Protein 9MOJ (pdb70)

Sequence (646 aa):
MLDELVKKELSEEEITEIKLEEIIKYITLIKKSKTFVSSEIRKEELKFLSELAESLFELRLSKVLEGKVGKGFDEFIFDIFKILKQFYVDLLTGRYIIYNDKIYCIVQKPLIYNDHRVNEGDVLVLPMREALPLIIASYLTPYKIDIEMLDELVKKELSEEEITEIKLEEIIKYITLIKKSKTFVSSEIRKEELKFLSELAESLFELRLSKVLEGKVGKGFDEFIFDIFKILKQFYVDLLTGRYIIYNDKIYCIVQKPLIYNDHRVNEGDVLVLPMREALPLIIASYLTPYKIDIEMIEVKLRAIKRLSNVYTRRVMIIEDWNGSSITTGNIELVKGSENQLPQWLAIILEGKKVAKIEDKISIEDLGRILFQERQNMNTPASLVPLGKDFTSRVQLYLETLRKDNNVESLEKLRKSIGILNEIIKIRLRKLIQLAFLNIDDQNLINGMTEEELLIYKTIKQLIKELYGDIIMIEVKLRAIKRLSNVYTRRVMIIEDWNGSSITTGNIELVKGSENQLPQWLAIILEGKKVAKIEDKISIEDLGRILFQERQNMNTPASLVPLGKDFTSRVQLYLETLRKDNNVESLEKLRKSIGILNEIIKIRLRKLIQLAFLNIDDQNLINGMTEEELLIYKTIKQLIKELYGD

Secondary structure (DSSP, 8-state):
-HHHHHHHHHH-SSPP-B-HHHHHHHHHHHHHHTTTS-HHHHHHHHHHHHHHHHHHHHHHHHHHHHTPPP-BTTHHHHHHHHHHHHHHHHHHTT-S-EETTEEEEEE-S-EEETTEEE-TT-EEEEEHHHHHHHHHTTSEEE------/-HHHHHHHHHH-SSPP-B-HHHHHHHHHHHHHGGGTS-HHHHHHHHHHHHHHHHHHHHHHHHHHHHTPPP-BTTHHHHHHHHHHHHHHHHHHTT-B-EETTEEEEEE-S-EEETTEEE-TT-EEEEEHHHHHHHHHTTSEEEPBPPP-/-HHHHHHHHHHHGGG-EEEEEE-S-EEEEETTTEEEEE-TT-EEEEEHHHHHHHHHTTSEEE-----HHHHHHHHHHHHHTTT-TT-PPP--TTHHHHHHHHHHHHHHH--HHHHHHHHHHHHHHHHHHHHHHHHHHHHHHH----SHHHHTS-HHHHHHHHHHHHHHHHHHHHH-/--HHHHHHHHHHHTTSEEEEEE-S-EEEEETTTEEEEE-TT-EEEEEHHHHHHHHHTTSEEE-----HHHHHHHHHHHHHTTT-TT------SSHHHHHHHHHHHHHHH--HHHHHHHHHHHHHHHHHHHHHHHHHHHHHHHT---HHHHHHS-HHHHHHHHHHHHHHHHHTT-

Organism: Saccharolobus solfataricus (strain ATCC 35092 / DSM 1617 / JCM 11322 / P2) (NCBI:txid273057)

Foldseek 3Di:
DLVVLLVVLVVDLARDAAAVVNVVVVVVVLVVCVVPDDPVVNVVVVVVSVVSVVSSVVSNVVSVVVPHDDHYPCNLVVVLVVLVVVVVVQVVVVFWDDDPQWTKKAFCAWDADPNDTDHGGDIDIGGPVVVSVCVSVVGIDGRTDDPD/DLVVLLVVLVPDLAADAAAVVNVVVVVVVLVVCVVPPDPVVNVVVVVVVVVSVVSSVVSNVVSVVVPHDDHYPCNLVSVLVVLVVVVVVQVVVVFWDADPQWTKKFFCAWDQDPNDTDGGGDIDTGGPVVVSVCVSVVRIGTRTHDDD/DVVVVVVVLVVVLQFDKFKWAFQAWDWDADPVRGTDTDDHRDIDIGGNNVRVVCVVVVGIGTDPADALVNLVVLLVQLVVCLPALQSHAQQAQNNVVSVVVLLVVLVVVVDPVSVVRNVSSVVSVVSSCVSNVVSLLVVLVVPDDCDVVLRSDYPVSNSVNVVNNVVVVVVVVVVD/DCVVVVVVLLVVQQFDKFKKAFAAWDWDADPVRGTDTDDHRDIDIGGNNVRVVCVVVVRIDTDPADDLVNLVVLLVQLVVPLVALQSHAQQAANNVVRVVVVLVVLVVVVDPVSVVSNVVSVVSVVSNVVSNLVSLCVCLVVVDDDPVSLNSDYPVSNVVSVVSNVVCCVVVVD

InterPro domains:
  IPR059061 Gins15, N-terminal domain [PF25864] (1-74)
  IPR059062 Gins15, C-terminal domain [PF25865] (94-143)
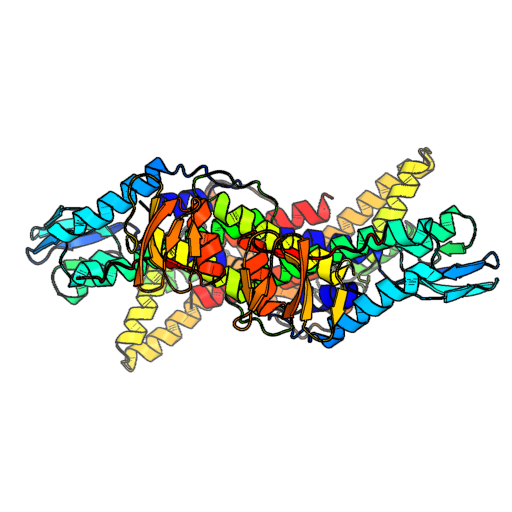
Nearest PDB structures (foldseek):
  3anw-assembly1_B  TM=5.992E-01  e=3.507E-06  Thermococcus kodakarensis
  2e9x-assembly1_B  TM=6.085E-01  e=2.272E-05  Homo sapiens
  8q6o-assembly1_H  TM=5.706E-01  e=1.127E-05  Xenopus laevis
  2eho-assembly1_C  TM=5.833E-01  e=3.042E-05  Homo sapiens
  8ouw-assembly1_B  TM=5.002E-01  e=1.696E-05  Caenorhabditis elegans

B-factor: mean 79.57, std 26.13, range [31.81, 182.87]

GO terms:
  GO:0005515 protein binding (F, IPI)

Radius of gyration: 29.27 Å; Cα contacts (8 Å, |Δi|>4): 907; chains: 4; bounding box: 78×77×73 Å

Solvent-accessible surface area: 31183 Å² total; per-residue (Å²): 73,1,38,100,18,0,130,108,1,38,92,78,122,98,18,10,129,3,124,49,120,73,1,46,151,12,14,51,65,7,138,117,11,89,110,129,9,59,65,90,7,39,163,79,1,55,118,36,14,18,38,2,0,44,0,0,1,2,3,0,1,27,12,22,10,43,55,46,111,7,111,25,17,0,59,27,0,2,58,8,6,113,66,1,52,97,5,1,8,6,2,1,0,8,65,10,56,35,142,98,64,71,0,75,0,53,1,62,94,56,2,85,52,109,135,116,148,20,68,127,50,62,78,24,51,0,13,6,153,60,0,0,19,17,22,8,12,57,21,3,40,9,91,119,63,111,17,141,23,2,23,90,12,0,73,101,1,14,64,74,68,102,18,7,114,3,115,38,117,49,0,56,106,7,19,48,71,2,122,116,1,97,121,100,12,50,95,116,10,11,134,62,2,15,129,33,6,18,42,1,0,44,0,0,0,3,0,0,1,6,6,11,6,15,55,46,118,12,111,24,18,0,55,23,1,3,63,7,4,105,61,0,48,98,4,1,13,5,1,0,11,15,58,7,56,33,138,105,59,78,0,69,0,58,1,51,100,54,2,83,58,109,136,114,149,30,69,126,51,60,86,21,48,0,22,9,169,77,0,0,20,16,25,8,14,56,21,1,50,6,95,108,72,120,92,150,39,25,60,1,22,22,58,0,7,145,41,1,21,40,24,17,85,3,89,0,68,3,79,83,81,48,113,14,10,0,8,50,43,22,95,30,142,11,89,112,62,49,79,55,98,2,13,8,11,1,0,75,38,0,38,67,106,140,7,2,103,7,79,48,79,14,33,28,110,31,0,28,130,17,13,124,70,0,123,97,72,69,144,59,31,56,26,19,17,106,21,20,56,31,12,35,10,34,10,85,48,32,16,100,68,13,104,170,77,114,81,135,106,9,88,81,65,22,149,105,0,70,35,21,22,72,63,4,41,104,4,3,6,81,2,2,2,55,0,4,19,95,125,98,133,30,132,121,38,46,97,7,0,4,20,23,13,19,7,1,1,55,0,1,65,34,0,23,144,24,2,46,58,27,15,51,15,13,55,11,73,6,56,0,15,93,36,7,8,27,25,56,92,12,91,1,67,4,74,83,82,51,114,25,6,2,13,49,42,28,102,27,150,14,84,109,65,45,88,53,98,4,10,1,6,0,2,67,26,1,39,67,96,139,7,4,106,9,76,49,106,20,38,24,112,32,0,27,124,20,13,120,82,0,116,104,72,98,139,63,36,56,28,19,21,107,29,23,82,55,14,6,3,52,0,25,47,20,4,108,56,20,116,162,81,131,83,131,117,10,110,91,63,22,150,109,0,33,38,20,2,55,78,3,8,85,11,3,1,83,3,1,0,45,3,3,46,90,105,82,124,50,139,119,28,29,86,8,0,4,50,5,12,22,26,1,5,114,17,0,53,89,1,27,147,71,25,70,66,127

Structure (mmCIF, N/CA/C/O backbone):
data_9MOJ
#
_entry.id   9MOJ
#
_cell.length_a   180.236
_cell.length_b   180.236
_cell.length_c   51.203
_cell.angle_alpha   90.000
_cell.angle_beta   90.000
_cell.angle_gamma   120.000
#
_symmetry.space_group_name_H-M   'P 63'
#
loop_
_entity.id
_entity.type
_entity.pdbx_description
1 polymer SsoGINS51
2 polymer 'GINS subunit domain-containing protein'
3 water water
#
loop_
_atom_site.group_PDB
_atom_site.id
_atom_site.type_symbol
_atom_site.label_atom_id
_atom_site.label_alt_id
_atom_site.label_comp_id
_atom_site.label_asym_id
_atom_site.label_entity_id
_atom_site.label_seq_id
_atom_site.pdbx_PDB_ins_code
_atom_site.Cartn_x
_atom_site.Cartn_y
_atom_site.Cartn_z
_atom_site.occupancy
_atom_site.B_iso_or_equiv
_atom_site.auth_seq_id
_atom_site.auth_comp_id
_atom_site.auth_asym_id
_atom_site.auth_atom_id
_atom_site.pdbx_PDB_model_num
ATOM 1 N N . MET A 1 1 ? -11.80176 -48.13777 0.42972 1.000 72.21481 1 MET A N 1
ATOM 2 C CA . MET A 1 1 ? -11.17601 -48.54326 -0.82333 1.000 68.27567 1 MET A CA 1
ATOM 3 C C . MET A 1 1 ? -10.12348 -49.61231 -0.56975 1.000 63.02330 1 MET A C 1
ATOM 4 O O . MET A 1 1 ? -9.67462 -49.79289 0.56158 1.000 64.96071 1 MET A O 1
ATOM 9 N N . LEU A 1 2 ? -9.72605 -50.31488 -1.63323 1.000 64.73337 2 LEU A N 1
ATOM 10 C CA . LEU A 1 2 ? -8.78225 -51.41732 -1.47781 1.000 64.37980 2 LEU A CA 1
ATOM 11 C C . LEU A 1 2 ? -7.38275 -50.91578 -1.14411 1.000 61.39654 2 LEU A C 1
ATOM 12 O O . LEU A 1 2 ? -6.66208 -51.55385 -0.36838 1.000 59.79592 2 LEU A O 1
ATOM 17 N N . ASP A 1 3 ? -6.97628 -49.78003 -1.71891 1.000 60.44064 3 ASP A N 1
ATOM 18 C CA . ASP A 1 3 ? -5.63884 -49.26121 -1.44428 1.000 59.68782 3 ASP A CA 1
ATOM 19 C C . ASP A 1 3 ? -5.47809 -48.90243 0.02810 1.000 60.15318 3 ASP A C 1
ATOM 20 O O . ASP A 1 3 ? -4.40386 -49.09884 0.60740 1.000 62.73502 3 ASP A O 1
ATOM 25 N N . GLU A 1 4 ? -6.53896 -48.38649 0.65418 1.000 62.99651 4 GLU A N 1
ATOM 26 C CA . GLU A 1 4 ? -6.48611 -48.10338 2.08522 1.000 58.77138 4 GLU A CA 1
ATOM 27 C C . GLU A 1 4 ? -6.32366 -49.38435 2.89459 1.000 59.27320 4 GLU A C 1
ATOM 28 O O . GLU A 1 4 ? -5.54273 -49.42750 3.85220 1.000 61.02118 4 GLU A O 1
ATOM 34 N N . LEU A 1 5 ? -7.05161 -50.44128 2.52385 1.000 57.89833 5 LEU A N 1
ATOM 35 C CA . LEU A 1 5 ? -6.96106 -51.69411 3.26745 1.000 61.79491 5 LEU A CA 1
ATOM 36 C C . LEU A 1 5 ? -5.58458 -52.32930 3.11606 1.000 56.41764 5 LEU A C 1
ATOM 37 O O . LEU A 1 5 ? -5.04016 -52.87850 4.08026 1.000 57.45070 5 LEU A O 1
ATOM 42 N N . VAL A 1 6 ? -5.00385 -52.25788 1.91681 1.000 55.79423 6 VAL A N 1
ATOM 43 C CA . VAL A 1 6 ? -3.66771 -52.80513 1.70266 1.000 57.46626 6 VAL A CA 1
ATOM 44 C C . VAL A 1 6 ? -2.62240 -51.97313 2.43655 1.000 62.20971 6 VAL A C 1
ATOM 45 O O . VAL A 1 6 ? -1.68981 -52.51648 3.04105 1.000 57.81154 6 VAL A O 1
ATOM 49 N N . LYS A 1 7 ? -2.76068 -50.64479 2.40024 1.000 59.72710 7 LYS A N 1
ATOM 50 C CA . LYS A 1 7 ? -1.79118 -49.78086 3.06649 1.000 61.14288 7 LYS A CA 1
ATOM 51 C C . LYS A 1 7 ? -1.79588 -50.00606 4.57395 1.000 63.50928 7 LYS A C 1
ATOM 52 O O . LYS A 1 7 ? -0.73335 -50.07227 5.20369 1.000 64.41255 7 LYS A O 1
ATOM 58 N N . LYS A 1 8 ? -2.98362 -50.13649 5.17000 1.000 63.90476 8 LYS A N 1
ATOM 59 C CA . LYS A 1 8 ? -3.06430 -50.39739 6.60327 1.000 63.80474 8 LYS A CA 1
ATOM 60 C C . LYS A 1 8 ? -2.57210 -51.79853 6.94835 1.000 64.14676 8 LYS A C 1
ATOM 61 O O . LYS A 1 8 ? -2.03458 -52.01412 8.04109 1.000 61.52815 8 LYS A O 1
ATOM 67 N N . GLU A 1 9 ? -2.74044 -52.75974 6.03667 1.000 63.23324 9 GLU A N 1
ATOM 68 C CA . GLU A 1 9 ? -2.25688 -54.11086 6.30188 1.000 65.96215 9 GLU A CA 1
ATOM 69 C C . GLU A 1 9 ? -0.73408 -54.17765 6.27117 1.000 63.07367 9 GLU A C 1
ATOM 70 O O . GLU A 1 9 ? -0.13661 -54.99254 6.98189 1.000 66.73846 9 GLU A O 1
ATOM 76 N N . LEU A 1 10 ? -0.09220 -53.33226 5.46170 1.000 65.84073 10 LEU A N 1
ATOM 77 C CA . LEU A 1 10 ? 1.36681 -53.29519 5.42937 1.000 67.39356 10 LEU A CA 1
ATOM 78 C C . LEU A 1 10 ? 1.93768 -52.63830 6.68037 1.000 68.76284 10 LEU A C 1
ATOM 79 O O . LEU A 1 10 ? 2.97941 -53.06569 7.19124 1.000 74.06300 10 LEU A O 1
ATOM 84 N N . SER A 1 11 ? 1.27604 -51.59472 7.18506 1.000 66.29432 11 SER A N 1
ATOM 85 C CA . SER A 1 11 ? 1.82220 -50.84177 8.30909 1.000 70.91138 11 SER A CA 1
ATOM 86 C C . SER A 1 11 ? 1.55717 -51.51915 9.64746 1.000 73.13931 11 SER A C 1
ATOM 87 O O . SER A 1 11 ? 2.32164 -51.31914 10.59783 1.000 81.32123 11 SER A O 1
ATOM 90 N N . GLU A 1 12 ? 0.49802 -52.31649 9.74464 1.000 72.86117 12 GLU A N 1
ATOM 91 C CA . GLU A 1 12 ? 0.12887 -52.95891 10.99744 1.000 73.21740 12 GLU A CA 1
ATOM 92 C C . GLU A 1 12 ? 0.81132 -54.31599 11.12517 1.000 71.74923 12 GLU A C 1
ATOM 93 O O . GLU A 1 12 ? 0.99938 -55.02862 10.13486 1.000 70.19802 12 GLU A O 1
ATOM 99 N N . GLU A 1 13 ? 1.18613 -54.66735 12.35702 1.000 74.07632 13 GLU A N 1
ATOM 100 C CA . GLU A 1 13 ? 1.76792 -55.98216 12.60741 1.000 73.39869 13 GLU A CA 1
ATOM 101 C C . GLU A 1 13 ? 0.69025 -57.04863 12.75713 1.000 71.54475 13 GLU A C 1
ATOM 102 O O . GLU A 1 13 ? 0.85019 -58.17157 12.26505 1.000 66.82358 13 GLU A O 1
ATOM 108 N N . GLU A 1 14 ? -0.40517 -56.71793 13.43110 1.000 71.27460 14 GLU A N 1
ATOM 109 C CA . GLU A 1 14 ? -1.51901 -57.63478 13.59974 1.000 69.05316 14 GLU A CA 1
ATOM 110 C C . GLU A 1 14 ? -2.46047 -57.55234 12.40067 1.000 65.10328 14 GLU A C 1
ATOM 111 O O . GLU A 1 14 ? -2.36114 -56.66166 11.55482 1.000 63.93274 14 GLU A O 1
ATOM 117 N N . ILE A 1 15 ? -3.38795 -58.50085 12.33545 1.000 65.67982 15 ILE A N 1
ATOM 118 C CA . ILE A 1 15 ? -4.37192 -58.53344 11.25912 1.000 64.76403 15 ILE A CA 1
ATOM 119 C C . ILE A 1 15 ? -5.43723 -57.48260 11.54489 1.000 64.74270 15 ILE A C 1
ATOM 120 O O . ILE A 1 15 ? -6.06442 -57.49291 12.60932 1.000 67.41119 15 ILE A O 1
ATOM 125 N N . THR A 1 16 ? -5.63816 -56.57010 10.59822 1.000 65.74207 16 THR A N 1
ATOM 126 C CA . THR A 1 16 ? -6.60565 -55.50008 10.78780 1.000 71.68832 16 THR A CA 1
ATOM 127 C C . THR A 1 16 ? -8.02575 -56.05451 10.79196 1.000 73.70880 16 THR A C 1
ATOM 128 O O . THR A 1 16 ? -8.33984 -57.03375 10.10953 1.000 70.69797 16 THR A O 1
ATOM 132 N N . GLU A 1 17 ? -8.88944 -55.41458 11.57758 1.000 77.32382 17 GLU A N 1
ATOM 133 C CA . GLU A 1 17 ? -10.27840 -55.84799 11.71594 1.000 85.27661 17 GLU A CA 1
ATOM 134 C C . GLU A 1 17 ? -11.08389 -55.22402 10.58453 1.000 82.28322 17 GLU A C 1
ATOM 135 O O . GLU A 1 17 ? -11.59738 -54.11012 10.69498 1.000 90.92299 17 GLU A O 1
ATOM 141 N N . ILE A 1 18 ? -11.18927 -55.95347 9.47662 1.000 77.01999 18 ILE A N 1
ATOM 142 C CA . ILE A 1 18 ? -11.97985 -55.52635 8.32786 1.000 70.42477 18 ILE A CA 1
ATOM 143 C C . ILE A 1 18 ? -13.36960 -56.13134 8.49825 1.000 69.73503 18 ILE A C 1
ATOM 144 O O . ILE A 1 18 ? -13.58362 -57.31417 8.23091 1.000 68.38011 18 ILE A O 1
ATOM 149 N N . LYS A 1 19 ? -14.31771 -55.31707 8.95116 1.000 70.40978 19 LYS A N 1
ATOM 150 C CA . LYS A 1 19 ? -15.66317 -55.80657 9.19877 1.000 70.03975 19 LYS A CA 1
ATOM 151 C C . LYS A 1 19 ? -16.41859 -55.98984 7.88485 1.000 65.14328 19 LYS A C 1
ATOM 152 O O . LYS A 1 19 ? -16.10240 -55.37683 6.86147 1.000 64.51326 19 LYS A O 1
ATOM 158 N N . LEU A 1 20 ? -17.43063 -56.86053 7.92721 1.000 66.18933 20 LEU A N 1
ATOM 159 C CA . LEU A 1 20 ? -18.18756 -57.18298 6.72174 1.000 65.89197 20 LEU A CA 1
ATOM 160 C C . LEU A 1 20 ? -18.92410 -55.96811 6.17190 1.000 69.38289 20 LEU A C 1
ATOM 161 O O . LEU A 1 20 ? -19.09729 -55.84959 4.95334 1.000 66.30974 20 LEU A O 1
ATOM 166 N N . GLU A 1 21 ? -19.35965 -55.05752 7.04743 1.000 66.31300 21 GLU A N 1
ATOM 167 C CA . GLU A 1 21 ? -20.07848 -53.87154 6.58954 1.000 70.30155 21 GLU A CA 1
ATOM 168 C C . GLU A 1 21 ? -19.23344 -53.04685 5.62618 1.000 71.04113 21 GLU A C 1
ATOM 169 O O . GLU A 1 21 ? -19.75332 -52.49493 4.64914 1.000 71.44557 21 GLU A O 1
ATOM 175 N N . GLU A 1 22 ? -17.92587 -52.95414 5.88132 1.000 67.17795 22 GLU A N 1
ATOM 176 C CA . GLU A 1 22 ? -17.06146 -52.18396 4.99483 1.000 65.86815 22 GLU A CA 1
ATOM 177 C C . GLU A 1 22 ? -16.88917 -52.86858 3.64546 1.000 67.58984 22 GLU A C 1
ATOM 178 O O . GLU A 1 22 ? -16.78576 -52.18992 2.61706 1.000 68.69294 22 GLU A O 1
ATOM 184 N N . ILE A 1 23 ? -16.86426 -54.20284 3.62644 1.000 68.43871 23 ILE A N 1
ATOM 185 C CA . ILE A 1 23 ? -16.72443 -54.92480 2.36582 1.000 68.09461 23 ILE A CA 1
ATOM 186 C C . ILE A 1 23 ? -17.98912 -54.78888 1.52832 1.000 65.79471 23 ILE A C 1
ATOM 187 O O . ILE A 1 23 ? -17.92363 -54.57198 0.31247 1.000 64.01651 23 ILE A O 1
ATOM 192 N N . ILE A 1 24 ? -19.15819 -54.91714 2.16030 1.000 65.79050 24 ILE A N 1
ATOM 193 C CA . ILE A 1 24 ? -20.41649 -54.76591 1.43440 1.000 68.87432 24 ILE A CA 1
ATOM 194 C C . ILE A 1 24 ? -20.54216 -53.35288 0.88092 1.000 70.47158 24 ILE A C 1
ATOM 195 O O . ILE A 1 24 ? -21.05197 -53.14576 -0.22727 1.000 68.25682 24 ILE A O 1
ATOM 200 N N . LYS A 1 25 ? -20.06801 -52.36024 1.63788 1.000 73.56820 25 LYS A N 1
ATOM 201 C CA . LYS A 1 25 ? -20.13727 -50.97775 1.17665 1.000 77.57287 25 LYS A CA 1
ATOM 202 C C . LYS A 1 25 ? -19.27825 -50.76569 -0.06332 1.000 76.77642 25 LYS A C 1
ATOM 203 O O . LYS A 1 25 ? -19.68796 -50.07025 -1.00060 1.000 81.33938 25 LYS A O 1
ATOM 209 N N . TYR A 1 26 ? -18.08494 -51.36425 -0.09169 1.000 70.45647 26 TYR A N 1
ATOM 210 C CA . TYR A 1 26 ? -17.20330 -51.18442 -1.23966 1.000 70.11516 26 TYR A CA 1
ATOM 211 C C . TYR A 1 26 ? -17.69301 -51.96095 -2.45559 1.000 66.85722 26 TYR A C 1
ATOM 212 O O . TYR A 1 26 ? -17.51178 -51.50710 -3.59116 1.000 67.72184 26 TYR A O 1
ATOM 221 N N . ILE A 1 27 ? -18.30765 -53.12624 -2.24347 1.000 67.41767 27 ILE A N 1
ATOM 222 C CA . ILE A 1 27 ? -18.87822 -53.87548 -3.35848 1.000 68.86317 27 ILE A CA 1
ATOM 223 C C . ILE A 1 27 ? -20.05310 -53.11516 -3.96259 1.000 70.74466 27 ILE A C 1
ATOM 224 O O . ILE A 1 27 ? -20.22681 -53.08343 -5.18754 1.000 66.58386 27 ILE A O 1
ATOM 229 N N . THR A 1 28 ? -20.87158 -52.48280 -3.11642 1.000 70.29401 28 THR A N 1
ATOM 230 C CA . THR A 1 28 ? -21.95754 -51.64786 -3.62093 1.000 71.34336 28 THR A CA 1
ATOM 231 C C . THR A 1 28 ? -21.41598 -50.49049 -4.45134 1.000 69.85601 28 THR A C 1
ATOM 232 O O . THR A 1 28 ? -22.00244 -50.12223 -5.47580 1.000 69.15818 28 THR A O 1
ATOM 236 N N . LEU A 1 29 ? -20.28770 -49.91317 -4.03114 1.000 71.28181 29 LEU A N 1
ATOM 237 C CA . LEU A 1 29 ? -19.67090 -48.84271 -4.80754 1.000 68.75438 29 LEU A CA 1
ATOM 238 C C . LEU A 1 29 ? -19.25057 -49.33239 -6.18848 1.000 69.42757 29 LEU A C 1
ATOM 239 O O . LEU A 1 29 ? -19.43719 -48.62770 -7.18764 1.000 68.32183 29 LEU A O 1
ATOM 244 N N . ILE A 1 30 ? -18.68521 -50.54058 -6.26515 1.000 68.87897 30 ILE A N 1
ATOM 245 C CA . ILE A 1 30 ? -18.26062 -51.08384 -7.55335 1.000 67.84641 30 ILE A CA 1
ATOM 246 C C . ILE A 1 30 ? -19.45426 -51.25610 -8.48169 1.000 65.27763 30 ILE A C 1
ATOM 247 O O . ILE A 1 30 ? -19.38965 -50.91530 -9.66919 1.000 63.15259 30 ILE A O 1
ATOM 252 N N . LYS A 1 31 ? -20.55932 -51.79529 -7.96038 1.000 65.92858 31 LYS A N 1
ATOM 253 C CA . LYS A 1 31 ? -21.74692 -51.98115 -8.78760 1.000 68.52702 31 LYS A CA 1
ATOM 254 C C . LYS A 1 31 ? -22.30566 -50.64308 -9.25517 1.000 66.44669 31 LYS A C 1
ATOM 255 O O . LYS A 1 31 ? -22.68142 -50.49417 -10.42366 1.000 66.80755 31 LYS A O 1
ATOM 261 N N . LYS A 1 32 ? -22.35678 -49.65364 -8.35788 1.000 66.61573 32 LYS A N 1
ATOM 262 C CA . LYS A 1 32 ? -22.87709 -48.33988 -8.72527 1.000 68.75523 32 LYS A CA 1
ATOM 263 C C . LYS A 1 32 ? -22.00356 -47.65522 -9.76759 1.000 71.19284 32 LYS A C 1
ATOM 264 O O . LYS A 1 32 ? -22.51168 -46.88078 -10.58710 1.000 73.28262 32 LYS A O 1
ATOM 270 N N . SER A 1 33 ? -20.69376 -47.92166 -9.75383 1.000 67.62474 33 SER A N 1
ATOM 271 C CA . SER A 1 33 ? -19.79534 -47.27863 -10.70586 1.000 71.75508 33 SER A CA 1
ATOM 272 C C . SER A 1 33 ? -20.10526 -47.66889 -12.14231 1.000 71.64753 33 SER A C 1
ATOM 273 O O . SER A 1 33 ? -19.74838 -46.92763 -13.06270 1.000 68.25417 33 SER A O 1
ATOM 276 N N . LYS A 1 34 ? -20.75864 -48.81387 -12.35450 1.000 70.23538 34 LYS A N 1
ATOM 277 C CA . LYS A 1 34 ? -21.07280 -49.25148 -13.71096 1.000 75.79437 34 LYS A CA 1
ATOM 278 C C . LYS A 1 34 ? -21.94624 -48.23691 -14.44266 1.000 73.28270 34 LYS A C 1
ATOM 279 O O . LYS A 1 34 ? -21.92451 -48.17068 -15.67765 1.000 72.85008 34 LYS A O 1
ATOM 285 N N . THR A 1 35 ? -22.70462 -47.42885 -13.70009 1.000 73.86701 35 THR A N 1
ATOM 286 C CA . THR A 1 35 ? -23.56952 -46.43327 -14.32386 1.000 74.97874 35 THR A CA 1
ATOM 287 C C . THR A 1 35 ? -22.76130 -45.32185 -14.98600 1.000 75.03827 35 THR A C 1
ATOM 288 O O . THR A 1 35 ? -23.10954 -44.86452 -16.08027 1.000 72.31704 35 THR A O 1
ATOM 292 N N . PHE A 1 36 ? -21.67492 -44.87965 -14.34596 1.000 75.47175 36 PHE A N 1
ATOM 293 C CA . PHE A 1 36 ? -20.94245 -43.70078 -14.79087 1.000 77.50331 36 PHE A CA 1
ATOM 294 C C . PHE A 1 36 ? -19.58135 -43.99799 -15.40465 1.000 79.33327 36 PHE A C 1
ATOM 295 O O . PHE A 1 36 ? -19.09946 -43.19150 -16.20612 1.000 79.52332 36 PHE A O 1
ATOM 303 N N . VAL A 1 37 ? -18.95276 -45.11450 -15.05095 1.000 80.52116 37 VAL A N 1
ATOM 304 C CA . VAL A 1 37 ? -17.59639 -45.41099 -15.50059 1.000 84.50703 37 VAL A CA 1
ATOM 305 C C . VAL A 1 37 ? -17.64945 -46.04956 -16.88110 1.000 81.68794 37 VAL A C 1
ATOM 306 O O . VAL A 1 37 ? -18.41808 -46.98914 -17.11638 1.000 80.82729 37 VAL A O 1
ATOM 310 N N . SER A 1 38 ? -16.82813 -45.54098 -17.79605 1.000 88.22703 38 SER A N 1
ATOM 311 C CA . SER A 1 38 ? -16.74897 -46.09668 -19.13674 1.000 89.73428 38 SER A CA 1
ATOM 312 C C . SER A 1 38 ? -16.13578 -47.49409 -19.10320 1.000 91.39171 38 SER A C 1
ATOM 313 O O . SER A 1 38 ? -15.44517 -47.87830 -18.15580 1.000 89.46145 38 SER A O 1
ATOM 316 N N . SER A 1 39 ? -16.39484 -48.25884 -20.16694 1.000 89.09980 39 SER A N 1
ATOM 317 C CA . SER A 1 39 ? -15.88173 -49.62327 -20.23715 1.000 88.49908 39 SER A CA 1
ATOM 318 C C . SER A 1 39 ? -14.36423 -49.65394 -20.37673 1.000 88.11221 39 SER A C 1
ATOM 319 O O . SER A 1 39 ? -13.72404 -50.61434 -19.93408 1.000 84.60602 39 SER A O 1
ATOM 322 N N . GLU A 1 40 ? -13.77277 -48.62301 -20.98455 1.000 86.67607 40 GLU A N 1
ATOM 323 C CA . GLU A 1 40 ? -12.32146 -48.58691 -21.13789 1.000 85.86108 40 GLU A CA 1
ATOM 324 C C . GLU A 1 40 ? -11.63269 -48.36688 -19.79653 1.000 84.62051 40 GLU A C 1
ATOM 325 O O . GLU A 1 40 ? -10.68164 -49.07803 -19.45082 1.000 84.69431 40 GLU A O 1
ATOM 331 N N . ILE A 1 41 ? -12.09716 -47.37898 -19.02863 1.000 86.96165 41 ILE A N 1
ATOM 332 C CA . ILE A 1 41 ? -11.51118 -47.11767 -17.71783 1.000 85.99385 41 ILE A CA 1
ATOM 333 C C . ILE A 1 41 ? -11.80300 -48.26702 -16.76166 1.000 86.09007 41 ILE A C 1
ATOM 334 O O . ILE A 1 41 ? -10.94021 -48.67050 -15.97252 1.000 83.41200 41 ILE A O 1
ATOM 339 N N . ARG A 1 42 ? -13.01550 -48.82086 -16.82550 1.000 80.20916 42 ARG A N 1
ATOM 340 C CA . ARG A 1 42 ? -13.39021 -49.89872 -15.91616 1.000 81.14518 42 ARG A CA 1
ATOM 341 C C . ARG A 1 42 ? -12.53415 -51.13966 -16.14236 1.000 78.95231 42 ARG A C 1
ATOM 342 O O . ARG A 1 42 ? -12.18349 -51.84222 -15.18698 1.000 77.28796 42 ARG A O 1
ATOM 350 N N . LYS A 1 43 ? -12.17940 -51.42170 -17.39924 1.000 80.49388 43 LYS A N 1
ATOM 351 C CA . LYS A 1 43 ? -11.36837 -52.60094 -17.68875 1.000 80.23810 43 LYS A CA 1
ATOM 352 C C . LYS A 1 43 ? -9.94180 -52.43229 -17.18055 1.000 82.43639 43 LYS A C 1
ATOM 353 O O . LYS A 1 43 ? -9.37885 -53.35400 -16.57797 1.000 79.92809 43 LYS A O 1
ATOM 359 N N . GLU A 1 44 ? -9.33893 -51.26516 -17.41774 1.000 82.58887 44 GLU A N 1
ATOM 360 C CA . GLU A 1 44 ? -7.98489 -51.02319 -16.93071 1.000 84.15716 44 GLU A CA 1
ATOM 361 C C . GLU A 1 44 ? -7.94850 -50.95170 -15.40932 1.000 78.29136 44 GLU A C 1
ATOM 362 O O . GLU A 1 44 ? -6.97759 -51.39430 -14.78509 1.000 77.87739 44 GLU A O 1
ATOM 368 N N . GLU A 1 45 ? -8.99865 -50.40392 -14.79402 1.000 75.05802 45 GLU A N 1
ATOM 369 C CA . GLU A 1 45 ? -9.02613 -50.29851 -13.33962 1.000 75.53812 45 GLU A CA 1
ATOM 370 C C . GLU A 1 45 ? -9.24173 -51.65519 -12.68106 1.000 74.27694 45 GLU A C 1
ATOM 371 O O . GLU A 1 45 ? -8.83218 -51.85555 -11.53193 1.000 72.39144 45 GLU A O 1
ATOM 377 N N . LEU A 1 46 ? -9.87714 -52.59527 -13.38636 1.000 75.49142 46 LEU A N 1
ATOM 378 C CA . LEU A 1 46 ? -10.08714 -53.92397 -12.82087 1.000 73.09203 46 LEU A CA 1
ATOM 379 C C . LEU A 1 46 ? -8.76719 -54.64066 -12.57501 1.000 68.81255 46 LEU A C 1
ATOM 380 O O . LEU A 1 46 ? -8.64365 -55.39460 -11.60326 1.000 65.89054 46 LEU A O 1
ATOM 385 N N . LYS A 1 47 ? -7.77325 -54.42292 -13.43867 1.000 69.06953 47 LYS A N 1
ATOM 386 C CA . LYS A 1 47 ? -6.47431 -55.05617 -13.23830 1.000 70.41397 47 LYS A CA 1
ATOM 387 C C . LYS A 1 47 ? -5.82644 -54.57485 -11.94621 1.000 65.05323 47 LYS A C 1
ATOM 388 O O . LYS A 1 47 ? -5.33476 -55.37969 -11.14755 1.000 65.27624 47 LYS A O 1
ATOM 394 N N . PHE A 1 48 ? -5.83259 -53.25991 -11.71451 1.000 66.57692 48 PHE A N 1
ATOM 395 C CA . PHE A 1 48 ? -5.15012 -52.71752 -10.54420 1.000 68.50355 48 PHE A CA 1
ATOM 396 C C . PHE A 1 48 ? -5.92452 -52.98111 -9.25906 1.000 63.61659 48 PHE A C 1
ATOM 397 O O . PHE A 1 48 ? -5.31581 -53.13671 -8.19421 1.000 57.83764 48 PHE A O 1
ATOM 405 N N . LEU A 1 49 ? -7.25586 -53.03680 -9.33105 1.000 61.52972 49 LEU A N 1
ATOM 406 C CA . LEU A 1 49 ? -8.03725 -53.33908 -8.13638 1.000 60.62173 49 LEU A CA 1
ATOM 407 C C . LEU A 1 49 ? -7.93635 -54.81435 -7.76970 1.000 57.77927 49 LEU A C 1
ATOM 408 O O . LEU A 1 49 ? -7.84222 -55.15964 -6.58636 1.000 54.46481 49 LEU A O 1
ATOM 413 N N . SER A 1 50 ? -7.95752 -55.70136 -8.76734 1.000 53.37860 50 SER A N 1
ATOM 414 C CA . SER A 1 50 ? -7.81756 -57.12316 -8.47528 1.000 56.56548 50 SER A CA 1
ATOM 415 C C . SER A 1 50 ? -6.41767 -57.45042 -7.97546 1.000 54.77139 50 SER A C 1
ATOM 416 O O . SER A 1 50 ? -6.24736 -58.38215 -7.18209 1.000 55.61538 50 SER A O 1
ATOM 419 N N . GLU A 1 51 ? -5.40947 -56.69431 -8.41489 1.000 52.59990 51 GLU A N 1
ATOM 420 C CA . GLU A 1 51 ? -4.06361 -56.88472 -7.88463 1.000 57.49096 51 GLU A CA 1
ATOM 421 C C . GLU A 1 51 ? -3.97479 -56.43328 -6.43148 1.000 54.79482 51 GLU A C 1
ATOM 422 O O . GLU A 1 51 ? -3.26538 -57.04935 -5.62643 1.000 50.65180 51 GLU A O 1
ATOM 428 N N . LEU A 1 52 ? -4.69040 -55.36246 -6.07527 1.000 51.83099 52 LEU A N 1
ATOM 429 C CA . LEU A 1 52 ? -4.70945 -54.91978 -4.68436 1.000 51.52131 52 LEU A CA 1
ATOM 430 C C . LEU A 1 52 ? -5.46707 -55.90467 -3.80131 1.000 51.35136 52 LEU A C 1
ATOM 431 O O . LEU A 1 52 ? -5.03735 -56.19611 -2.67925 1.000 50.59449 52 LEU A O 1
ATOM 436 N N . ALA A 1 53 ? -6.59729 -56.42660 -4.28625 1.000 50.14902 53 ALA A N 1
ATOM 437 C CA . ALA A 1 53 ? -7.32483 -57.43685 -3.52396 1.000 50.76917 53 ALA A CA 1
ATOM 438 C C . ALA A 1 53 ? -6.50488 -58.71215 -3.38691 1.000 48.25811 53 ALA A C 1
ATOM 439 O O . ALA A 1 53 ? -6.52876 -59.36601 -2.33755 1.000 46.23664 53 ALA A O 1
ATOM 441 N N . GLU A 1 54 ? -5.77375 -59.07841 -4.43964 1.000 46.80667 54 GLU A N 1
ATOM 442 C CA . GLU A 1 54 ? -4.87295 -60.22193 -4.36370 1.000 49.65856 54 GLU A CA 1
ATOM 443 C C . GLU A 1 54 ? -3.81906 -60.01373 -3.28186 1.000 49.63648 54 GLU A C 1
ATOM 444 O O . GLU A 1 54 ? -3.54719 -60.91617 -2.48044 1.000 48.26615 54 GLU A O 1
ATOM 450 N N . SER A 1 55 ? -3.22487 -58.81720 -3.23351 1.000 48.18551 55 SER A N 1
ATOM 451 C CA . SER A 1 55 ? -2.21906 -58.53002 -2.21381 1.000 49.14873 55 SER A CA 1
ATOM 452 C C . SER A 1 55 ? -2.82537 -58.53184 -0.81624 1.000 48.25637 55 SER A C 1
ATOM 453 O O . SER A 1 55 ? -2.18749 -58.98692 0.13901 1.000 45.01204 55 SER A O 1
ATOM 456 N N . LEU A 1 56 ? -4.05149 -58.02134 -0.67297 1.000 47.84160 56 LEU A N 1
ATOM 457 C CA . LEU A 1 56 ? -4.70188 -58.03286 0.63384 1.000 48.31032 56 LEU A CA 1
ATOM 458 C C . LEU A 1 56 ? -4.86885 -59.45682 1.15131 1.000 47.65443 56 LEU A C 1
ATOM 459 O O . LEU A 1 56 ? -4.64364 -59.72444 2.33769 1.000 46.68807 56 LEU A O 1
ATOM 464 N N . PHE A 1 57 ? -5.25815 -60.38529 0.27319 1.000 45.95972 57 PHE A N 1
ATOM 465 C CA . PHE A 1 57 ? -5.33855 -61.79069 0.66095 1.000 46.71586 57 PHE A CA 1
ATOM 466 C C . PHE A 1 57 ? -3.97226 -62.32025 1.08022 1.000 47.50405 57 PHE A C 1
ATOM 467 O O . PHE A 1 57 ? -3.83888 -62.97967 2.11767 1.000 45.74682 57 PHE A O 1
ATOM 475 N N . GLU A 1 58 ? -2.94087 -62.03543 0.28143 1.000 47.71723 58 GLU A N 1
ATOM 476 C CA . GLU A 1 58 ? -1.61039 -62.56172 0.57121 1.000 48.75868 58 GLU A CA 1
ATOM 477 C C . GLU A 1 58 ? -1.06715 -62.01358 1.88492 1.000 46.78395 58 GLU A C 1
ATOM 478 O O . GLU A 1 58 ? -0.52186 -62.76641 2.69898 1.000 47.94065 58 GLU A O 1
ATOM 484 N N . LEU A 1 59 ? -1.21334 -60.70597 2.11387 1.000 50.00118 59 LEU A N 1
ATOM 485 C CA . LEU A 1 59 ? -0.70413 -60.10555 3.34446 1.000 48.38049 59 LEU A CA 1
ATOM 486 C C . LEU A 1 59 ? -1.38554 -60.69245 4.57365 1.000 48.99844 59 LEU A C 1
ATOM 487 O O . LEU A 1 59 ? -0.72252 -61.01099 5.56815 1.000 52.37199 59 LEU A O 1
ATOM 492 N N . ARG A 1 60 ? -2.70948 -60.84988 4.52269 1.000 49.32883 60 ARG A N 1
ATOM 493 C CA . ARG A 1 60 ? -3.43335 -61.36787 5.67866 1.000 52.05906 60 ARG A CA 1
ATOM 494 C C . ARG A 1 60 ? -3.14194 -62.84834 5.89958 1.000 50.04233 60 ARG A C 1
ATOM 495 O O . ARG A 1 60 ? -3.01758 -63.29555 7.04530 1.000 48.13665 60 ARG A O 1
ATOM 503 N N . LEU A 1 61 ? -3.02008 -63.62359 4.81860 1.000 46.81341 61 LEU A N 1
ATOM 504 C CA . LEU A 1 61 ? -2.66921 -65.03346 4.96325 1.000 53.08243 61 LEU A CA 1
ATOM 505 C C . LEU A 1 61 ? -1.23539 -65.21096 5.44888 1.000 52.50261 61 LEU A C 1
ATOM 506 O O . LEU A 1 61 ? -0.94181 -66.17426 6.16547 1.000 51.81496 61 LEU A O 1
ATOM 511 N N . SER A 1 62 ? -0.33286 -64.30284 5.07171 1.000 49.95359 62 SER A N 1
ATOM 512 C CA . SER A 1 62 ? 1.03036 -64.36349 5.59055 1.000 57.82605 62 SER A CA 1
ATOM 513 C C . SER A 1 62 ? 1.04967 -64.15763 7.09868 1.000 58.88193 62 SER A C 1
ATOM 514 O O . SER A 1 62 ? 1.79022 -64.83894 7.81754 1.000 60.08615 62 SER A O 1
ATOM 517 N N . LYS A 1 63 ? 0.23494 -63.22484 7.59715 1.000 57.88026 63 LYS A N 1
ATOM 518 C CA . LYS A 1 63 ? 0.14445 -63.01858 9.03731 1.000 60.40618 63 LYS A CA 1
ATOM 519 C C . LYS A 1 63 ? -0.46300 -64.22604 9.73890 1.000 61.48671 63 LYS A C 1
ATOM 520 O O . LYS A 1 63 ? -0.08983 -64.52957 10.87697 1.000 64.09196 63 LYS A O 1
ATOM 526 N N . VAL A 1 64 ? -1.39016 -64.92665 9.08074 1.000 57.12325 64 VAL A N 1
ATOM 527 C CA . VAL A 1 64 ? -1.93893 -66.15341 9.65341 1.000 60.92099 64 VAL A CA 1
ATOM 528 C C . VAL A 1 64 ? -0.85136 -67.21323 9.77903 1.000 63.75151 64 VAL A C 1
ATOM 529 O O . VAL A 1 64 ? -0.78827 -67.94571 10.77465 1.000 65.05340 64 VAL A O 1
ATOM 533 N N . LEU A 1 65 ? 0.02633 -67.30694 8.77587 1.000 63.41738 65 LEU A N 1
ATOM 534 C CA . LEU A 1 65 ? 1.11820 -68.27393 8.83292 1.000 60.70442 65 LEU A CA 1
ATOM 535 C C . LEU A 1 65 ? 2.09332 -67.94602 9.95488 1.000 65.64358 65 LEU A C 1
ATOM 536 O O . LEU A 1 65 ? 2.57838 -68.84947 10.64496 1.000 67.53461 65 LEU A O 1
ATOM 541 N N . GLU A 1 66 ? 2.39414 -66.66038 10.15193 1.000 72.01351 66 GLU A N 1
ATOM 542 C CA . GLU A 1 66 ? 3.35360 -66.26984 11.17746 1.000 73.31463 66 GLU A CA 1
ATOM 543 C C . GLU A 1 66 ? 2.82502 -66.49360 12.58710 1.000 73.51812 66 GLU A C 1
ATOM 544 O O . GLU A 1 66 ? 3.62115 -66.54447 13.53080 1.000 80.31719 66 GLU A O 1
ATOM 550 N N . GLY A 1 67 ? 1.51232 -66.62867 12.75294 1.000 68.93409 67 GLY A N 1
ATOM 551 C CA . GLY A 1 67 ? 0.92123 -66.89526 14.05342 1.000 69.62273 67 GLY A CA 1
ATOM 552 C C . GLY A 1 67 ? -0.09455 -65.87417 14.51921 1.000 71.70597 67 GLY A C 1
ATOM 553 O O . GLY A 1 67 ? -0.64737 -66.04014 15.61569 1.000 77.23218 67 GLY A O 1
ATOM 554 N N . LYS A 1 68 ? -0.37152 -64.82416 13.75045 1.000 70.84175 68 LYS A N 1
ATOM 555 C CA . LYS A 1 68 ? -1.35178 -63.82997 14.16016 1.000 70.92919 68 LYS A CA 1
ATOM 556 C C . LYS A 1 68 ? -2.75864 -64.41741 14.11977 1.000 71.31492 68 LYS A C 1
ATOM 557 O O . LYS A 1 68 ? -3.08280 -65.25787 13.27620 1.000 68.59575 68 LYS A O 1
ATOM 563 N N . VAL A 1 69 ? -3.59740 -63.96485 15.04721 1.000 73.23163 69 VAL A N 1
ATOM 564 C CA . VAL A 1 69 ? -4.97783 -64.42591 15.14340 1.000 77.25861 69 VAL A CA 1
ATOM 565 C C . VAL A 1 69 ? -5.84223 -63.59054 14.20925 1.000 82.70140 69 VAL A C 1
ATOM 566 O O . VAL A 1 69 ? -5.85006 -62.35601 14.29185 1.000 79.59768 69 VAL A O 1
ATOM 570 N N . GLY A 1 70 ? -6.57711 -64.26297 13.32525 1.000 82.84553 70 GLY A N 1
ATOM 571 C CA . GLY A 1 70 ? -7.36915 -63.58163 12.31805 1.000 86.39246 70 GLY A CA 1
ATOM 572 C C . GLY A 1 70 ? -8.77714 -63.28658 12.79385 1.000 92.28109 70 GLY A C 1
ATOM 573 O O . GLY A 1 70 ? -9.46706 -64.16875 13.31169 1.000 94.36622 70 GLY A O 1
ATOM 574 N N . LYS A 1 71 ? -9.20081 -62.03701 12.61095 1.000 91.87458 71 LYS A N 1
ATOM 575 C CA . LYS A 1 71 ? -10.54818 -61.60192 12.94710 1.000 98.71446 71 LYS A CA 1
ATOM 576 C C . LYS A 1 71 ? -11.04310 -60.64703 11.87218 1.000 91.68854 71 LYS A C 1
ATOM 577 O O . LYS A 1 71 ? -10.30542 -59.75941 11.43502 1.000 92.02044 71 LYS A O 1
ATOM 583 N N . GLY A 1 72 ? -12.28325 -60.83203 11.45017 1.000 78.96187 72 GLY A N 1
ATOM 584 C CA . GLY A 1 72 ? -12.88244 -59.96718 10.45712 1.000 72.64682 72 GLY A CA 1
ATOM 585 C C . GLY A 1 72 ? -13.88693 -60.72936 9.61627 1.000 68.11006 72 GLY A C 1
ATOM 586 O O . GLY A 1 72 ? -14.31100 -61.82862 9.96286 1.000 69.13857 72 GLY A O 1
ATOM 587 N N . PHE A 1 73 ? -14.25370 -60.11247 8.48915 1.000 64.96837 73 PHE A N 1
ATOM 588 C CA . PHE A 1 73 ? -15.23706 -60.71549 7.59495 1.000 63.51339 73 PHE A CA 1
ATOM 589 C C . PHE A 1 73 ? -14.73478 -62.02704 7.00718 1.000 58.69077 73 PHE A C 1
ATOM 590 O O . PHE A 1 73 ? -15.53045 -62.93839 6.75291 1.000 56.42926 73 PHE A O 1
ATOM 598 N N . ASP A 1 74 ? -13.42648 -62.14061 6.78032 1.000 59.24889 74 ASP A N 1
ATOM 599 C CA . ASP A 1 74 ? -12.83830 -63.30203 6.12945 1.000 57.76997 74 ASP A CA 1
ATOM 600 C C . ASP A 1 74 ? -12.34547 -64.34973 7.12067 1.000 56.75702 74 ASP A C 1
ATOM 601 O O . ASP A 1 74 ? -11.47314 -65.15575 6.77534 1.000 57.17986 74 ASP A O 1
ATOM 606 N N . GLU A 1 75 ? -12.88712 -64.35888 8.34044 1.000 57.24768 75 GLU A N 1
ATOM 607 C CA . GLU A 1 75 ? -12.48150 -65.36214 9.31779 1.000 58.16800 75 GLU A CA 1
ATOM 608 C C . GLU A 1 75 ? -12.84590 -66.76817 8.85996 1.000 59.94310 75 GLU A C 1
ATOM 609 O O . GLU A 1 75 ? -12.10103 -67.71893 9.12593 1.000 61.19151 75 GLU A O 1
ATOM 615 N N . PHE A 1 76 ? -13.97620 -66.92281 8.16466 1.000 55.98214 76 PHE A N 1
ATOM 616 C CA . PHE A 1 76 ? -14.34743 -68.23454 7.64821 1.000 58.97049 76 PHE A CA 1
ATOM 617 C C . PHE A 1 76 ? -13.36626 -68.73450 6.59638 1.000 57.50016 76 PHE A C 1
ATOM 618 O O . PHE A 1 76 ? -13.28877 -69.94552 6.36533 1.000 58.88543 76 PHE A O 1
ATOM 626 N N . ILE A 1 77 ? -12.61704 -67.83428 5.95884 1.000 56.43006 77 ILE A N 1
ATOM 627 C CA . ILE A 1 77 ? -11.59166 -68.25692 5.01180 1.000 55.22470 77 ILE A CA 1
ATOM 628 C C . ILE A 1 77 ? -10.35156 -68.75142 5.74703 1.000 54.65662 77 ILE A C 1
ATOM 629 O O . ILE A 1 77 ? -9.74208 -69.75209 5.35333 1.000 56.01952 77 ILE A O 1
ATOM 634 N N . PHE A 1 78 ? -9.96311 -68.06883 6.82859 1.000 53.55899 78 PHE A N 1
ATOM 635 C CA . PHE A 1 78 ? -8.82621 -68.52452 7.62284 1.000 51.75257 78 PHE A CA 1
ATOM 636 C C . PHE A 1 78 ? -9.11364 -69.86031 8.29410 1.000 55.42853 78 PHE A C 1
ATOM 637 O O . PHE A 1 78 ? -8.19654 -70.66933 8.47834 1.000 54.37165 78 PHE A O 1
ATOM 645 N N . ASP A 1 79 ? -10.37200 -70.10521 8.67063 1.000 53.62097 79 ASP A N 1
ATOM 646 C CA . ASP A 1 79 ? -10.72568 -71.37973 9.28666 1.000 53.43946 79 ASP A CA 1
ATOM 647 C C . ASP A 1 79 ? -10.50544 -72.53636 8.32174 1.000 53.07515 79 ASP A C 1
ATOM 648 O O . ASP A 1 79 ? -10.08828 -73.62584 8.73182 1.000 50.95787 79 ASP A O 1
ATOM 653 N N . ILE A 1 80 ? -10.78419 -72.31959 7.03456 1.000 52.40698 80 ILE A N 1
ATOM 654 C CA . ILE A 1 80 ? -10.51048 -73.34541 6.03286 1.000 51.54301 80 ILE A CA 1
ATOM 655 C C . ILE A 1 80 ? -9.01288 -73.60265 5.93952 1.000 51.96735 80 ILE A C 1
ATOM 656 O O . ILE A 1 80 ? -8.57139 -74.74265 5.74709 1.000 51.59501 80 ILE A O 1
ATOM 661 N N . PHE A 1 81 ? -8.20802 -72.54919 6.09264 1.000 50.07231 81 PHE A N 1
ATOM 662 C CA . PHE A 1 81 ? -6.75874 -72.71106 6.07554 1.000 48.22260 81 PHE A CA 1
ATOM 663 C C . PHE A 1 81 ? -6.28209 -73.55824 7.25015 1.000 49.07871 81 PHE A C 1
ATOM 664 O O . PHE A 1 81 ? -5.36898 -74.37954 7.10222 1.000 47.38793 81 PHE A O 1
ATOM 672 N N . LYS A 1 82 ? -6.88769 -73.37491 8.42734 1.000 48.94609 82 LYS A N 1
ATOM 673 C CA . LYS A 1 82 ? -6.51696 -74.19317 9.57836 1.000 47.83605 82 LYS A CA 1
ATOM 674 C C . LYS A 1 82 ? -6.87693 -75.65742 9.36040 1.000 48.72918 82 LYS A C 1
ATOM 675 O O . LYS A 1 82 ? -6.16133 -76.54762 9.83300 1.000 43.99205 82 LYS A O 1
ATOM 681 N N . ILE A 1 83 ? -7.98176 -75.92492 8.65749 1.000 46.36714 83 ILE A N 1
ATOM 682 C CA . ILE A 1 83 ? -8.35257 -77.30204 8.34243 1.000 46.95664 83 ILE A CA 1
ATOM 683 C C . ILE A 1 83 ? -7.30415 -77.94047 7.44056 1.000 46.24609 83 ILE A C 1
ATOM 684 O O . ILE A 1 83 ? -6.93358 -79.10622 7.62221 1.000 40.86704 83 ILE A O 1
ATOM 689 N N . LEU A 1 84 ? -6.80382 -77.18453 6.45888 1.000 48.58853 84 LEU A N 1
ATOM 690 C CA . LEU A 1 84 ? -5.75204 -77.70011 5.58656 1.000 44.76584 84 LEU A CA 1
ATOM 691 C C . LEU A 1 84 ? -4.49673 -78.04272 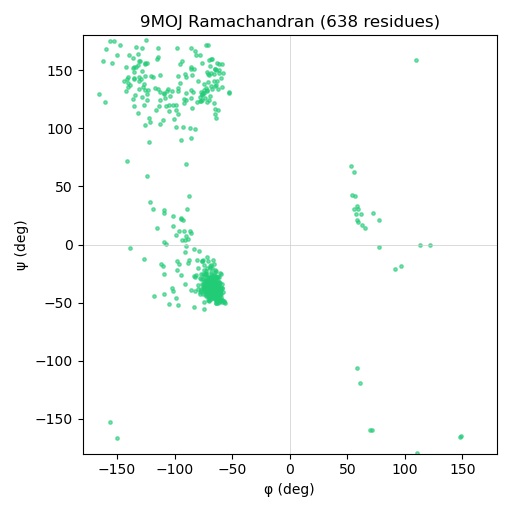6.37868 1.000 46.94855 84 LEU A C 1
ATOM 692 O O . LEU A 1 84 ? -3.84121 -79.05724 6.11310 1.000 42.36376 84 LEU A O 1
ATOM 697 N N . LYS A 1 85 ? -4.14431 -77.20658 7.35679 1.000 45.78698 85 LYS A N 1
ATOM 698 C CA . LYS A 1 85 ? -2.95108 -77.47126 8.15249 1.000 46.34833 85 LYS A CA 1
ATOM 699 C C . LYS A 1 85 ? -3.14378 -78.68390 9.05422 1.000 41.42434 85 LYS A C 1
ATOM 700 O O . LYS A 1 85 ? -2.24096 -79.51912 9.17916 1.000 44.70176 85 LYS A O 1
ATOM 706 N N . GLN A 1 86 ? -4.31227 -78.80190 9.68992 1.000 42.59859 86 GLN A N 1
ATOM 707 C CA . GLN A 1 86 ? -4.54337 -79.92616 10.59234 1.000 43.19274 86 GLN A CA 1
ATOM 708 C C . GLN A 1 86 ? -4.57841 -81.24523 9.83175 1.000 40.77936 86 GLN A C 1
ATOM 709 O O . GLN A 1 86 ? -4.06874 -82.26199 10.31734 1.000 47.06348 86 GLN A O 1
ATOM 715 N N . PHE A 1 87 ? -5.17965 -81.24846 8.64057 1.000 37.53919 87 PHE A N 1
ATOM 716 C CA . PHE A 1 87 ? -5.13447 -82.43151 7.78850 1.000 45.83913 87 PHE A CA 1
ATOM 717 C C . PHE A 1 87 ? -3.69722 -82.78022 7.42424 1.000 51.83170 87 PHE A C 1
ATOM 718 O O . PHE A 1 87 ? -3.32232 -83.95836 7.38204 1.000 41.27831 87 PHE A O 1
ATOM 726 N N . TYR A 1 88 ? -2.88210 -81.75699 7.15742 1.000 40.97006 88 TYR A N 1
ATOM 727 C CA . TYR A 1 88 ? -1.48283 -81.96968 6.80874 1.000 43.64680 88 TYR A CA 1
ATOM 728 C C . TYR A 1 88 ? -0.72328 -82.62320 7.95636 1.000 43.75877 88 TYR A C 1
ATOM 729 O O . TYR A 1 88 ? 0.04560 -83.56788 7.74622 1.000 43.71768 88 TYR A O 1
ATOM 738 N N . VAL A 1 89 ? -0.94227 -82.14019 9.18173 1.000 47.49467 89 VAL A N 1
ATOM 739 C CA . VAL A 1 89 ? -0.21319 -82.65260 10.33781 1.000 38.64409 89 VAL A CA 1
ATOM 740 C C . VAL A 1 89 ? -0.69025 -84.05289 10.70303 1.000 43.71185 89 VAL A C 1
ATOM 741 O O . VAL A 1 89 ? 0.12206 -84.94270 10.98825 1.000 45.05620 89 VAL A O 1
ATOM 745 N N . ASP A 1 90 ? -2.01036 -84.26905 10.71812 1.000 42.86014 90 ASP A N 1
ATOM 746 C CA . ASP A 1 90 ? -2.53888 -85.60123 11.00297 1.000 45.02226 90 ASP A CA 1
ATOM 747 C C . ASP A 1 90 ? -2.00370 -86.62774 10.01594 1.000 42.87429 90 ASP A C 1
ATOM 748 O O . ASP A 1 90 ? -1.67840 -87.75769 10.39722 1.000 41.41101 90 ASP A O 1
ATOM 753 N N . LEU A 1 91 ? -1.91597 -86.25325 8.73922 1.000 37.64826 91 LEU A N 1
ATOM 754 C CA . LEU A 1 91 ? -1.45908 -87.18854 7.71983 1.000 41.86899 91 LEU A CA 1
ATOM 755 C C . LEU A 1 91 ? -0.01326 -87.60551 7.96545 1.000 50.06164 91 LEU A C 1
ATOM 756 O O . LEU A 1 91 ? 0.30419 -88.80010 7.98972 1.000 37.06393 91 LEU A O 1
ATOM 761 N N . LEU A 1 92 ? 0.87743 -86.62819 8.16776 1.000 43.48895 92 LEU A N 1
ATOM 762 C CA . LEU A 1 92 ? 2.29563 -86.93227 8.32326 1.000 43.79152 92 LEU A CA 1
ATOM 763 C C . LEU A 1 92 ? 2.61263 -87.60577 9.65133 1.000 39.68339 92 LEU A C 1
ATOM 764 O O . LEU A 1 92 ? 3.66531 -88.23988 9.76699 1.000 44.87570 92 LEU A O 1
ATOM 769 N N . THR A 1 93 ? 1.74844 -87.47804 10.65728 1.000 40.90534 93 THR A N 1
ATOM 770 C CA . THR A 1 93 ? 1.97271 -88.13371 11.93866 1.000 43.79710 93 THR A CA 1
ATOM 771 C C . THR A 1 93 ? 1.24037 -89.46551 12.05186 1.000 40.98884 93 THR A C 1
ATOM 772 O O . THR A 1 93 ? 1.16233 -90.02595 13.14889 1.000 47.05624 93 THR A O 1
ATOM 776 N N . GLY A 1 94 ? 0.70454 -89.98118 10.94707 1.000 40.31101 94 GLY A N 1
ATOM 777 C CA . GLY A 1 94 ? 0.15955 -91.32604 10.92568 1.000 44.83408 94 GLY A CA 1
ATOM 778 C C . GLY A 1 94 ? -1.19989 -91.49975 11.56048 1.000 48.47880 94 GLY A C 1
ATOM 779 O O . GLY A 1 94 ? -1.55364 -92.62156 11.93552 1.000 46.38326 94 GLY A O 1
ATOM 780 N N . ARG A 1 95 ? -1.98194 -90.43025 11.69194 1.000 42.97512 95 ARG A N 1
ATOM 781 C CA . ARG A 1 95 ? -3.29942 -90.53855 12.30504 1.000 47.45434 95 ARG A CA 1
ATOM 782 C C . ARG A 1 95 ? -4.37532 -90.99545 11.32820 1.000 41.50561 95 ARG A C 1
ATOM 783 O O . ARG A 1 95 ? -5.51520 -91.21016 11.74734 1.000 45.35381 95 ARG A O 1
ATOM 791 N N . TYR A 1 96 ? -4.04919 -91.15912 10.05216 1.000 38.27121 96 TYR A N 1
ATOM 792 C CA . TYR A 1 96 ? -5.01061 -91.57741 9.04489 1.000 42.31929 96 TYR A CA 1
ATOM 793 C C . TYR A 1 96 ? -4.64321 -92.95468 8.50741 1.000 46.87075 96 TYR A C 1
ATOM 794 O O . TYR A 1 96 ? -3.50809 -93.41828 8.64303 1.000 46.14974 96 TYR A O 1
ATOM 803 N N . ILE A 1 97 ? -5.62284 -93.60789 7.89184 1.000 44.30752 97 ILE A N 1
ATOM 804 C CA . ILE A 1 97 ? -5.41867 -94.88903 7.22619 1.000 46.78273 97 ILE A CA 1
ATOM 805 C C . ILE A 1 97 ? -5.41353 -94.62153 5.72804 1.000 47.18771 97 ILE A C 1
ATOM 806 O O . ILE A 1 97 ? -6.42869 -94.20790 5.15840 1.000 49.07758 97 ILE A O 1
ATOM 811 N N . ILE A 1 98 ? -4.27176 -94.84877 5.08497 1.000 47.17060 98 ILE A N 1
ATOM 812 C CA . ILE A 1 98 ? -4.08552 -94.54610 3.67101 1.000 54.48787 98 ILE A CA 1
ATOM 813 C C . ILE A 1 98 ? -3.80598 -95.84378 2.92616 1.000 60.54338 98 ILE A C 1
ATOM 814 O O . ILE A 1 98 ? -3.01744 -96.67647 3.38854 1.000 62.98868 98 ILE A O 1
ATOM 819 N N . TYR A 1 99 ? -4.46600 -96.01635 1.78507 1.000 68.97154 99 TYR A N 1
ATOM 820 C CA . TYR A 1 99 ? -4.22269 -97.12313 0.86438 1.000 78.26453 99 TYR A CA 1
ATOM 821 C C . TYR A 1 99 ? -3.84674 -96.49229 -0.47282 1.000 80.73400 99 TYR A C 1
ATOM 822 O O . TYR A 1 99 ? -4.71128 -95.95896 -1.17526 1.000 77.34687 99 TYR A O 1
ATOM 831 N N . ASN A 1 100 ? -2.55669 -96.54844 -0.81307 1.000 86.12051 100 ASN A N 1
ATOM 832 C CA . ASN A 1 100 ? -2.00691 -95.84486 -1.96888 1.000 85.90510 100 ASN A CA 1
ATOM 833 C C . ASN A 1 100 ? -2.25951 -94.34753 -1.83866 1.000 81.00271 100 ASN A C 1
ATOM 834 O O . ASN A 1 100 ? -1.60842 -93.67375 -1.03434 1.000 76.41793 100 ASN A O 1
ATOM 839 N N . ASP A 1 101 ? -3.19931 -93.81489 -2.61737 1.000 74.67515 101 ASP A N 1
ATOM 840 C CA . ASP A 1 101 ? -3.57416 -92.41117 -2.52174 1.000 71.09228 101 ASP A CA 1
ATOM 841 C C . ASP A 1 101 ? -4.95365 -92.20866 -1.90987 1.000 70.72719 101 ASP A C 1
ATOM 842 O O . ASP A 1 101 ? -5.41030 -91.06434 -1.81008 1.000 65.27980 101 ASP A O 1
ATOM 847 N N . LYS A 1 102 ? -5.62417 -93.28005 -1.49802 1.000 66.24934 102 LYS A N 1
ATOM 848 C CA . LYS A 1 102 ? -6.94746 -93.19613 -0.90168 1.000 59.83275 102 LYS A CA 1
ATOM 849 C C . LYS A 1 102 ? -6.84821 -93.12162 0.61891 1.000 53.92466 102 LYS A C 1
ATOM 850 O O . LYS A 1 102 ? -5.85699 -93.53294 1.22325 1.000 56.08252 102 LYS A O 1
ATOM 856 N N . ILE A 1 103 ? -7.90360 -92.59481 1.23474 1.000 51.04924 103 ILE A N 1
ATOM 857 C CA . ILE A 1 103 ? -7.95635 -92.38827 2.67751 1.000 46.58542 103 ILE A CA 1
ATOM 858 C C . ILE A 1 103 ? -9.31468 -92.85401 3.18813 1.000 46.74282 103 ILE A C 1
ATOM 859 O O . ILE A 1 103 ? -10.33603 -92.68079 2.51492 1.000 46.21084 103 ILE A O 1
ATOM 864 N N . TYR A 1 104 ? -9.32199 -93.46751 4.37090 1.000 46.46689 104 TYR A N 1
ATOM 865 C CA . TYR A 1 104 ? -10.56533 -93.88664 5.00642 1.000 48.58165 104 TYR A CA 1
ATOM 866 C C . TYR A 1 104 ? -11.25902 -92.68269 5.63204 1.000 48.22831 104 TYR A C 1
ATOM 867 O O . TYR A 1 104 ? -10.63189 -91.90060 6.35365 1.000 44.45214 104 TYR A O 1
ATOM 876 N N . CYS A 1 105 ? -12.55513 -92.53886 5.36300 1.000 48.34754 105 CYS A N 1
ATOM 877 C CA . CYS A 1 105 ? -13.33485 -91.43037 5.89238 1.000 48.31282 105 CYS A CA 1
ATOM 878 C C . CYS A 1 105 ? -14.66606 -91.94322 6.42034 1.000 53.53244 105 CYS A C 1
ATOM 879 O O . CYS A 1 105 ? -15.18521 -92.96213 5.95954 1.000 54.90641 105 CYS A O 1
ATOM 882 N N . ILE A 1 106 ? -15.20956 -91.22254 7.39681 1.000 51.41582 106 ILE A N 1
ATOM 883 C CA . ILE A 1 106 ? -16.52332 -91.50145 7.96270 1.000 51.65299 106 ILE A CA 1
ATOM 884 C C . ILE A 1 106 ? -17.50811 -90.48063 7.41279 1.000 55.48158 106 ILE A C 1
ATOM 885 O O . ILE A 1 106 ? -17.26640 -89.26876 7.48661 1.000 54.32075 106 ILE A O 1
ATOM 890 N N . VAL A 1 107 ? -18.61649 -90.96920 6.85846 1.000 59.56857 107 VAL A N 1
ATOM 891 C CA . VAL A 1 107 ? -19.61816 -90.09346 6.26443 1.000 59.62088 107 VAL A CA 1
ATOM 892 C C . VAL A 1 107 ? -20.35471 -89.34044 7.36421 1.000 60.02266 107 VAL A C 1
ATOM 893 O O . VAL A 1 107 ? -20.77383 -89.92693 8.37047 1.000 62.26804 107 VAL A O 1
ATOM 897 N N . GLN A 1 108 ? -20.50936 -88.03006 7.17831 1.000 60.95430 108 GLN A N 1
ATOM 898 C CA . GLN A 1 108 ? -21.20777 -87.16455 8.12164 1.000 64.20208 108 GLN A CA 1
ATOM 899 C C . GLN A 1 108 ? -22.62105 -86.81425 7.67431 1.000 64.29653 108 GLN A C 1
ATOM 900 O O . GLN A 1 108 ? -23.52551 -86.72761 8.51007 1.000 66.64506 108 GLN A O 1
ATOM 906 N N . LYS A 1 109 ? -22.82651 -86.59924 6.37803 1.000 63.06729 109 LYS A N 1
ATOM 907 C CA . LYS A 1 109 ? -24.11299 -86.25836 5.79220 1.000 71.60865 109 LYS A CA 1
ATOM 908 C C . LYS A 1 109 ? -24.36548 -87.14414 4.58243 1.000 71.98868 109 LYS A C 1
ATOM 909 O O . LYS A 1 109 ? -23.41485 -87.62929 3.96069 1.000 69.25277 109 LYS A O 1
ATOM 915 N N . PRO A 1 110 ? -25.63023 -87.37473 4.22853 1.000 74.38950 110 PRO A N 1
ATOM 916 C CA . PRO A 1 110 ? -25.93073 -88.17255 3.03193 1.000 77.64913 110 PRO A CA 1
ATOM 917 C C . PRO A 1 110 ? -25.19793 -87.64297 1.80803 1.000 72.50356 110 PRO A C 1
ATOM 918 O O . PRO A 1 110 ? -25.21576 -86.44508 1.51655 1.000 71.67913 110 PRO A O 1
ATOM 922 N N . LEU A 1 111 ? -24.54655 -88.55202 1.08902 1.000 72.05603 111 LEU A N 1
ATOM 923 C CA . LEU A 1 111 ? -23.62955 -88.18608 0.02361 1.000 75.92987 111 LEU A CA 1
ATOM 924 C C . LEU A 1 111 ? -23.76840 -89.17298 -1.12591 1.000 80.83896 111 LEU A C 1
ATOM 925 O O . LEU A 1 111 ? -24.14895 -90.32972 -0.92885 1.000 83.97968 111 LEU A O 1
ATOM 930 N N . ILE A 1 112 ? -23.46274 -88.70121 -2.33185 1.000 82.00287 112 ILE A N 1
ATOM 931 C CA . ILE A 1 112 ? -23.45582 -89.52923 -3.53275 1.000 85.28329 112 ILE A CA 1
ATOM 932 C C . ILE A 1 112 ? -22.02820 -89.57246 -4.06178 1.000 86.26516 112 ILE A C 1
ATOM 933 O O . ILE A 1 112 ? -21.47510 -88.53789 -4.45598 1.000 82.97666 112 ILE A O 1
ATOM 938 N N . TYR A 1 113 ? -21.43243 -90.76405 -4.06328 1.000 88.77520 113 TYR A N 1
ATOM 939 C CA . TYR A 1 113 ? -20.08232 -90.97659 -4.56989 1.000 93.50816 113 TYR A CA 1
ATOM 940 C C . TYR A 1 113 ? -20.10338 -92.12699 -5.56343 1.000 100.57690 113 TYR A C 1
ATOM 941 O O . TYR A 1 113 ? -20.59456 -93.21478 -5.24392 1.000 103.66360 113 TYR A O 1
ATOM 950 N N . ASN A 1 114 ? -19.56612 -91.88318 -6.76075 1.000 102.30156 114 ASN A N 1
ATOM 951 C CA . ASN A 1 114 ? -19.53739 -92.87951 -7.83308 1.000 115.36207 114 ASN A CA 1
ATOM 952 C C . ASN A 1 114 ? -20.94045 -93.41079 -8.12211 1.000 122.14016 114 ASN A C 1
ATOM 953 O O . ASN A 1 114 ? -21.15069 -94.61209 -8.30428 1.000 129.33287 114 ASN A O 1
ATOM 958 N N . ASP A 1 115 ? -21.91325 -92.49663 -8.15043 1.000 114.82273 115 ASP A N 1
ATOM 959 C CA . ASP A 1 115 ? -23.31564 -92.82306 -8.41723 1.000 117.04888 115 ASP A CA 1
ATOM 960 C C . ASP A 1 115 ? -23.87301 -93.82220 -7.40526 1.000 114.97131 115 ASP A C 1
ATOM 961 O O . ASP A 1 115 ? -24.72573 -94.64873 -7.73785 1.000 116.50470 115 ASP A O 1
ATOM 966 N N . HIS A 1 116 ? -23.39761 -93.75431 -6.16315 1.000 108.73156 116 HIS A N 1
ATOM 967 C CA . HIS A 1 116 ? -23.87858 -94.60722 -5.08580 1.000 108.08728 116 HIS A CA 1
ATOM 968 C C . HIS A 1 116 ? -24.20232 -93.75165 -3.87037 1.000 100.46048 116 HIS A C 1
ATOM 969 O O . HIS A 1 116 ? -23.51182 -92.76752 -3.59106 1.000 95.40125 116 HIS A O 1
ATOM 976 N N . ARG A 1 117 ? -25.25140 -94.13508 -3.14846 1.000 97.27022 117 ARG A N 1
ATOM 977 C CA . ARG A 1 117 ? -25.70033 -93.39940 -1.97414 1.000 90.75601 117 ARG A CA 1
ATOM 978 C C . ARG A 1 117 ? -25.03965 -93.95584 -0.71811 1.000 88.77346 117 ARG A C 1
ATOM 979 O O . ARG A 1 117 ? -25.12540 -95.15732 -0.44315 1.000 85.48508 117 ARG A O 1
ATOM 987 N N . VAL A 1 118 ? -24.37935 -93.08071 0.03782 1.000 83.85627 118 VAL A N 1
ATOM 988 C CA . VAL A 1 118 ? -23.79486 -93.42850 1.32671 1.000 80.81500 118 VAL A CA 1
ATOM 989 C C . VAL A 1 118 ? -24.44999 -92.56811 2.39740 1.000 79.19584 118 VAL A C 1
ATOM 990 O O . VAL A 1 118 ? -24.77299 -91.39943 2.15708 1.000 80.96682 118 VAL A O 1
ATOM 994 N N . ASN A 1 119 ? -24.65334 -93.14989 3.57420 1.000 74.02609 119 ASN A N 1
ATOM 995 C CA . ASN A 1 119 ? -25.35472 -92.49176 4.66610 1.000 76.10676 119 ASN A CA 1
ATOM 996 C C . ASN A 1 119 ? -24.41374 -92.24861 5.83935 1.000 69.24768 119 ASN A C 1
ATOM 997 O O . ASN A 1 119 ? -23.29515 -92.76717 5.89197 1.000 65.82685 119 ASN A O 1
ATOM 1002 N N . GLU A 1 120 ? -24.89672 -91.44886 6.79093 1.000 69.06175 120 GLU A N 1
ATOM 1003 C CA . GLU A 1 120 ? -24.09443 -91.07076 7.94778 1.000 68.49435 120 GLU A CA 1
ATOM 1004 C C . GLU A 1 120 ? -23.65391 -92.30021 8.73274 1.000 66.47828 120 GLU A C 1
ATOM 1005 O O . GLU A 1 120 ? -24.44457 -93.21113 8.99054 1.000 67.81071 120 GLU A O 1
ATOM 1011 N N . GLY A 1 121 ? -22.37864 -92.31677 9.11890 1.000 69.61340 121 GLY A N 1
ATOM 1012 C CA . GLY A 1 121 ? -21.79038 -93.42260 9.83504 1.000 64.40903 121 GLY A CA 1
ATOM 1013 C C . GLY A 1 121 ? -21.04677 -94.40921 8.96036 1.000 63.29833 121 GLY A C 1
ATOM 1014 O O . GLY A 1 121 ? -20.22595 -95.17692 9.47603 1.000 59.90008 121 GLY A O 1
ATOM 1015 N N . ASP A 1 122 ? -21.31100 -94.40592 7.65641 1.000 61.60573 122 ASP A N 1
ATOM 1016 C CA . ASP A 1 122 ? -20.63073 -95.30651 6.74143 1.000 62.34094 122 ASP A CA 1
ATOM 1017 C C . ASP A 1 122 ? -19.16515 -94.90763 6.58235 1.000 61.44225 122 ASP A C 1
ATOM 1018 O O . ASP A 1 122 ? -18.76621 -93.77070 6.84753 1.000 56.83231 122 ASP A O 1
ATOM 1023 N N . VAL A 1 123 ? -18.35657 -95.86793 6.14499 1.000 60.97968 123 VAL A N 1
ATOM 1024 C CA . VAL A 1 123 ? -16.93776 -95.65393 5.88620 1.000 56.19619 123 VAL A CA 1
ATOM 1025 C C . VAL A 1 123 ? -16.71750 -95.70506 4.38236 1.000 53.65172 123 VAL A C 1
ATOM 1026 O O . VAL A 1 123 ? -17.16596 -96.64429 3.71311 1.000 57.70186 123 VAL A O 1
ATOM 1030 N N . LEU A 1 124 ? -16.03723 -94.69158 3.85315 1.000 53.50154 124 LEU A N 1
ATOM 1031 C CA . LEU A 1 124 ? -15.76800 -94.57988 2.42784 1.000 53.13005 124 LEU A CA 1
ATOM 1032 C C . LEU A 1 124 ? -14.27153 -94.41437 2.21866 1.000 53.56844 124 LEU A C 1
ATOM 1033 O O . LEU A 1 124 ? -13.63154 -93.60975 2.90290 1.000 52.61572 124 LEU A O 1
ATOM 1038 N N . VAL A 1 125 ? -13.71936 -95.17847 1.28116 1.000 50.93176 125 VAL A N 1
ATOM 1039 C CA . VAL A 1 125 ? -12.31218 -95.09535 0.90627 1.000 51.53819 125 VAL A CA 1
ATOM 1040 C C . VAL A 1 125 ? -12.24218 -94.38413 -0.43748 1.000 52.81428 125 VAL A C 1
ATOM 1041 O O . VAL A 1 125 ? -12.82660 -94.84977 -1.42387 1.000 54.13763 125 VAL A O 1
ATOM 1045 N N . LEU A 1 126 ? -11.54126 -93.25671 -0.47925 1.000 50.89085 126 LEU A N 1
ATOM 1046 C CA . LEU A 1 126 ? -11.55599 -92.39846 -1.65435 1.000 55.06356 126 LEU A CA 1
ATOM 1047 C C . LEU A 1 126 ? -10.26384 -91.59925 -1.69178 1.000 52.52805 126 LEU A C 1
ATOM 1048 O O . LEU A 1 126 ? -9.62465 -91.39837 -0.65290 1.000 50.83369 126 LEU A O 1
ATOM 1053 N N . PRO A 1 127 ? -9.84680 -91.13757 -2.87343 1.000 53.38435 127 PRO A N 1
ATOM 1054 C CA . PRO A 1 127 ? -8.60028 -90.36663 -2.96693 1.000 55.07988 127 PRO A CA 1
ATOM 1055 C C . PRO A 1 127 ? -8.63133 -89.12064 -2.09546 1.000 50.77947 127 PRO A C 1
ATOM 1056 O O . PRO A 1 127 ? -9.67948 -88.50715 -1.88416 1.000 49.00788 127 PRO A O 1
ATOM 1060 N N . MET A 1 128 ? -7.45206 -88.75382 -1.58398 1.000 50.05988 128 MET A N 1
ATOM 1061 C CA . MET A 1 128 ? -7.33543 -87.55135 -0.76523 1.000 47.16752 128 MET A CA 1
ATOM 1062 C C . MET A 1 128 ? -7.72636 -86.30160 -1.54210 1.000 47.92025 128 MET A C 1
ATOM 1063 O O . MET A 1 128 ? -8.25480 -85.34851 -0.95767 1.000 45.59405 128 MET A O 1
ATOM 1068 N N . ARG A 1 129 ? -7.48027 -86.28882 -2.85569 1.000 48.24670 129 ARG A N 1
ATOM 1069 C CA . ARG A 1 129 ? -7.85169 -85.14029 -3.67671 1.000 49.38718 129 ARG A CA 1
ATOM 1070 C C . ARG A 1 129 ? -9.35812 -84.91160 -3.67399 1.000 53.06304 129 ARG A C 1
ATOM 1071 O O . ARG A 1 129 ? -9.81564 -83.77362 -3.83650 1.000 50.44921 129 ARG A O 1
ATOM 1079 N N . GLU A 1 130 ? -10.14390 -85.97294 -3.48930 1.000 50.08212 130 GLU A N 1
ATOM 1080 C CA . GLU A 1 130 ? -11.59129 -85.84816 -3.40209 1.000 48.15706 130 GLU A CA 1
ATOM 1081 C C . GLU A 1 130 ? -12.10223 -85.82142 -1.96996 1.000 46.03213 130 GLU A C 1
ATOM 1082 O O . GLU A 1 130 ? -13.20473 -85.31829 -1.73167 1.000 48.68767 130 GLU A O 1
ATOM 1088 N N . ALA A 1 131 ? -11.33082 -86.34472 -1.01687 1.000 47.99321 131 ALA A N 1
ATOM 1089 C CA . ALA A 1 131 ? -11.78826 -86.39983 0.36622 1.000 49.71338 131 ALA A CA 1
ATOM 1090 C C . ALA A 1 131 ? -11.66965 -85.04700 1.05762 1.000 46.75608 131 ALA A C 1
ATOM 1091 O O . ALA A 1 131 ? -12.58144 -84.64086 1.78483 1.000 46.26237 131 ALA A O 1
ATOM 1093 N N . LEU A 1 132 ? -10.55890 -84.34138 0.84596 1.000 42.76758 132 LEU A N 1
ATOM 1094 C CA . LEU A 1 132 ? -10.33454 -83.08078 1.55250 1.000 47.93356 132 LEU A CA 1
ATOM 1095 C C . LEU A 1 132 ? -11.38950 -82.02428 1.24488 1.000 47.11117 132 LEU A C 1
ATOM 1096 O O . LEU A 1 132 ? -11.86589 -81.37343 2.19145 1.000 45.22783 132 LEU A O 1
ATOM 1101 N N . PRO A 1 133 ? -11.79436 -81.78658 -0.01159 1.000 44.73813 133 PRO A N 1
ATOM 1102 C CA . PRO A 1 133 ? -12.91131 -80.84988 -0.22888 1.000 48.98054 133 PRO A CA 1
ATOM 1103 C C . PRO A 1 133 ? -14.18867 -81.27267 0.47454 1.000 49.86991 133 PRO A C 1
ATOM 1104 O O . PRO A 1 133 ? -14.92474 -80.41577 0.97968 1.000 52.28992 133 PRO A O 1
ATOM 1108 N N . LEU A 1 134 ? -14.47359 -82.57673 0.52650 1.000 50.25858 134 LEU A N 1
ATOM 1109 C CA . LEU A 1 134 ? -15.65301 -83.05085 1.24163 1.000 46.44433 134 LEU A CA 1
ATOM 1110 C C . LEU A 1 134 ? -15.48030 -82.96655 2.75214 1.000 49.73144 134 LEU A C 1
ATOM 1111 O O . LEU A 1 134 ? -16.48011 -82.89727 3.47369 1.000 49.93331 134 LEU A O 1
ATOM 1116 N N . ILE A 1 135 ? -14.23918 -82.98077 3.24374 1.000 48.96091 135 ILE A N 1
ATOM 1117 C CA . ILE A 1 135 ? -13.99314 -82.73558 4.66106 1.000 46.97688 135 ILE A CA 1
ATOM 1118 C C . ILE A 1 135 ? -14.26303 -81.27516 4.99936 1.000 49.98523 135 ILE A C 1
ATOM 1119 O O . ILE A 1 135 ? -14.88586 -80.96429 6.02183 1.000 49.77538 135 ILE A O 1
ATOM 1124 N N . ILE A 1 136 ? -13.79573 -80.35690 4.14775 1.000 48.30500 136 ILE A N 1
ATOM 1125 C CA . ILE A 1 136 ? -14.03064 -78.93236 4.36487 1.000 49.72802 136 ILE A CA 1
ATOM 1126 C C . ILE A 1 136 ? -15.52021 -78.61748 4.32438 1.000 50.59632 136 ILE A C 1
ATOM 1127 O O . ILE A 1 136 ? -16.00291 -77.75278 5.06691 1.000 54.31963 136 ILE A O 1
ATOM 1132 N N . ALA A 1 137 ? -16.27468 -79.31883 3.48184 1.000 51.78831 137 ALA A N 1
ATOM 1133 C CA . ALA A 1 137 ? -17.71333 -79.12474 3.37576 1.000 54.54331 137 ALA A CA 1
ATOM 1134 C C . ALA A 1 137 ? -18.50008 -79.95154 4.38702 1.000 55.10936 137 ALA A C 1
ATOM 1135 O O . ALA A 1 137 ? -19.72287 -80.06379 4.25584 1.000 49.83408 137 ALA A O 1
ATOM 1137 N N . SER A 1 138 ? -17.82782 -80.54331 5.37628 1.000 53.72570 138 SER A N 1
ATOM 1138 C CA . SER A 1 138 ? -18.46801 -81.26543 6.47654 1.000 56.15567 138 SER A CA 1
ATOM 1139 C C . SER A 1 138 ? -19.25403 -82.48855 6.00923 1.000 58.85945 138 SER A C 1
ATOM 1140 O O . SER A 1 138 ? -20.08921 -83.01125 6.75308 1.000 58.71372 138 SER A O 1
ATOM 1143 N N . TYR A 1 139 ? -19.01493 -82.96084 4.78477 1.000 55.91321 139 TYR A N 1
ATOM 1144 C CA . TYR A 1 139 ? -19.63856 -84.20273 4.34326 1.000 57.52203 139 TYR A CA 1
ATOM 1145 C C . TYR A 1 139 ? -18.87722 -85.42369 4.83763 1.000 58.89383 139 TYR A C 1
ATOM 1146 O O . TYR A 1 139 ? -19.47485 -86.48965 5.02387 1.000 56.27556 139 TYR A O 1
ATOM 1155 N N . LEU A 1 140 ? -17.57203 -85.28830 5.05392 1.000 54.01553 140 LEU A N 1
ATOM 1156 C CA . LEU A 1 140 ? -16.73420 -86.38045 5.51767 1.000 51.15517 140 LEU A CA 1
ATOM 1157 C C . LEU A 1 140 ? -15.83838 -85.89928 6.64726 1.000 50.95288 140 LEU A C 1
ATOM 1158 O O . LEU A 1 140 ? -15.50800 -84.71441 6.74302 1.000 55.12806 140 LEU A O 1
ATOM 1163 N N . THR A 1 141 ? -15.45554 -86.83665 7.50638 1.000 49.94992 141 THR A N 1
ATOM 1164 C CA . THR A 1 141 ? -14.37504 -86.64025 8.45178 1.000 48.86384 141 THR A CA 1
ATOM 1165 C C . THR A 1 141 ? -13.42223 -87.81993 8.31687 1.000 49.32269 141 THR A C 1
ATOM 1166 O O . THR A 1 141 ? -13.86475 -88.94790 8.07220 1.000 50.88541 141 THR A O 1
ATOM 1170 N N . PRO A 1 142 ? -12.11607 -87.59673 8.41914 1.000 47.40179 142 PRO A N 1
ATOM 1171 C CA . PRO A 1 142 ? -11.18074 -88.71482 8.26053 1.000 45.24092 142 PRO A CA 1
ATOM 1172 C C . PRO A 1 142 ? -11.24319 -89.65180 9.45481 1.000 43.65050 142 PRO A C 1
ATOM 1173 O O . PRO A 1 142 ? -11.37432 -89.21842 10.60143 1.000 46.31788 142 PRO A O 1
ATOM 1177 N N . TYR A 1 143 ? -11.17589 -90.95040 9.17113 1.000 44.01696 143 TYR A N 1
ATOM 1178 C CA . TYR A 1 143 ? -11.06391 -91.94892 10.22689 1.000 42.31984 143 TYR A CA 1
ATOM 1179 C C . TYR A 1 143 ? -9.72576 -91.76934 10.93481 1.000 44.93697 143 TYR A C 1
ATOM 1180 O O . TYR A 1 143 ? -8.66918 -91.82843 10.29736 1.000 40.39819 143 TYR A O 1
ATOM 1189 N N . LYS A 1 144 ? -9.76246 -91.53908 12.24392 1.000 43.49861 144 LYS A N 1
ATOM 1190 C CA . LYS A 1 144 ? -8.56706 -91.19794 13.00348 1.000 47.58341 144 LYS A CA 1
ATOM 1191 C C . LYS A 1 144 ? -8.10200 -92.38144 13.84214 1.000 52.02090 144 LYS A C 1
ATOM 1192 O O . LYS A 1 144 ? -8.90753 -93.02756 14.52230 1.000 48.34931 144 LYS A O 1
ATOM 1198 N N . ILE A 1 145 ? -6.80062 -92.65410 13.78700 1.000 53.27578 145 ILE A N 1
ATOM 1199 C CA . ILE A 1 145 ? -6.13799 -93.61650 14.65793 1.000 60.42646 145 ILE A CA 1
ATOM 1200 C C . ILE A 1 145 ? -5.50574 -92.85157 15.81062 1.000 65.20210 145 ILE A C 1
ATOM 1201 O O . ILE A 1 145 ? -4.87118 -91.81035 15.59951 1.000 65.04305 145 ILE A O 1
ATOM 1206 N N . ASP A 1 146 ? -5.68066 -93.35645 17.02856 1.000 78.58787 146 ASP A N 1
ATOM 1207 C CA . ASP A 1 146 ? -5.08519 -92.73973 18.21166 1.000 89.62711 146 ASP A CA 1
ATOM 1208 C C . ASP A 1 146 ? -3.67424 -93.29292 18.37016 1.000 89.36607 146 ASP A C 1
ATOM 1209 O O . ASP A 1 146 ? -3.48180 -94.40232 18.87251 1.000 93.42142 146 ASP A O 1
ATOM 1214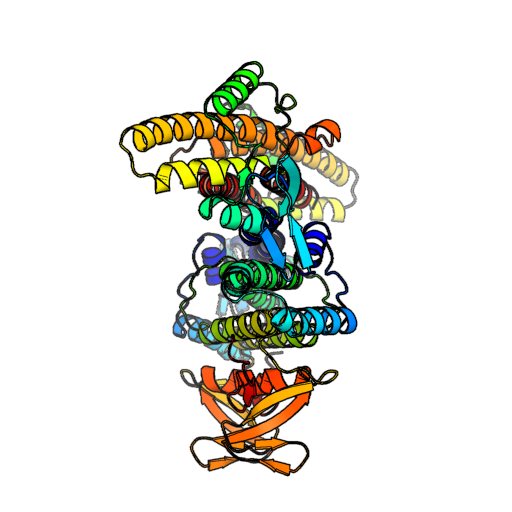 N N . ILE A 1 147 ? -2.67996 -92.51806 17.93966 1.000 91.44983 147 ILE A N 1
ATOM 1215 C CA . ILE A 1 147 ? -1.28762 -92.94808 18.01680 1.000 92.76269 147 ILE A CA 1
ATOM 1216 C C . ILE A 1 147 ? -0.66892 -92.46191 19.31994 1.000 97.89590 147 ILE A C 1
ATOM 1217 O O . ILE A 1 147 ? 0.55659 -92.36381 19.44037 1.000 95.88691 147 ILE A O 1
ATOM 1222 N N . GLU A 1 148 ? -1.50894 -92.15640 20.30125 1.000 99.18676 148 GLU A N 1
ATOM 1223 C CA . GLU A 1 148 ? -1.02722 -91.68039 21.59057 1.000 103.66376 148 GLU A CA 1
ATOM 1224 C C . GLU A 1 148 ? -1.41685 -92.64957 22.70240 1.000 105.73750 148 GLU A C 1
ATOM 1225 O O . GLU A 1 148 ? -1.22185 -93.85910 22.57929 1.000 100.41906 148 GLU A O 1
ATOM 1231 N N . MET B 1 1 ? 13.57999 -88.87831 9.24695 1.000 96.89718 1 MET B N 1
ATOM 1232 C CA . MET B 1 1 ? 12.16074 -88.60790 9.44360 1.000 91.04335 1 MET B CA 1
ATOM 1233 C C . MET B 1 1 ? 11.71978 -87.37151 8.67338 1.000 84.29670 1 MET B C 1
ATOM 1234 O O . MET B 1 1 ? 12.21103 -87.09594 7.57866 1.000 85.81876 1 MET B O 1
ATOM 1239 N N . LEU B 1 2 ? 10.78339 -86.62597 9.26212 1.000 68.52370 2 LEU B N 1
ATOM 1240 C CA . LEU B 1 2 ? 10.31435 -85.39149 8.64775 1.000 60.68302 2 LEU B CA 1
ATOM 1241 C C . LEU B 1 2 ? 11.38041 -84.30542 8.64895 1.000 58.53879 2 LEU B C 1
ATOM 1242 O O . LEU B 1 2 ? 11.26107 -83.33738 7.89006 1.000 53.99336 2 LEU B O 1
ATOM 1247 N N . ASP B 1 3 ? 12.41475 -84.44217 9.48254 1.000 55.01917 3 ASP B N 1
ATOM 1248 C CA . ASP B 1 3 ? 13.47342 -83.44018 9.51343 1.000 60.13652 3 ASP B CA 1
ATOM 1249 C C . ASP B 1 3 ? 14.21840 -83.37145 8.18764 1.000 59.46892 3 ASP B C 1
ATOM 1250 O O . ASP B 1 3 ? 14.67664 -82.29365 7.79485 1.000 56.02508 3 ASP B O 1
ATOM 1255 N N . GLU B 1 4 ? 14.34375 -84.50086 7.48355 1.000 60.67656 4 GLU B N 1
ATOM 1256 C CA . GLU B 1 4 ? 14.96897 -84.48732 6.16377 1.000 60.51204 4 GLU B CA 1
ATOM 1257 C C . GLU B 1 4 ? 14.21654 -83.55891 5.21861 1.000 55.59917 4 GLU B C 1
ATOM 1258 O O . GLU B 1 4 ? 14.81880 -82.72135 4.53598 1.000 56.61240 4 GLU B O 1
ATOM 1264 N N . LEU B 1 5 ? 12.88953 -83.69009 5.17407 1.000 54.15147 5 LEU B N 1
ATOM 1265 C CA . LEU B 1 5 ? 12.09170 -82.85449 4.28448 1.000 53.49356 5 LEU B CA 1
ATOM 1266 C C . LEU B 1 5 ? 12.10752 -81.39395 4.71582 1.000 48.31467 5 LEU B C 1
ATOM 1267 O O . LEU B 1 5 ? 12.06504 -80.49991 3.86371 1.000 49.17228 5 LEU B O 1
ATOM 1272 N N . VAL B 1 6 ? 12.17462 -81.13005 6.02295 1.000 49.99369 6 VAL B N 1
ATOM 1273 C CA . VAL B 1 6 ? 12.16632 -79.74947 6.50039 1.000 48.05276 6 VAL B CA 1
ATOM 1274 C C . VAL B 1 6 ? 13.49051 -79.06409 6.18799 1.000 49.47188 6 VAL B C 1
ATOM 1275 O O . VAL B 1 6 ? 13.51577 -77.90371 5.76153 1.000 48.82287 6 VAL B O 1
ATOM 1279 N N . LYS B 1 7 ? 14.60914 -79.76532 6.39314 1.000 50.81290 7 LYS B N 1
ATOM 1280 C CA . LYS B 1 7 ? 15.91680 -79.18556 6.09662 1.000 53.30539 7 LYS B CA 1
ATOM 1281 C C . LYS B 1 7 ? 16.02989 -78.81577 4.62348 1.000 48.03500 7 LYS B C 1
ATOM 1282 O O . LYS B 1 7 ? 16.44599 -77.70398 4.27927 1.000 46.90102 7 LYS B O 1
ATOM 1288 N N . LYS B 1 8 ? 15.66082 -79.74263 3.73682 1.000 49.26128 8 LYS B N 1
ATOM 1289 C CA . LYS B 1 8 ? 15.75118 -79.47726 2.30513 1.000 51.58037 8 LYS B CA 1
ATOM 1290 C C . LYS B 1 8 ? 14.82625 -78.33698 1.89837 1.000 51.28446 8 LYS B C 1
ATOM 1291 O O . LYS B 1 8 ? 15.17494 -77.52135 1.03668 1.000 50.19262 8 LYS B O 1
ATOM 1297 N N . GLU B 1 9 ? 13.64294 -78.25990 2.51424 1.000 52.59639 9 GLU B N 1
ATOM 1298 C CA . GLU B 1 9 ? 12.72630 -77.16316 2.22216 1.000 50.73849 9 GLU B CA 1
ATOM 1299 C C . GLU B 1 9 ? 13.27981 -75.83170 2.70517 1.000 51.16176 9 GLU B C 1
ATOM 1300 O O . GLU B 1 9 ? 13.04916 -74.79622 2.07168 1.000 51.09013 9 GLU B O 1
ATOM 1306 N N . LEU B 1 10 ? 14.00730 -75.84015 3.82165 1.000 49.82292 10 LEU B N 1
ATOM 1307 C CA . LEU B 1 10 ? 14.57198 -74.61324 4.36591 1.000 53.84574 10 LEU B CA 1
ATOM 1308 C C . LEU B 1 10 ? 15.74320 -74.09533 3.53947 1.000 54.35197 10 LEU B C 1
ATOM 1309 O O . LEU B 1 10 ? 16.01106 -72.88930 3.55546 1.000 59.94444 10 LEU B O 1
ATOM 1314 N N . SER B 1 11 ? 16.43604 -74.96996 2.80976 1.000 52.51044 11 SER B N 1
ATOM 1315 C CA . SER B 1 11 ? 17.62256 -74.56822 2.06323 1.000 57.05987 11 SER B CA 1
ATOM 1316 C C . SER B 1 11 ? 17.31808 -74.13998 0.63405 1.000 59.15974 11 SER B C 1
ATOM 1317 O O . SER B 1 11 ? 17.98860 -73.24179 0.11161 1.000 67.61014 11 SER B O 1
ATOM 1320 N N . GLU B 1 12 ? 16.33090 -74.75233 -0.01141 1.000 57.29025 12 GLU B N 1
ATOM 1321 C CA . GLU B 1 12 ? 16.02177 -74.44599 -1.39968 1.000 57.12420 12 GLU B CA 1
ATOM 1322 C C . GLU B 1 12 ? 14.97701 -73.34129 -1.49022 1.000 53.70616 12 GLU B C 1
ATOM 1323 O O . GLU B 1 12 ? 14.09181 -73.22273 -0.63966 1.000 51.99443 12 GLU B O 1
ATOM 1329 N N . GLU B 1 13 ? 15.09440 -72.52434 -2.53874 1.000 58.22683 13 GLU B N 1
ATOM 1330 C CA . GLU B 1 13 ? 14.14365 -71.43805 -2.74930 1.000 59.28959 13 GLU B CA 1
ATOM 1331 C C . GLU B 1 13 ? 12.84462 -71.94260 -3.36439 1.000 56.93612 13 GLU B C 1
ATOM 1332 O O . GLU B 1 13 ? 11.76193 -71.46061 -3.01490 1.000 54.45390 13 GLU B O 1
ATOM 1338 N N . GLU B 1 14 ? 12.93128 -72.90153 -4.28074 1.000 55.17704 14 GLU B N 1
ATOM 1339 C CA . GLU B 1 14 ? 11.74479 -73.46130 -4.90330 1.000 54.59847 14 GLU B CA 1
ATOM 1340 C C . GLU B 1 14 ? 11.12531 -74.52651 -4.00214 1.000 51.05322 14 GLU B C 1
ATOM 1341 O O . GLU B 1 14 ? 11.73081 -74.99495 -3.03465 1.000 49.82522 14 GLU B O 1
ATOM 1347 N N . ILE B 1 15 ? 9.89676 -74.90978 -4.33118 1.000 53.49770 15 ILE B N 1
ATOM 1348 C CA . ILE B 1 15 ? 9.19370 -75.94669 -3.58324 1.000 52.08275 15 ILE B CA 1
ATOM 1349 C C . ILE B 1 15 ? 9.76634 -77.30308 -3.97730 1.000 49.88624 15 ILE B C 1
ATOM 1350 O O . ILE B 1 15 ? 9.79684 -77.65497 -5.16122 1.000 52.24883 15 ILE B O 1
ATOM 1355 N N . THR B 1 16 ? 10.23128 -78.06171 -2.98766 1.000 49.08608 16 THR B N 1
ATOM 1356 C CA . THR B 1 16 ? 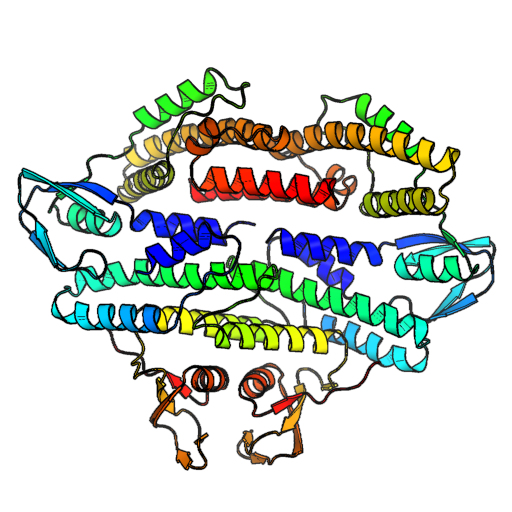10.82287 -79.36309 -3.26273 1.000 52.40368 16 THR B CA 1
ATOM 1357 C C . THR B 1 16 ? 9.75288 -80.35822 -3.69488 1.000 53.34760 16 THR B C 1
ATOM 1358 O O . THR B 1 16 ? 8.60700 -80.31227 -3.23971 1.000 52.08666 16 THR B O 1
ATOM 1362 N N . GLU B 1 17 ? 10.13910 -81.26791 -4.58444 1.000 53.43207 17 GLU B N 1
ATOM 1363 C CA . GLU B 1 17 ? 9.22780 -82.30178 -5.06802 1.000 56.20537 17 GLU B CA 1
ATOM 1364 C C . GLU B 1 17 ? 9.21515 -83.43609 -4.05243 1.000 55.23005 17 GLU B C 1
ATOM 1365 O O . GLU B 1 17 ? 10.11983 -84.27257 -4.02455 1.000 57.94240 17 GLU B O 1
ATOM 1371 N N . ILE B 1 18 ? 8.19352 -83.45819 -3.20351 1.000 54.42903 18 ILE B N 1
ATOM 1372 C CA . ILE B 1 18 ? 8.01808 -84.50107 -2.20024 1.000 54.35210 18 ILE B CA 1
ATOM 1373 C C . ILE B 1 18 ? 7.00501 -85.48993 -2.76393 1.000 54.06956 18 ILE B C 1
ATOM 1374 O O . ILE B 1 18 ? 5.79751 -85.23853 -2.74626 1.000 53.08660 18 ILE B O 1
ATOM 1379 N N . LYS B 1 19 ? 7.49233 -86.61698 -3.27314 1.000 55.84992 19 LYS B N 1
ATOM 1380 C CA . LYS B 1 19 ? 6.59725 -87.63594 -3.79953 1.000 58.96440 19 LYS B CA 1
ATOM 1381 C C . LYS B 1 19 ? 5.81433 -88.29781 -2.67033 1.000 53.24638 19 LYS B C 1
ATOM 1382 O O . LYS B 1 19 ? 6.25610 -88.34538 -1.51866 1.000 49.63807 19 LYS B O 1
ATOM 1388 N N . LEU B 1 20 ? 4.62842 -88.80537 -3.01553 1.000 55.77898 20 LEU B N 1
ATOM 1389 C CA . LEU B 1 20 ? 3.76646 -89.42891 -2.01652 1.000 56.54984 20 LEU B CA 1
ATOM 1390 C C . LEU B 1 20 ? 4.42623 -90.64698 -1.38196 1.000 54.56386 20 LEU B C 1
ATOM 1391 O O . LEU B 1 20 ? 4.14150 -90.97057 -0.22332 1.000 49.79536 20 LEU B O 1
ATOM 1396 N N . GLU B 1 21 ? 5.31728 -91.32356 -2.11309 1.000 56.02698 21 GLU B N 1
ATOM 1397 C CA . GLU B 1 21 ? 5.99977 -92.48822 -1.55486 1.000 55.15222 21 GLU B CA 1
ATOM 1398 C C . GLU B 1 21 ? 6.87283 -92.10235 -0.36680 1.000 55.63105 21 GLU B C 1
ATOM 1399 O O . GLU B 1 21 ? 6.99825 -92.87176 0.59331 1.000 55.71378 21 GLU B O 1
ATOM 1405 N N . GLU B 1 22 ? 7.48963 -90.91637 -0.41259 1.000 51.08368 22 GLU B N 1
ATOM 1406 C CA . GLU B 1 22 ? 8.25823 -90.44862 0.73771 1.000 52.49290 22 GLU B CA 1
ATOM 1407 C C . GLU B 1 22 ? 7.36605 -90.30262 1.96253 1.000 53.74193 22 GLU B C 1
ATOM 1408 O O . GLU B 1 22 ? 7.75705 -90.67512 3.07594 1.000 51.86448 22 GLU B O 1
ATOM 1414 N N . ILE B 1 23 ? 6.15791 -89.76657 1.77118 1.000 53.26688 23 ILE B N 1
ATOM 1415 C CA . ILE B 1 23 ? 5.21978 -89.60979 2.87720 1.000 50.82997 23 ILE B CA 1
ATOM 1416 C C . ILE B 1 23 ? 4.78396 -90.96952 3.40793 1.000 51.09739 23 ILE B C 1
ATOM 1417 O O . ILE B 1 23 ? 4.67638 -91.16902 4.62383 1.000 52.60329 23 ILE B O 1
ATOM 1422 N N . ILE B 1 24 ? 4.52383 -91.92394 2.50961 1.000 48.58186 24 ILE B N 1
ATOM 1423 C CA . ILE B 1 24 ? 4.13978 -93.26746 2.93740 1.000 53.24564 24 ILE B CA 1
ATOM 1424 C C . ILE B 1 24 ? 5.25421 -93.90122 3.75876 1.000 54.69611 24 ILE B C 1
ATOM 1425 O O . ILE B 1 24 ? 4.99755 -94.61029 4.73985 1.000 54.62856 24 ILE B O 1
ATOM 1430 N N . LYS B 1 25 ? 6.50811 -93.65018 3.37347 1.000 52.15562 25 LYS B N 1
ATOM 1431 C CA . LYS B 1 25 ? 7.64594 -94.22121 4.08799 1.000 53.85457 25 LYS B CA 1
ATOM 1432 C C . LYS B 1 25 ? 7.62676 -93.82879 5.56095 1.000 57.59362 25 LYS B C 1
ATOM 1433 O O . LYS B 1 25 ? 7.76711 -94.68246 6.44574 1.000 54.59767 25 LYS B O 1
ATOM 1439 N N . TYR B 1 26 ? 7.43978 -92.53629 5.84285 1.000 53.93983 26 TYR B N 1
ATOM 1440 C CA . TYR B 1 26 ? 7.46946 -92.06726 7.22508 1.000 56.85942 26 TYR B CA 1
ATOM 1441 C C . TYR B 1 26 ? 6.22802 -92.50528 7.99028 1.000 54.66748 26 TYR B C 1
ATOM 1442 O O . TYR B 1 26 ? 6.31193 -92.83137 9.18030 1.000 53.01788 26 TYR B O 1
ATOM 1451 N N . ILE B 1 27 ? 5.06570 -92.50548 7.33174 1.000 54.31571 27 ILE B N 1
ATOM 1452 C CA . ILE B 1 27 ? 3.84309 -92.97027 7.98390 1.000 52.71174 27 ILE B CA 1
ATOM 1453 C C . ILE B 1 27 ? 3.97312 -94.43806 8.36720 1.000 52.85154 27 ILE B C 1
ATOM 1454 O O . ILE B 1 27 ? 3.53376 -94.85671 9.44575 1.000 55.45410 27 ILE B O 1
ATOM 1459 N N . THR B 1 28 ? 4.58496 -95.24106 7.49336 1.000 54.19263 28 THR B N 1
ATOM 1460 C CA . THR B 1 28 ? 4.78667 -96.65420 7.79711 1.000 56.83587 28 THR B CA 1
ATOM 1461 C C . THR B 1 28 ? 5.63698 -96.83492 9.04891 1.000 56.14264 28 THR B C 1
ATOM 1462 O O . THR B 1 28 ? 5.32883 -97.67624 9.90089 1.000 60.41327 28 THR B O 1
ATOM 1466 N N . LEU B 1 29 ? 6.70428 -96.04518 9.18491 1.000 51.67349 29 LEU B N 1
ATOM 1467 C CA . LEU B 1 29 ? 7.55728 -96.15613 10.36415 1.000 57.32162 29 LEU B CA 1
ATOM 1468 C C . LEU B 1 29 ? 6.81229 -95.75506 11.63156 1.000 56.73132 29 LEU B C 1
ATOM 1469 O O . LEU B 1 29 ? 6.94894 -96.41088 12.67107 1.000 53.53801 29 LEU B O 1
ATOM 1474 N N . ILE B 1 30 ? 6.02337 -94.67975 11.56771 1.000 55.25256 30 ILE B N 1
ATOM 1475 C CA . ILE B 1 30 ? 5.23939 -94.26480 12.72823 1.000 54.25182 30 ILE B CA 1
ATOM 1476 C C . ILE B 1 30 ? 4.26258 -95.36188 13.13114 1.000 58.00932 30 ILE B C 1
ATOM 1477 O O . ILE B 1 30 ? 4.03069 -95.60150 14.32279 1.000 59.42410 30 ILE B O 1
ATOM 1482 N N . LYS B 1 31 ? 3.68928 -96.05774 12.14679 1.000 55.07180 31 LYS B N 1
ATOM 1483 C CA . LYS B 1 31 ? 2.71613 -97.10309 12.44645 1.000 60.81771 31 LYS B CA 1
ATOM 1484 C C . LYS B 1 31 ? 3.38791 -98.32049 13.07203 1.000 63.00238 31 LYS B C 1
ATOM 1485 O O . LYS B 1 31 ? 2.92366 -98.83958 14.09361 1.000 61.80506 31 LYS B O 1
ATOM 1491 N N . LYS B 1 32 ? 4.48796 -98.78824 12.47256 1.000 61.41908 32 LYS B N 1
ATOM 1492 C CA . LYS B 1 32 ? 5.16828 -99.97501 12.98330 1.000 61.34409 32 LYS B CA 1
ATOM 1493 C C . LYS B 1 32 ? 5.72825 -99.75220 14.38281 1.000 62.09350 32 LYS B C 1
ATOM 1494 O O . LYS B 1 32 ? 5.84265 -100.70470 15.16292 1.000 64.84653 32 LYS B O 1
ATOM 1500 N N . SER B 1 33 ? 6.07633 -98.50863 14.72144 1.000 60.13774 33 SER B N 1
ATOM 1501 C CA . SER B 1 33 ? 6.73828 -98.23185 15.99163 1.000 60.64631 33 SER B CA 1
ATOM 1502 C C . SER B 1 33 ? 5.83305 -98.46571 17.19319 1.000 64.47147 33 SER B C 1
ATOM 1503 O O . SER B 1 33 ? 6.33833 -98.64125 18.30670 1.000 64.96376 33 SER B O 1
ATOM 1506 N N . LYS B 1 34 ? 4.51464 -98.47353 16.99837 1.000 59.64844 34 LYS B N 1
ATOM 1507 C CA . LYS B 1 34 ? 3.59051 -98.61173 18.11633 1.000 69.37537 34 LYS B CA 1
ATOM 1508 C C . LYS B 1 34 ? 3.67382 -99.97505 18.79435 1.000 70.93478 34 LYS B C 1
ATOM 1509 O O . LYS B 1 34 ? 3.14025 -100.13035 19.89806 1.000 69.42825 34 LYS B O 1
ATOM 1515 N N . THR B 1 35 ? 4.33546 -100.95723 18.18103 1.000 64.86889 35 THR B N 1
ATOM 1516 C CA . THR B 1 35 ? 4.41534 -102.28982 18.76263 1.000 70.32313 35 THR B CA 1
ATOM 1517 C C . THR B 1 35 ? 5.69117 -102.53581 19.55772 1.000 72.07383 35 THR B C 1
ATOM 1518 O O . THR B 1 35 ? 5.73073 -103.48853 20.34452 1.000 72.39389 35 THR B O 1
ATOM 1522 N N . PHE B 1 36 ? 6.73077 -101.71245 19.38247 1.000 71.64229 36 PHE B N 1
ATOM 1523 C CA . PHE B 1 36 ? 7.99344 -101.96427 20.06467 1.000 69.11894 36 PHE B CA 1
ATOM 1524 C C . PHE B 1 36 ? 8.67249 -100.72292 20.63098 1.000 65.84121 36 PHE B C 1
ATOM 1525 O O . PHE B 1 36 ? 9.71704 -100.86293 21.27440 1.000 71.40990 36 PHE B O 1
ATOM 1533 N N . VAL B 1 37 ? 8.13182 -99.52538 20.42379 1.000 67.01770 37 VAL B N 1
ATOM 1534 C CA . VAL B 1 37 ? 8.68222 -98.30615 21.00923 1.000 67.66696 37 VAL B CA 1
ATOM 1535 C C . VAL B 1 37 ? 7.90455 -97.98933 22.27848 1.000 68.81239 37 VAL B C 1
ATOM 1536 O O . VAL B 1 37 ? 6.66703 -98.00810 22.27824 1.000 67.76915 37 VAL B O 1
ATOM 1540 N N . SER B 1 38 ? 8.62681 -97.70951 23.36206 1.000 66.05103 38 SER B N 1
ATOM 1541 C CA . SER B 1 38 ? 7.98235 -97.42248 24.63616 1.000 69.74162 38 SER B CA 1
ATOM 1542 C C . SER B 1 38 ? 7.14260 -96.15441 24.53825 1.000 73.68026 38 SER B C 1
ATOM 1543 O O . SER B 1 38 ? 7.45100 -95.23375 23.77639 1.000 73.82839 38 SER B O 1
ATOM 1546 N N . SER B 1 39 ? 6.06933 -96.11286 25.33214 1.000 77.64436 39 SER B N 1
ATOM 1547 C CA . SER B 1 39 ? 5.14522 -94.98439 25.27985 1.000 78.72605 39 SER B CA 1
ATOM 1548 C C . SER B 1 39 ? 5.80206 -93.68435 25.72902 1.000 75.83011 39 SER B C 1
ATOM 1549 O O . SER B 1 39 ? 5.44081 -92.61003 25.23532 1.000 73.62006 39 SER B O 1
ATOM 1552 N N . GLU B 1 40 ? 6.75951 -93.75616 26.65666 1.000 82.92478 40 GLU B N 1
ATOM 1553 C CA . GLU B 1 40 ? 7.42669 -92.54538 27.12634 1.000 86.00954 40 GLU B CA 1
ATOM 1554 C C . GLU B 1 40 ? 8.23308 -91.89259 26.00884 1.000 80.72509 40 GLU B C 1
ATOM 1555 O O . GLU B 1 40 ? 8.16339 -90.67418 25.80813 1.000 76.86808 40 GLU B O 1
ATOM 1561 N N . ILE B 1 41 ? 8.99967 -92.69174 25.26482 1.000 77.17214 41 ILE B N 1
ATOM 1562 C CA . ILE B 1 41 ? 9.79748 -92.15257 24.16924 1.000 71.95117 41 ILE B CA 1
ATOM 1563 C C . ILE B 1 41 ? 8.90305 -91.74624 23.00551 1.000 68.94630 41 ILE B C 1
ATOM 1564 O O . ILE B 1 41 ? 9.13199 -90.71826 22.35610 1.000 63.24445 41 ILE B O 1
ATOM 1569 N N . ARG B 1 42 ? 7.86038 -92.53348 22.73516 1.000 68.01418 42 ARG B N 1
ATOM 1570 C CA . ARG B 1 42 ? 7.03548 -92.29387 21.55692 1.000 66.34277 42 ARG B CA 1
ATOM 1571 C C . ARG B 1 42 ? 6.20478 -91.02224 21.68905 1.000 64.41511 42 ARG B C 1
ATOM 1572 O O . ARG B 1 42 ? 5.97778 -90.32963 20.69108 1.000 59.26483 42 ARG B O 1
ATOM 1580 N N . LYS B 1 43 ? 5.75144 -90.69309 22.90065 1.000 65.02550 43 LYS B N 1
ATOM 1581 C CA . LYS B 1 43 ? 4.93484 -89.49604 23.08284 1.000 65.05796 43 LYS B CA 1
ATOM 1582 C C . LYS B 1 43 ? 5.75162 -88.23015 22.84972 1.000 60.05970 43 LYS B C 1
ATOM 1583 O O . LYS B 1 43 ? 5.30725 -87.31337 22.14851 1.000 57.46926 43 LYS B O 1
ATOM 1589 N N . GLU B 1 44 ? 6.94916 -88.15762 23.43610 1.000 61.25117 44 GLU B N 1
ATOM 1590 C CA . GLU B 1 44 ? 7.80861 -87.00082 23.20595 1.000 58.12341 44 GLU B CA 1
ATOM 1591 C C . GLU B 1 44 ? 8.24348 -86.92298 21.74860 1.000 53.11838 44 GLU B C 1
ATOM 1592 O O . GLU B 1 44 ? 8.35866 -85.82869 21.18423 1.000 51.30265 44 GLU B O 1
ATOM 1598 N N . GLU B 1 45 ? 8.46882 -88.07552 21.11847 1.000 51.44794 45 GLU B N 1
ATOM 1599 C CA . GLU B 1 45 ? 8.92328 -88.08813 19.73322 1.000 51.59843 45 GLU B CA 1
ATOM 1600 C C . GLU B 1 45 ? 7.82573 -87.62750 18.78146 1.000 50.80063 45 GLU B C 1
ATOM 1601 O O . GLU B 1 45 ? 8.09448 -86.88812 17.82708 1.000 47.34381 45 GLU B O 1
ATOM 1607 N N . LEU B 1 46 ? 6.58394 -88.05616 19.02074 1.000 50.34018 46 LEU B N 1
ATOM 1608 C CA . LEU B 1 46 ? 5.48155 -87.63691 18.16159 1.000 52.81543 46 LEU B CA 1
ATOM 1609 C C . LEU B 1 46 ? 5.20458 -86.14553 18.28978 1.000 46.98237 46 LEU B C 1
ATOM 1610 O O . LEU B 1 46 ? 4.74158 -85.51911 17.33045 1.000 45.09630 46 LEU B O 1
ATOM 1615 N N . LYS B 1 47 ? 5.47852 -85.56136 19.45738 1.000 45.94222 47 LYS B N 1
ATOM 1616 C CA . LYS B 1 47 ? 5.35467 -84.11560 19.60016 1.000 45.95646 47 LYS B CA 1
ATOM 1617 C C . LYS B 1 47 ? 6.33997 -83.38934 18.69166 1.000 47.52854 47 LYS B C 1
ATOM 1618 O O . LYS B 1 47 ? 5.97607 -82.41419 18.02353 1.000 47.67853 47 LYS B O 1
ATOM 1624 N N . PHE B 1 48 ? 7.59132 -83.85941 18.64438 1.000 45.98800 48 PHE B N 1
ATOM 1625 C CA . PHE B 1 48 ? 8.59021 -83.24271 17.77478 1.000 47.08193 48 PHE B CA 1
ATOM 1626 C C . PHE B 1 48 ? 8.25433 -83.44883 16.30349 1.000 45.12870 48 PHE B C 1
ATOM 1627 O O . PHE B 1 48 ? 8.46665 -82.54919 15.48190 1.000 41.58436 48 PHE B O 1
ATOM 1635 N N . LEU B 1 49 ? 7.73983 -84.62965 15.94870 1.000 43.98734 49 LEU B N 1
ATOM 1636 C CA . LEU B 1 49 ? 7.39228 -84.89416 14.55573 1.000 40.42768 49 LEU B CA 1
ATOM 1637 C C . LEU B 1 49 ? 6.18798 -84.06875 14.12225 1.000 40.29117 49 LEU B C 1
ATOM 1638 O O . LEU B 1 49 ? 6.11708 -83.61711 12.97337 1.000 40.97990 49 LEU B O 1
ATOM 1643 N N . SER B 1 50 ? 5.22808 -83.86890 15.02619 1.000 37.16403 50 SER B N 1
ATOM 1644 C CA . SER B 1 50 ? 4.06914 -83.04330 14.70473 1.000 44.73109 50 SER B CA 1
ATOM 1645 C C . SER B 1 50 ? 4.48269 -81.60228 14.43553 1.000 41.98654 50 SER B C 1
ATOM 1646 O O . SER B 1 50 ? 3.99364 -80.97343 13.48932 1.000 39.12232 50 SER B O 1
ATOM 1649 N N . GLU B 1 51 ? 5.39579 -81.06745 15.25026 1.000 39.66103 51 GLU B N 1
ATOM 1650 C CA . GLU B 1 51 ? 5.88794 -79.71293 15.02171 1.000 43.25762 51 GLU B CA 1
ATOM 1651 C C . GLU B 1 51 ? 6.65436 -79.61816 13.70838 1.000 42.33242 51 GLU B C 1
ATOM 1652 O O . GLU B 1 51 ? 6.54365 -78.61681 12.99089 1.000 42.66056 51 GLU B O 1
ATOM 1658 N N . LEU B 1 52 ? 7.43121 -80.65150 13.37176 1.000 39.76019 52 LEU B N 1
ATOM 1659 C CA . LEU B 1 52 ? 8.12614 -80.65747 12.08857 1.000 39.84945 52 LEU B CA 1
ATOM 1660 C C . LEU B 1 52 ? 7.14686 -80.71646 10.92365 1.000 40.08370 52 LEU B C 1
ATOM 1661 O O . LEU B 1 52 ? 7.41668 -80.14897 9.85900 1.000 39.91750 52 LEU B O 1
ATOM 1666 N N . ALA B 1 53 ? 6.01167 -81.39622 11.10162 1.000 41.62046 53 ALA B N 1
ATOM 1667 C CA . ALA B 1 53 ? 5.00573 -81.43627 10.04578 1.000 39.89356 53 ALA B CA 1
ATOM 1668 C C . ALA B 1 53 ? 4.33982 -80.07739 9.87116 1.000 37.77517 53 ALA B C 1
ATOM 1669 O O . ALA B 1 53 ? 4.02760 -79.67501 8.74459 1.000 41.17340 53 ALA B O 1
ATOM 1671 N N . GLU B 1 54 ? 4.10636 -79.36100 10.97474 1.000 37.16537 54 GLU B N 1
ATOM 1672 C CA . GLU B 1 54 ? 3.62789 -77.98393 10.87764 1.000 41.90048 54 GLU B CA 1
ATOM 1673 C C . GLU B 1 54 ? 4.60969 -77.12306 10.09428 1.000 43.39109 54 GLU B C 1
ATOM 1674 O O . GLU B 1 54 ? 4.21450 -76.36596 9.20024 1.000 41.82801 54 GLU B O 1
ATOM 1680 N N . SER B 1 55 ? 5.90078 -77.22011 10.42854 1.000 41.64348 55 SER B N 1
ATOM 1681 C CA . SER B 1 55 ? 6.90690 -76.40274 9.75544 1.000 41.23142 55 SER B CA 1
ATOM 1682 C C . SER B 1 55 ? 6.96757 -76.71245 8.26727 1.000 39.73525 55 SER B C 1
ATOM 1683 O O . SER B 1 55 ? 7.08467 -75.80005 7.44325 1.000 41.13441 55 SER B O 1
ATOM 1686 N N . LEU B 1 56 ? 6.89083 -77.99368 7.90199 1.000 40.68044 56 LEU B N 1
ATOM 1687 C CA . LEU B 1 56 ? 6.91109 -78.35220 6.48818 1.000 38.66433 56 LEU B CA 1
ATOM 1688 C C . LEU B 1 56 ? 5.73401 -77.72673 5.74868 1.000 41.53426 56 LEU B C 1
ATOM 1689 O O . LEU B 1 56 ? 5.89489 -77.20746 4.63829 1.000 43.31215 56 LEU B O 1
ATOM 1694 N N . PHE B 1 57 ? 4.54524 -77.75479 6.35747 1.000 40.40727 57 PHE B N 1
ATOM 1695 C CA . PHE B 1 57 ? 3.38062 -77.09945 5.76709 1.000 40.74376 57 PHE B CA 1
ATOM 1696 C C . PHE B 1 57 ? 3.59205 -75.59346 5.66582 1.000 42.58206 57 PHE B C 1
ATOM 1697 O O . PHE B 1 57 ? 3.31151 -74.98259 4.62829 1.000 41.90342 57 PHE B O 1
ATOM 1705 N N . GLU B 1 58 ? 4.09258 -74.97842 6.74055 1.000 41.18266 58 GLU B N 1
ATOM 1706 C CA . GLU B 1 58 ? 4.28007 -73.53056 6.75475 1.000 42.77027 58 GLU B CA 1
ATOM 1707 C C . GLU B 1 58 ? 5.32355 -73.09397 5.73349 1.000 46.14586 58 GLU B C 1
ATOM 1708 O O . GLU B 1 58 ? 5.14423 -72.08230 5.04674 1.000 45.06676 58 GLU B O 1
ATOM 1714 N N . LEU B 1 59 ? 6.41963 -73.84715 5.61710 1.000 43.87239 59 LEU B N 1
ATOM 1715 C CA . LEU B 1 59 ? 7.47105 -73.49508 4.66750 1.000 44.60026 59 LEU B CA 1
ATOM 1716 C C . LEU B 1 59 ? 6.97570 -73.58263 3.23050 1.000 45.46993 59 LEU B C 1
ATOM 1717 O O . LEU B 1 59 ? 7.29773 -72.72199 2.40348 1.000 48.97905 59 LEU B O 1
ATOM 1722 N N . ARG B 1 60 ? 6.19355 -74.61453 2.91266 1.000 46.61918 60 ARG B N 1
ATOM 1723 C CA . ARG B 1 60 ? 5.72786 -74.78924 1.54234 1.000 47.12112 60 ARG B CA 1
ATOM 1724 C C . ARG B 1 60 ? 4.61019 -73.81058 1.20278 1.000 45.82190 60 ARG B C 1
ATOM 1725 O O . ARG B 1 60 ? 4.55643 -73.29372 0.08154 1.000 46.10131 60 ARG B O 1
ATOM 1733 N N . LEU B 1 61 ? 3.71965 -73.53102 2.15742 1.000 45.56948 61 LEU B N 1
ATOM 1734 C CA . LEU B 1 61 ? 2.68980 -72.52397 1.92320 1.000 47.69406 61 LEU B CA 1
ATOM 1735 C C . LEU B 1 61 ? 3.28795 -71.12791 1.80048 1.000 51.71110 61 LEU B C 1
ATOM 1736 O O . LEU B 1 61 ? 2.75534 -70.29251 1.06089 1.000 50.89055 61 LEU B O 1
ATOM 1741 N N . SER B 1 62 ? 4.38340 -70.85499 2.51541 1.000 48.70613 62 SER B N 1
ATOM 1742 C CA . SER B 1 62 ? 5.06547 -69.57279 2.36229 1.000 53.45552 62 SER B CA 1
ATOM 1743 C C . SER B 1 62 ? 5.56858 -69.38767 0.93702 1.000 54.74559 62 SER B C 1
ATOM 1744 O O . SER B 1 62 ? 5.46182 -68.29464 0.36878 1.000 52.89935 62 SER B O 1
ATOM 1747 N N . LYS B 1 63 ? 6.11708 -70.44990 0.34151 1.000 51.81803 63 LYS B N 1
ATOM 1748 C CA . LYS B 1 63 ? 6.58549 -70.36795 -1.03671 1.000 53.65990 63 LYS B CA 1
ATOM 1749 C C . LYS B 1 63 ? 5.42706 -70.24209 -2.01767 1.000 57.06096 63 LYS B C 1
ATOM 1750 O O . LYS B 1 63 ? 5.56085 -69.57086 -3.04772 1.000 59.26810 63 LYS B O 1
ATOM 1756 N N . VAL B 1 64 ? 4.28986 -70.87644 -1.72017 1.000 53.16821 64 VAL B N 1
ATOM 1757 C CA . VAL B 1 64 ? 3.10482 -70.71290 -2.55845 1.000 54.72137 64 VAL B CA 1
ATOM 1758 C C . VAL B 1 64 ? 2.63661 -69.26367 -2.53459 1.000 54.78163 64 VAL B C 1
ATOM 1759 O O . VAL B 1 64 ? 2.26161 -68.69772 -3.56890 1.000 51.44513 64 VAL B O 1
ATOM 1763 N N . LEU B 1 65 ? 2.65846 -68.63965 -1.35370 1.000 52.36888 65 LEU B N 1
ATOM 1764 C CA . LEU B 1 65 ? 2.25499 -67.24299 -1.23477 1.000 54.88481 65 LEU B CA 1
ATOM 1765 C C . LEU B 1 65 ? 3.13370 -66.32747 -2.07425 1.000 55.70561 65 LEU B C 1
ATOM 1766 O O . LEU B 1 65 ? 2.65401 -65.31444 -2.59517 1.000 57.67195 65 LEU B O 1
ATOM 1771 N N . GLU B 1 66 ? 4.41434 -66.66374 -2.21975 1.000 57.72810 66 GLU B N 1
ATOM 1772 C CA . GLU B 1 66 ? 5.33418 -65.83524 -2.98584 1.000 59.11855 66 GLU B CA 1
ATOM 1773 C C . GLU B 1 66 ? 5.22141 -66.04815 -4.48816 1.000 57.97746 66 GLU B C 1
ATOM 1774 O O . GLU B 1 66 ? 5.76305 -65.24138 -5.25056 1.000 60.16870 66 GLU B O 1
ATOM 1780 N N . GLY B 1 67 ? 4.54016 -67.10313 -4.93155 1.000 58.83632 67 GLY B N 1
ATOM 1781 C CA . GLY B 1 67 ? 4.34106 -67.35504 -6.34498 1.000 57.01118 67 GLY B CA 1
ATOM 1782 C C . GLY B 1 67 ? 5.02774 -68.58946 -6.88598 1.000 58.59801 67 GLY B C 1
ATOM 1783 O O . GLY B 1 67 ? 4.89494 -68.86999 -8.08319 1.000 61.48341 67 GLY B O 1
ATOM 1784 N N . LYS B 1 68 ? 5.75752 -69.33299 -6.05905 1.000 58.33146 68 LYS B N 1
ATOM 1785 C CA . LYS B 1 68 ? 6.40500 -70.54906 -6.52608 1.000 58.90000 68 LYS B CA 1
ATOM 1786 C C . LYS B 1 68 ? 5.36161 -71.59475 -6.90561 1.000 63.49791 68 LYS B C 1
ATOM 1787 O O . LYS B 1 68 ? 4.28251 -71.67511 -6.31078 1.000 60.11556 68 LYS B O 1
ATOM 1793 N N . VAL B 1 69 ? 5.69047 -72.39427 -7.91580 1.000 65.23456 69 VAL B N 1
ATOM 1794 C CA . VAL B 1 69 ? 4.79655 -73.43554 -8.41011 1.000 63.52073 69 VAL B CA 1
ATOM 1795 C C . VAL B 1 69 ? 5.11266 -74.73245 -7.67700 1.000 68.45299 69 VAL B C 1
ATOM 1796 O O . VAL B 1 69 ? 6.24121 -75.23070 -7.73132 1.000 66.71233 69 VAL B O 1
ATOM 1800 N N . GLY B 1 70 ? 4.11133 -75.28400 -6.99823 1.000 74.02719 70 GLY B N 1
ATOM 1801 C CA . GLY B 1 70 ? 4.30420 -76.46724 -6.18171 1.000 74.09514 70 GLY B CA 1
ATOM 1802 C C . GLY B 1 70 ? 3.95814 -77.74745 -6.92390 1.000 72.59429 70 GLY B C 1
ATOM 1803 O O . GLY B 1 70 ? 2.97768 -77.81177 -7.66215 1.000 74.65259 70 GLY B O 1
ATOM 1804 N N . LYS B 1 71 ? 4.79185 -78.76394 -6.72020 1.000 74.98106 71 LYS B N 1
ATOM 1805 C CA . LYS B 1 71 ? 4.56648 -80.09139 -7.26945 1.000 77.88187 71 LYS B CA 1
ATOM 1806 C C . LYS B 1 71 ? 4.92194 -81.12238 -6.21112 1.000 75.96330 71 LYS B C 1
ATOM 1807 O O . LYS B 1 71 ? 5.93438 -80.98775 -5.51755 1.000 73.40261 71 LYS B O 1
ATOM 1813 N N . GLY B 1 72 ? 4.08711 -82.13905 -6.08575 1.000 64.67926 72 GLY B N 1
ATOM 1814 C CA . GLY B 1 72 ? 4.31287 -83.18725 -5.11633 1.000 60.43496 72 GLY B CA 1
ATOM 1815 C C . GLY B 1 72 ? 2.99446 -83.74101 -4.61568 1.000 54.35488 72 GLY B C 1
ATOM 1816 O O . GLY B 1 72 ? 1.94335 -83.49994 -5.20056 1.000 54.59865 72 GLY B O 1
ATOM 1817 N N . PHE B 1 73 ? 3.08525 -84.48274 -3.50956 1.000 51.46617 73 PHE B N 1
ATOM 1818 C CA . PHE B 1 73 ? 1.91514 -85.16826 -2.97169 1.000 49.87118 73 PHE B CA 1
ATOM 1819 C C . PHE B 1 73 ? 0.84310 -84.19139 -2.51013 1.000 49.26456 73 PHE B C 1
ATOM 1820 O O . PHE B 1 73 ? -0.34370 -84.53187 -2.51114 1.000 46.44548 73 PHE B O 1
ATOM 1828 N N . ASP B 1 74 ? 1.23506 -82.98580 -2.09925 1.000 48.59165 74 ASP B N 1
ATOM 1829 C CA . ASP B 1 74 ? 0.31196 -82.02203 -1.51782 1.000 46.87295 74 ASP B CA 1
ATOM 1830 C C . ASP B 1 74 ? -0.11595 -80.94634 -2.50942 1.000 48.14836 74 ASP B C 1
ATOM 1831 O O . ASP B 1 74 ? -0.51117 -79.85135 -2.09588 1.000 50.61574 74 ASP B O 1
ATOM 1836 N N . GLU B 1 75 ? -0.05541 -81.23955 -3.80952 1.000 49.38003 75 GLU B N 1
ATOM 1837 C CA . GLU B 1 75 ? -0.49840 -80.26780 -4.80261 1.000 51.48701 75 GLU B CA 1
ATOM 1838 C C . GLU B 1 75 ? -1.99637 -80.00364 -4.70202 1.000 53.03173 75 GLU B C 1
ATOM 1839 O O . GLU B 1 75 ? -2.44002 -78.87140 -4.92896 1.000 51.65503 75 GLU B O 1
ATOM 1845 N N . PHE B 1 76 ? -2.78656 -81.02500 -4.35590 1.000 50.00948 76 PHE B N 1
ATOM 1846 C CA . PHE B 1 76 ? -4.22533 -80.83224 -4.20410 1.000 48.90948 76 PHE B CA 1
ATOM 1847 C C . PHE B 1 76 ? -4.54654 -79.90753 -3.03709 1.000 49.99313 76 PHE B C 1
ATOM 1848 O O . PHE B 1 76 ? -5.59584 -79.25283 -3.03653 1.000 50.88760 76 PHE B O 1
ATOM 1856 N N . ILE B 1 77 ? -3.66621 -79.84478 -2.03717 1.000 48.01504 77 ILE B N 1
ATOM 1857 C CA . ILE B 1 77 ? -3.85066 -78.89217 -0.94768 1.000 50.43099 77 ILE B CA 1
ATOM 1858 C C . ILE B 1 77 ? -3.59602 -77.47098 -1.43492 1.000 50.97676 77 ILE B C 1
ATOM 1859 O O . ILE B 1 77 ? -4.32885 -76.53872 -1.08192 1.000 48.34254 77 ILE B O 1
ATOM 1864 N N . PHE B 1 78 ? -2.56171 -77.28175 -2.26047 1.000 48.42837 78 PHE B N 1
ATOM 1865 C CA . PHE B 1 78 ? -2.26585 -75.94826 -2.77753 1.000 50.02011 78 PHE B CA 1
ATOM 1866 C C . PHE B 1 78 ? -3.35605 -75.45711 -3.71770 1.000 50.46643 78 PHE B C 1
ATOM 1867 O O . PHE B 1 78 ? -3.62218 -74.25165 -3.77680 1.000 53.09488 78 PHE B O 1
ATOM 1875 N N . ASP B 1 79 ? -3.98608 -76.36820 -4.46394 1.000 49.00899 79 ASP B N 1
ATOM 1876 C CA . ASP B 1 79 ? -5.06304 -75.97178 -5.36393 1.000 49.34957 79 ASP B CA 1
ATOM 1877 C C . ASP B 1 79 ? -6.24573 -75.40684 -4.58976 1.000 51.78318 79 ASP B C 1
ATOM 1878 O O . ASP B 1 79 ? -6.91686 -74.47718 -5.05526 1.000 51.54571 79 ASP B O 1
ATOM 1883 N N . ILE B 1 80 ? -6.52059 -75.96067 -3.40722 1.000 49.17371 80 ILE B N 1
ATOM 1884 C CA . ILE B 1 80 ? -7.58938 -75.42560 -2.57036 1.000 49.22027 80 ILE B CA 1
ATOM 1885 C C . ILE B 1 80 ? -7.24538 -74.01424 -2.12097 1.000 49.38263 80 ILE B C 1
ATOM 1886 O O . ILE B 1 80 ? -8.11104 -73.13095 -2.07194 1.000 48.13250 80 ILE B O 1
ATOM 1891 N N . PHE B 1 81 ? -5.97024 -73.77525 -1.80816 1.000 48.01795 81 PHE B N 1
ATOM 1892 C CA . PHE B 1 81 ? -5.53474 -72.43858 -1.42008 1.000 47.61587 81 PHE B CA 1
ATOM 1893 C C . PHE B 1 81 ? -5.74724 -71.43830 -2.54999 1.000 48.27849 81 PHE B C 1
ATOM 1894 O O . PHE B 1 81 ? -6.11684 -70.28328 -2.30650 1.000 42.79457 81 PHE B O 1
ATOM 1902 N N . LYS B 1 82 ? -5.51955 -71.86334 -3.79540 1.000 46.79308 82 LYS B N 1
ATOM 1903 C CA . LYS B 1 82 ? -5.77354 -70.98274 -4.93060 1.000 45.98194 82 LYS B CA 1
ATOM 1904 C C . LYS B 1 82 ? -7.26197 -70.70809 -5.10579 1.000 46.03515 82 LYS B C 1
ATOM 1905 O O . LYS B 1 82 ? -7.63715 -69.63361 -5.58881 1.000 41.65485 82 LYS B O 1
ATOM 1911 N N . ILE B 1 83 ? -8.12048 -71.65861 -4.72553 1.000 42.92781 83 ILE B N 1
ATOM 1912 C CA . ILE B 1 83 ? -9.56030 -71.41886 -4.78212 1.000 46.53738 83 ILE B CA 1
ATOM 1913 C C . ILE B 1 83 ? -9.95856 -70.34250 -3.78005 1.000 45.04622 83 ILE B C 1
ATOM 1914 O O . ILE B 1 83 ? -10.77138 -69.46170 -4.08562 1.000 46.27336 83 ILE B O 1
ATOM 1919 N N . LEU B 1 84 ? -9.38842 -70.38973 -2.57202 1.000 44.62712 84 LEU B N 1
ATOM 1920 C CA . LEU B 1 84 ? -9.64820 -69.34391 -1.58722 1.000 44.20449 84 LEU B CA 1
ATOM 1921 C C . LEU B 1 84 ? -9.20579 -67.98354 -2.10625 1.000 47.16769 84 LEU B C 1
ATOM 1922 O O . LEU B 1 84 ? -9.89473 -66.97704 -1.90524 1.000 45.00396 84 LEU B O 1
ATOM 1927 N N . LYS B 1 85 ? -8.05107 -67.93928 -2.77337 1.000 44.55318 85 LYS B N 1
ATOM 1928 C CA . LYS B 1 85 ? -7.53602 -66.68927 -3.31899 1.000 46.34942 85 LYS B CA 1
ATOM 1929 C C . LYS B 1 85 ? -8.46997 -66.12941 -4.38480 1.000 46.77723 85 LYS B C 1
ATOM 1930 O O . LYS B 1 85 ? -8.82757 -64.94571 -4.35556 1.000 48.00378 85 LYS B O 1
ATOM 1936 N N . GLN B 1 86 ? -8.88158 -66.97348 -5.33488 1.000 47.06909 86 GLN B N 1
ATOM 1937 C CA . GLN B 1 86 ? -9.73388 -66.50634 -6.42434 1.000 49.65737 86 GLN B CA 1
ATOM 1938 C C . GLN B 1 86 ? -11.08979 -66.04166 -5.90771 1.000 48.87925 86 GLN B C 1
ATOM 1939 O O . GLN B 1 86 ? -11.63913 -65.04673 -6.39489 1.000 51.25691 86 GLN B O 1
ATOM 1945 N N . PHE B 1 87 ? -11.64973 -66.75632 -4.92758 1.000 46.76989 87 PHE B N 1
ATOM 1946 C CA . PHE B 1 87 ? -12.88756 -66.30955 -4.29491 1.000 48.86404 87 PHE B CA 1
ATOM 1947 C C . PHE B 1 87 ? -12.70463 -64.94456 -3.64402 1.000 49.40748 87 PHE B C 1
ATOM 1948 O O . PHE B 1 87 ? -13.59684 -64.09081 -3.70607 1.000 49.23690 87 PHE B O 1
ATOM 1956 N N . TYR B 1 88 ? -11.54699 -64.72296 -3.01982 1.000 47.65660 88 TYR B N 1
ATOM 1957 C CA . TYR B 1 88 ? -11.26766 -63.44664 -2.36888 1.000 49.94654 88 TYR B CA 1
ATOM 1958 C C . TYR B 1 88 ? -11.21383 -62.31174 -3.38518 1.000 47.42047 88 TYR B C 1
ATOM 1959 O O . TYR B 1 88 ? -11.79273 -61.24078 -3.17103 1.000 51.89117 88 TYR B O 1
ATOM 1968 N N . VAL B 1 89 ? -10.52152 -62.53379 -4.50456 1.000 48.20492 89 VAL B N 1
ATOM 1969 C CA . VAL B 1 89 ? -10.37786 -61.49401 -5.51997 1.000 47.99281 89 VAL B CA 1
ATOM 1970 C C . VAL B 1 89 ? -11.71790 -61.20653 -6.18524 1.000 52.68788 89 VAL B C 1
ATOM 1971 O O . VAL B 1 89 ? -12.10328 -60.04482 -6.36219 1.000 54.13860 89 VAL B O 1
ATOM 1975 N N . ASP B 1 90 ? -12.44489 -62.26071 -6.56839 1.000 51.79580 90 ASP B N 1
ATOM 1976 C CA . ASP B 1 90 ? -13.74141 -62.07481 -7.21404 1.000 57.87156 90 ASP B CA 1
ATOM 1977 C C . ASP B 1 90 ? -14.70577 -61.31999 -6.30966 1.000 55.91075 90 ASP B C 1
ATOM 1978 O O . ASP B 1 90 ? -15.46937 -60.46752 -6.77701 1.000 55.32486 90 ASP B O 1
ATOM 1983 N N . LEU B 1 91 ? -14.68150 -61.61760 -5.00961 1.000 51.94113 91 LEU B N 1
ATOM 1984 C CA . LEU B 1 91 ? -15.57171 -60.93850 -4.07457 1.000 50.23924 91 LEU B CA 1
ATOM 1985 C C . LEU B 1 91 ? -15.25919 -59.44817 -3.99847 1.000 54.00915 91 LEU B C 1
ATOM 1986 O O . LEU B 1 91 ? -16.15478 -58.60723 -4.13313 1.000 53.57088 91 LEU B O 1
ATOM 1991 N N . LEU B 1 92 ? -13.98629 -59.10050 -3.79089 1.000 52.69858 92 LEU B N 1
ATOM 1992 C CA . LEU B 1 92 ? -13.61519 -57.70543 -3.58750 1.000 54.03135 92 LEU B CA 1
ATOM 1993 C C . LEU B 1 92 ? -13.62946 -56.88605 -4.87074 1.000 54.52656 92 LEU B C 1
ATOM 1994 O O . LEU B 1 92 ? -13.57416 -55.65540 -4.79097 1.000 62.80706 92 LEU B O 1
ATOM 1999 N N . THR B 1 93 ? -13.68910 -57.52056 -6.04184 1.000 56.76684 93 THR B N 1
ATOM 2000 C CA . THR B 1 93 ? -13.78319 -56.79762 -7.30344 1.000 59.10483 93 THR B CA 1
ATOM 2001 C C . THR B 1 93 ? -15.20172 -56.78907 -7.86532 1.000 58.64023 93 THR B C 1
ATOM 2002 O O . THR B 1 93 ? -15.39251 -56.47850 -9.04617 1.000 61.93340 93 THR B O 1
ATOM 2006 N N . GLY B 1 94 ? -16.19541 -57.12391 -7.04473 1.000 59.95455 94 GLY B N 1
ATOM 2007 C CA . GLY B 1 94 ? -17.58629 -56.97009 -7.43498 1.000 60.94722 94 GLY B CA 1
ATOM 2008 C C . GLY B 1 94 ? -18.08857 -57.96134 -8.46070 1.000 63.91653 94 GLY B C 1
ATOM 2009 O O . GLY B 1 94 ? -19.02701 -57.65216 -9.20101 1.000 65.35959 94 GLY B O 1
ATOM 2010 N N . ARG B 1 95 ? -17.49757 -59.15108 -8.52337 1.000 68.69312 95 ARG B N 1
ATOM 2011 C CA . ARG B 1 95 ? -17.91059 -60.14852 -9.49983 1.000 71.15606 95 ARG B CA 1
ATOM 2012 C C . ARG B 1 95 ? -18.99252 -61.08548 -8.97806 1.000 71.47210 95 ARG B C 1
ATOM 2013 O O . ARG B 1 95 ? -19.51247 -61.89472 -9.75227 1.000 70.96020 95 ARG B O 1
ATOM 2021 N N . TYR B 1 96 ? -19.34327 -60.99856 -7.69864 1.000 68.10626 96 TYR B N 1
ATOM 2022 C CA . TYR B 1 96 ? -20.38177 -61.82727 -7.10741 1.000 63.40724 96 TYR B CA 1
ATOM 2023 C C . TYR B 1 96 ? -21.57724 -60.96907 -6.71600 1.000 66.03779 96 TYR B C 1
ATOM 2024 O O . TYR B 1 96 ? -21.42801 -59.81360 -6.30824 1.000 65.99067 96 TYR B O 1
ATOM 2033 N N . ILE B 1 97 ? -22.76707 -61.54705 -6.84223 1.000 62.29656 97 ILE B N 1
ATOM 2034 C CA . ILE B 1 97 ? -23.98628 -60.89522 -6.37776 1.000 67.35914 97 ILE B CA 1
ATOM 2035 C C . ILE B 1 97 ? -24.14739 -61.19398 -4.89314 1.000 68.47631 97 ILE B C 1
ATOM 2036 O O . ILE B 1 97 ? -24.28883 -62.35480 -4.49410 1.000 69.90769 97 ILE B O 1
ATOM 2041 N N . ILE B 1 98 ? -24.12019 -60.14886 -4.07220 1.000 70.11941 98 ILE B N 1
ATOM 2042 C CA . ILE B 1 98 ? -24.20364 -60.27676 -2.62292 1.000 72.73658 98 ILE B CA 1
ATOM 2043 C C . ILE B 1 98 ? -25.52275 -59.67634 -2.15891 1.000 78.01687 98 ILE B C 1
ATOM 2044 O O . ILE B 1 98 ? -25.87771 -58.55863 -2.55200 1.000 79.08976 98 ILE B O 1
ATOM 2049 N N . TYR B 1 99 ? -26.24798 -60.42208 -1.32864 1.000 84.10674 99 TYR B N 1
ATOM 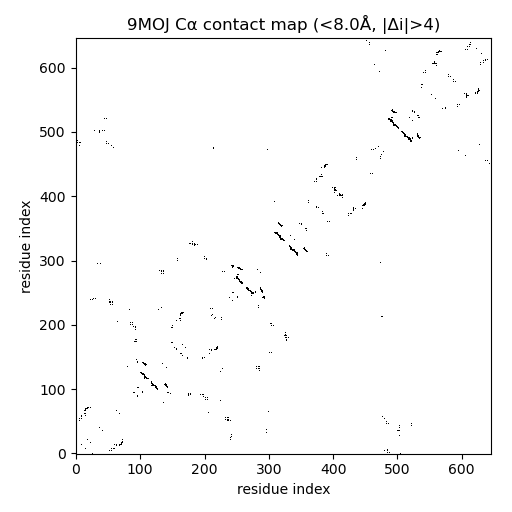2050 C CA . TYR B 1 99 ? -27.49797 -59.96718 -0.72209 1.000 91.09757 99 TYR B CA 1
ATOM 2051 C C . TYR B 1 99 ? -27.34377 -60.14349 0.78507 1.000 98.99038 99 TYR B C 1
ATOM 2052 O O . TYR B 1 99 ? -27.43908 -61.26451 1.29449 1.000 94.49546 99 TYR B O 1
ATOM 2061 N N . ASN B 1 100 ? -27.09861 -59.03488 1.48701 1.000 110.86246 100 ASN B N 1
ATOM 2062 C CA . ASN B 1 100 ? -26.75907 -59.03196 2.91419 1.000 112.74737 100 ASN B CA 1
ATOM 2063 C C . ASN B 1 100 ? -25.46496 -59.82224 3.06885 1.000 107.77294 100 ASN B C 1
ATOM 2064 O O . ASN B 1 100 ? -24.44513 -59.41460 2.48639 1.000 105.12485 100 ASN B O 1
ATOM 2069 N N . ASP B 1 101 ? -25.44103 -60.92483 3.81439 1.000 107.97930 101 ASP B N 1
ATOM 2070 C CA . ASP B 1 101 ? -24.24818 -61.74958 3.94736 1.000 101.44974 101 ASP B CA 1
ATOM 2071 C C . ASP B 1 101 ? -24.27774 -62.96806 3.03367 1.000 99.64608 101 ASP B C 1
ATOM 2072 O O . ASP B 1 101 ? -23.40351 -63.83418 3.14177 1.000 93.39117 101 ASP B O 1
ATOM 2077 N N . LYS B 1 102 ? -25.25774 -63.05325 2.14134 1.000 94.32789 102 LYS B N 1
ATOM 2078 C CA . LYS B 1 102 ? -25.43433 -64.20255 1.26834 1.000 85.43700 102 LYS B CA 1
ATOM 2079 C C . LYS B 1 102 ? -24.83528 -63.93029 -0.10875 1.000 76.28165 102 LYS B C 1
ATOM 2080 O O . LYS B 1 102 ? -24.47656 -62.80219 -0.45089 1.000 80.21172 102 LYS B O 1
ATOM 2086 N N . ILE B 1 103 ? -24.73992 -64.99076 -0.90736 1.000 71.99221 103 ILE B N 1
ATOM 2087 C CA . ILE B 1 103 ? -24.11922 -64.93304 -2.22556 1.000 68.27816 103 ILE B CA 1
ATOM 2088 C C . ILE B 1 103 ? -24.88542 -65.84836 -3.17314 1.000 71.94614 103 ILE B C 1
ATOM 2089 O O . ILE B 1 103 ? -25.32084 -66.93852 -2.78603 1.000 70.64855 103 ILE B O 1
ATOM 2094 N N . TYR B 1 104 ? -25.06259 -65.39533 -4.41403 1.000 67.60868 104 TYR B N 1
ATOM 2095 C CA . TYR B 1 104 ? -25.72278 -66.19692 -5.43685 1.000 68.62685 104 TYR B CA 1
ATOM 2096 C C . TYR B 1 104 ? -24.77879 -67.27898 -5.94726 1.000 69.74654 104 TYR B C 1
ATOM 2097 O O . TYR B 1 104 ? -23.64170 -66.99028 -6.33236 1.000 67.61488 104 TYR B O 1
ATOM 2106 N N . CYS B 1 105 ? -25.25581 -68.52248 -5.96372 1.000 71.06990 105 CYS B N 1
ATOM 2107 C CA . CYS B 1 105 ? -24.46877 -69.64746 -6.44514 1.000 68.66648 105 CYS B CA 1
ATOM 2108 C C . CYS B 1 105 ? -25.32159 -70.51715 -7.35674 1.000 72.92071 105 CYS B C 1
ATOM 2109 O O . CYS B 1 105 ? -26.53674 -70.62786 -7.17953 1.000 75.35253 105 CYS B O 1
ATOM 2112 N N . ILE B 1 106 ? -24.66715 -71.13727 -8.33377 1.000 73.76919 106 ILE B N 1
ATOM 2113 C CA . ILE B 1 106 ? -25.30812 -72.06036 -9.26209 1.000 72.15985 106 ILE B CA 1
ATOM 2114 C C . ILE B 1 106 ? -24.96871 -73.48226 -8.83754 1.000 76.08354 106 ILE B C 1
ATOM 2115 O O . ILE B 1 106 ? -23.80056 -73.80283 -8.58274 1.000 72.26969 106 ILE B O 1
ATOM 2120 N N . VAL B 1 107 ? -25.98673 -74.33182 -8.76111 1.000 81.88372 107 VAL B N 1
ATOM 2121 C CA . VAL B 1 107 ? -25.81783 -75.71346 -8.32683 1.000 79.51398 107 VAL B CA 1
ATOM 2122 C C . VAL B 1 107 ? -25.16647 -76.51963 -9.44245 1.000 81.13928 107 VAL B C 1
ATOM 2123 O O . VAL B 1 107 ? -25.51321 -76.37648 -10.62126 1.000 85.14920 107 VAL B O 1
ATOM 2127 N N . GLN B 1 108 ? -24.21413 -77.37270 -9.07105 1.000 79.62070 108 GLN B N 1
ATOM 2128 C CA . GLN B 1 108 ? -23.50088 -78.23299 -10.00882 1.000 84.39764 108 GLN B CA 1
ATOM 2129 C C . GLN B 1 108 ? -23.87263 -79.70196 -9.88150 1.000 86.83529 108 GLN B C 1
ATOM 2130 O O . GLN B 1 108 ? -24.03890 -80.38108 -10.89622 1.000 88.52779 108 GLN B O 1
ATOM 2136 N N . LYS B 1 109 ? -24.00196 -80.20684 -8.66109 1.000 87.38474 109 LYS B N 1
ATOM 2137 C CA . LYS B 1 109 ? -24.37839 -81.57827 -8.36441 1.000 88.93704 109 LYS B CA 1
ATOM 2138 C C . LYS B 1 109 ? -25.60861 -81.57915 -7.46751 1.000 88.50055 109 LYS B C 1
ATOM 2139 O O . LYS B 1 109 ? -25.87972 -80.58839 -6.77909 1.000 86.78278 109 LYS B O 1
ATOM 2145 N N . PRO B 1 110 ? -26.38547 -82.66344 -7.46313 1.000 87.76960 110 PRO B N 1
ATOM 2146 C CA . PRO B 1 110 ? -27.54131 -82.74139 -6.55972 1.000 88.50564 110 PRO B CA 1
ATOM 2147 C C . PRO B 1 110 ? -27.14492 -82.46509 -5.11654 1.000 85.14323 110 PRO B C 1
ATOM 2148 O O . PRO B 1 110 ? -26.18650 -83.03806 -4.59248 1.000 83.02143 110 PRO B O 1
ATOM 2152 N N . LEU B 1 111 ? -27.89642 -81.57455 -4.47309 1.000 84.09994 111 LEU B N 1
ATOM 2153 C CA . LEU B 1 111 ? -27.52505 -81.02671 -3.17793 1.000 86.95626 111 LEU B CA 1
ATOM 2154 C C . LEU B 1 111 ? -28.73129 -81.01410 -2.25161 1.000 89.71123 111 LEU B C 1
ATOM 2155 O O . LEU B 1 111 ? -29.85740 -80.75923 -2.68777 1.000 92.98907 111 LEU B O 1
ATOM 2160 N N . ILE B 1 112 ? -28.48681 -81.28900 -0.97409 1.000 90.09703 112 ILE B N 1
ATOM 2161 C CA . ILE B 1 112 ? -29.49505 -81.18139 0.07338 1.000 92.32152 112 ILE B CA 1
ATOM 2162 C C . ILE B 1 112 ? -29.10444 -80.00054 0.95265 1.000 102.22414 112 ILE B C 1
ATOM 2163 O O . ILE B 1 112 ? -28.13786 -80.07931 1.72166 1.000 98.08324 112 ILE B O 1
ATOM 2168 N N . TYR B 1 113 ? -29.84456 -78.89992 0.83492 1.000 104.96208 113 TYR B N 1
ATOM 2169 C CA . TYR B 1 113 ? -29.59894 -77.69234 1.61488 1.000 106.07965 113 TYR B CA 1
ATOM 2170 C C . TYR B 1 113 ? -30.87145 -77.32335 2.36171 1.000 118.54976 113 TYR B C 1
ATOM 2171 O O . TYR B 1 113 ? -31.92647 -77.14598 1.74271 1.000 122.03877 113 TYR B O 1
ATOM 2180 N N . ASN B 1 114 ? -30.76564 -77.20470 3.68742 1.000 122.20621 114 ASN B N 1
ATOM 2181 C CA . ASN B 1 114 ? -31.90381 -76.87911 4.54922 1.000 133.08373 114 ASN B CA 1
ATOM 2182 C C . ASN B 1 114 ? -33.04042 -77.88264 4.35886 1.000 138.95581 114 ASN B C 1
ATOM 2183 O O . ASN B 1 114 ? -34.21607 -77.51522 4.30189 1.000 145.08716 114 ASN B O 1
ATOM 2188 N N . ASP B 1 115 ? -32.67854 -79.16373 4.25078 1.000 136.47560 115 ASP B N 1
ATOM 2189 C CA . ASP B 1 115 ? -33.63375 -80.25620 4.05194 1.000 138.24577 115 ASP B CA 1
ATOM 2190 C C . ASP B 1 115 ? -34.45449 -80.07231 2.77736 1.000 135.80128 115 ASP B C 1
ATOM 2191 O O . ASP B 1 115 ? -35.60814 -80.50201 2.70156 1.000 138.91114 115 ASP B O 1
ATOM 2196 N N . HIS B 1 116 ? -33.86633 -79.43562 1.76647 1.000 130.05433 116 HIS B N 1
ATOM 2197 C CA . HIS B 1 116 ? -34.51448 -79.22830 0.47970 1.000 128.03646 116 HIS B CA 1
ATOM 2198 C C . HIS B 1 116 ? -33.59830 -79.71972 -0.63028 1.000 117.62200 116 HIS B C 1
ATOM 2199 O O . HIS B 1 116 ? -32.39659 -79.43773 -0.62582 1.000 116.81865 116 HIS B O 1
ATOM 2206 N N . ARG B 1 117 ? -34.17267 -80.44897 -1.58217 1.000 112.34802 117 ARG B N 1
ATOM 2207 C CA . ARG B 1 117 ? -33.41304 -81.04580 -2.67353 1.000 106.39347 117 ARG B CA 1
ATOM 2208 C C . ARG B 1 117 ? -33.35022 -80.08007 -3.85177 1.000 104.53865 117 ARG B C 1
ATOM 2209 O O . ARG B 1 117 ? -34.38801 -79.62616 -4.34602 1.000 102.11441 117 ARG B O 1
ATOM 2217 N N . VAL B 1 118 ? -32.13260 -79.76945 -4.30007 1.000 103.37504 118 VAL B N 1
ATOM 2218 C CA . VAL B 1 118 ? -31.91465 -78.94832 -5.48220 1.000 98.29028 118 VAL B CA 1
ATOM 2219 C C . VAL B 1 118 ? -31.01309 -79.71335 -6.44155 1.000 94.33405 118 VAL B C 1
ATOM 2220 O O . VAL B 1 118 ? -30.24621 -80.59325 -6.04479 1.000 92.77092 118 VAL B O 1
ATOM 2224 N N . ASN B 1 119 ? -31.11834 -79.36846 -7.71961 1.000 91.61900 119 ASN B N 1
ATOM 2225 C CA . ASN B 1 119 ? -30.39974 -80.05191 -8.78630 1.000 93.29226 119 ASN B CA 1
ATOM 2226 C C . ASN B 1 119 ? -29.58147 -79.04996 -9.59528 1.000 91.17496 119 ASN B C 1
ATOM 2227 O O . ASN B 1 119 ? -29.64338 -77.83764 -9.37640 1.000 89.50708 119 ASN B O 1
ATOM 2232 N N . GLU B 1 120 ? -28.81477 -79.58303 -10.54611 1.000 95.15591 120 GLU B N 1
ATOM 2233 C CA . GLU B 1 120 ? -27.91184 -78.76710 -11.34720 1.000 91.75490 120 GLU B CA 1
ATOM 2234 C C . GLU B 1 120 ? -28.67864 -77.69463 -12.11052 1.000 94.61803 120 GLU B C 1
ATOM 2235 O O . GLU B 1 120 ? -29.79738 -77.91946 -12.58040 1.000 107.08985 120 GLU B O 1
ATOM 2241 N N . GLY B 1 121 ? -28.06481 -76.51768 -12.23039 1.000 91.99229 121 GLY B N 1
ATOM 2242 C CA . GLY B 1 121 ? -28.67684 -75.38551 -12.88316 1.000 90.03965 121 GLY B CA 1
ATOM 2243 C C . GLY B 1 121 ? -29.45840 -74.46986 -11.96610 1.000 85.88795 121 GLY B C 1
ATOM 2244 O O . GLY B 1 121 ? -29.68183 -73.30640 -12.31932 1.000 87.25996 121 GLY B O 1
ATOM 2245 N N . ASP B 1 122 ? -29.87731 -74.95825 -10.80176 1.000 84.56094 122 ASP B N 1
ATOM 2246 C CA . ASP B 1 122 ? -30.62336 -74.13797 -9.86264 1.000 80.63496 122 ASP B CA 1
ATOM 2247 C C . ASP B 1 122 ? -29.73541 -73.04119 -9.28314 1.000 84.27820 122 ASP B C 1
ATOM 2248 O O . ASP B 1 122 ? -28.50377 -73.11925 -9.30776 1.000 85.79823 122 ASP B O 1
ATOM 2253 N N . VAL B 1 123 ? -30.38110 -72.00582 -8.75382 1.000 81.93003 123 VAL B N 1
ATOM 2254 C CA . VAL B 1 123 ? -29.69777 -70.87924 -8.13081 1.000 80.30017 123 VAL B CA 1
ATOM 2255 C C . VAL B 1 123 ? -30.04430 -70.87411 -6.64893 1.000 82.06413 123 VAL B C 1
ATOM 2256 O O . VAL B 1 123 ? -31.21250 -71.03863 -6.27809 1.000 81.16239 123 VAL B O 1
ATOM 2260 N N . LEU B 1 124 ? -29.02877 -70.69555 -5.80731 1.000 82.83377 124 LEU B N 1
ATOM 2261 C CA . LEU B 1 124 ? -29.18055 -70.73414 -4.35973 1.000 82.00108 124 LEU B CA 1
ATOM 2262 C C . LEU B 1 124 ? -28.49745 -69.51382 -3.76158 1.000 78.93492 124 LEU B C 1
ATOM 2263 O O . LEU B 1 124 ? -27.36844 -69.18360 -4.13773 1.000 79.10529 124 LEU B O 1
ATOM 2268 N N . VAL B 1 125 ? -29.17939 -68.85015 -2.83619 1.000 74.82575 125 VAL B N 1
ATOM 2269 C CA . VAL B 1 125 ? -28.65922 -67.67116 -2.15494 1.000 74.02664 125 VAL B CA 1
ATOM 2270 C C . VAL B 1 125 ? -28.44658 -68.06620 -0.69841 1.000 77.80550 125 VAL B C 1
ATOM 2271 O O . VAL B 1 125 ? -29.40438 -68.16899 0.07617 1.000 76.65959 125 VAL B O 1
ATOM 2275 N N . LEU B 1 126 ? -27.19453 -68.29421 -0.32252 1.000 75.69367 126 LEU B N 1
ATOM 2276 C CA . LEU B 1 126 ? -26.83609 -68.81008 0.98904 1.000 76.46649 126 LEU B CA 1
ATOM 2277 C C . LEU B 1 126 ? -25.64954 -68.02660 1.52414 1.000 78.87596 126 LEU B C 1
ATOM 2278 O O . LEU B 1 126 ? -24.93373 -67.37165 0.75659 1.000 75.63953 126 LEU B O 1
ATOM 2283 N N . PRO B 1 127 ? -25.42056 -68.05707 2.84079 1.000 76.81732 127 PRO B N 1
ATOM 2284 C CA . PRO B 1 127 ? -24.29261 -67.31300 3.41474 1.000 76.94056 127 PRO B CA 1
ATOM 2285 C C . PRO B 1 127 ? -22.95554 -67.75578 2.83607 1.000 73.13271 127 PRO B C 1
ATOM 2286 O O . PRO B 1 127 ? -22.79293 -68.87813 2.35344 1.000 71.21248 127 PRO B O 1
ATOM 2290 N N . MET B 1 128 ? -21.98283 -66.84153 2.89692 1.000 70.75775 128 MET B N 1
ATOM 2291 C CA . MET B 1 128 ? -20.66708 -67.11590 2.32631 1.000 68.97842 128 MET B CA 1
ATOM 2292 C C . MET B 1 128 ? -19.93898 -68.20904 3.09727 1.000 63.79811 128 MET B C 1
ATOM 2293 O O . MET B 1 128 ? -19.27445 -69.06131 2.49599 1.000 62.15464 128 MET B O 1
ATOM 2298 N N . ARG B 1 129 ? -20.04309 -68.19605 4.42840 1.000 66.62723 129 ARG B N 1
ATOM 2299 C CA . ARG B 1 129 ? -19.37792 -69.20949 5.23908 1.000 65.75423 129 ARG B CA 1
ATOM 2300 C C . ARG B 1 129 ? -19.86914 -70.61521 4.92175 1.000 65.21932 129 ARG B C 1
ATOM 2301 O O . ARG B 1 129 ? -19.13461 -71.58230 5.15002 1.000 57.78275 129 ARG B O 1
ATOM 2309 N N . GLU B 1 130 ? -21.08859 -70.75093 4.40116 1.000 63.39585 130 GLU B N 1
ATOM 2310 C CA . GLU B 1 130 ? -21.59058 -72.04678 3.96313 1.000 66.61713 130 GLU B CA 1
ATOM 2311 C C . GLU B 1 130 ? -21.35845 -72.28798 2.47906 1.000 62.22859 130 GLU B C 1
ATOM 2312 O O . GLU B 1 130 ? -21.25182 -73.44518 2.05529 1.000 58.82640 130 GLU B O 1
ATOM 2318 N N . ALA B 1 131 ? -21.27248 -71.21975 1.68304 1.000 62.39873 131 ALA B N 1
ATOM 2319 C CA . ALA B 1 131 ? -21.13075 -71.36605 0.23890 1.000 64.05618 131 ALA B CA 1
ATOM 2320 C C . ALA B 1 131 ? -19.71845 -71.78007 -0.15475 1.000 54.51387 131 ALA B C 1
ATOM 2321 O O . ALA B 1 131 ? -19.54444 -72.64054 -1.02373 1.000 52.32347 131 ALA B O 1
ATOM 2323 N N . LEU B 1 132 ? -18.70360 -71.18283 0.46835 1.000 55.31496 132 LEU B N 1
ATOM 2324 C CA . LEU B 1 132 ? -17.32464 -71.46515 0.07197 1.000 54.11418 132 LEU B CA 1
ATOM 2325 C C . LEU B 1 132 ? -16.94099 -72.93082 0.24591 1.000 49.86927 132 LEU B C 1
ATOM 2326 O O . LEU B 1 132 ? -16.33671 -73.49586 -0.68250 1.000 49.84088 132 LEU B O 1
ATOM 2331 N N . PRO B 1 133 ? -17.23654 -73.60276 1.36736 1.000 48.20489 133 PRO B N 1
ATOM 2332 C CA . PRO B 1 133 ? -16.94269 -75.04539 1.42877 1.000 53.01021 133 PRO B CA 1
ATOM 2333 C C . PRO B 1 133 ? -17.64297 -75.84329 0.34592 1.000 54.08573 133 PRO B C 1
ATOM 2334 O O . PRO B 1 133 ? -17.07876 -76.82870 -0.14633 1.000 52.91952 133 PRO B O 1
ATOM 2338 N N . LEU B 1 134 ? -18.85594 -75.44327 -0.04814 1.000 53.99211 134 LEU B N 1
ATOM 2339 C CA . LEU B 1 134 ? -19.54986 -76.14643 -1.12200 1.000 55.47783 134 LEU B CA 1
ATOM 2340 C C . LEU B 1 134 ? -18.96348 -75.81008 -2.48730 1.000 56.27325 134 LEU B C 1
ATOM 2341 O O . LEU B 1 134 ? -19.08573 -76.60624 -3.42438 1.000 57.55492 134 LEU B O 1
ATOM 2346 N N . ILE B 1 135 ? -18.33837 -74.63969 -2.62546 1.000 51.30125 135 ILE B N 1
ATOM 2347 C CA . ILE B 1 135 ? -17.63474 -74.32175 -3.86286 1.000 52.89813 135 ILE B CA 1
ATOM 2348 C C . ILE B 1 135 ? -16.39234 -75.19196 -3.99904 1.000 56.19296 135 ILE B C 1
ATOM 2349 O O . ILE B 1 135 ? -16.09391 -75.70934 -5.08239 1.000 57.62593 135 ILE B O 1
ATOM 2354 N N . ILE B 1 136 ? -15.66011 -75.37926 -2.89723 1.000 52.72819 136 ILE B N 1
ATOM 2355 C CA . ILE B 1 136 ? -14.45204 -76.20032 -2.91399 1.000 52.92158 136 ILE B CA 1
ATOM 2356 C C . ILE B 1 136 ? -14.79195 -77.65240 -3.22707 1.000 56.70869 136 ILE B C 1
ATOM 2357 O O . ILE B 1 136 ? -14.03586 -78.34867 -3.91702 1.000 55.42007 136 ILE B O 1
ATOM 2362 N N . ALA B 1 137 ? -15.93473 -78.12907 -2.73582 1.000 56.74771 137 ALA B N 1
ATOM 2363 C CA . ALA B 1 137 ? -16.39147 -79.48835 -2.98718 1.000 56.36867 137 ALA B CA 1
ATOM 2364 C C . ALA B 1 137 ? -17.17539 -79.61721 -4.28605 1.000 60.55529 137 ALA B C 1
ATOM 2365 O O . ALA B 1 137 ? -17.79930 -80.65798 -4.51542 1.000 60.41758 137 ALA B O 1
ATOM 2367 N N . SER B 1 138 ? -17.18076 -78.57939 -5.12192 1.000 60.30713 138 SER B N 1
ATOM 2368 C CA . SER B 1 138 ? -17.76652 -78.62408 -6.46011 1.000 61.34491 138 SER B CA 1
ATOM 2369 C C . SER B 1 138 ? -19.27974 -78.82290 -6.44330 1.000 65.38008 138 SER B C 1
ATOM 2370 O O . SER B 1 138 ? -19.87391 -79.14553 -7.47740 1.000 67.80155 138 SER B O 1
ATOM 2373 N N . TYR B 1 139 ? -19.92791 -78.64624 -5.28956 1.000 64.40124 139 TYR B N 1
ATOM 2374 C CA . TYR B 1 139 ? -21.38725 -78.66039 -5.26335 1.000 66.16230 139 TYR B CA 1
ATOM 2375 C C . TYR B 1 139 ? -21.97533 -77.34757 -5.75842 1.000 70.47380 139 TYR B C 1
ATOM 2376 O O . TYR B 1 139 ? -23.08275 -77.33790 -6.30638 1.000 72.65558 139 TYR B O 1
ATOM 2385 N N . LEU B 1 140 ? -21.25908 -76.24048 -5.57795 1.000 66.68992 140 LEU B N 1
ATOM 2386 C CA . LEU B 1 140 ? -21.71986 -74.93424 -6.01701 1.000 64.60852 140 LEU B CA 1
ATOM 2387 C C . LEU B 1 140 ? -20.62803 -74.22364 -6.80096 1.000 65.87481 140 LEU B C 1
ATOM 2388 O O . LEU B 1 140 ? -19.43663 -74.51083 -6.66124 1.000 65.73337 140 LEU B O 1
ATOM 2393 N N . THR B 1 141 ? -21.05985 -73.27792 -7.62276 1.000 69.54518 141 THR B N 1
ATOM 2394 C CA . THR B 1 141 ? -20.17112 -72.35619 -8.31878 1.000 66.47047 141 THR B CA 1
ATOM 2395 C C . THR B 1 141 ? -20.77460 -70.96092 -8.21802 1.000 66.18500 141 THR B C 1
ATOM 2396 O O . THR B 1 141 ? -21.93882 -70.77021 -8.58863 1.000 64.84089 141 THR B O 1
ATOM 2400 N N . PRO B 1 142 ? -20.03692 -69.97047 -7.71463 1.000 68.20169 142 PRO B N 1
ATOM 2401 C CA . PRO B 1 142 ? -20.63886 -68.64828 -7.50182 1.000 65.49244 142 PRO B CA 1
ATOM 2402 C C . PRO B 1 142 ? -21.07291 -68.01416 -8.81363 1.000 69.21727 142 PRO B C 1
ATOM 2403 O O . PRO B 1 142 ? -20.36584 -68.07596 -9.82116 1.000 70.71360 142 PRO B O 1
ATOM 2407 N N . TYR B 1 143 ? -22.26250 -67.41831 -8.79614 1.000 72.58717 143 TYR B N 1
ATOM 2408 C CA . TYR B 1 143 ? -22.74100 -66.67306 -9.95104 1.000 73.94854 143 TYR B CA 1
ATOM 2409 C C . TYR B 1 143 ? -21.80935 -65.49819 -10.21439 1.000 74.59057 143 TYR B C 1
ATOM 2410 O O . TYR B 1 143 ? -21.68141 -64.59633 -9.38004 1.000 68.34636 143 TYR B O 1
ATOM 2419 N N . LYS B 1 144 ? -21.15103 -65.51901 -11.36998 1.000 74.10510 144 LYS B N 1
ATOM 2420 C CA . LYS B 1 144 ? -20.16840 -64.50830 -11.73613 1.000 77.34352 144 LYS B CA 1
ATOM 2421 C C . LYS B 1 144 ? -20.81781 -63.48328 -12.65775 1.000 77.22639 144 LYS B C 1
ATOM 2422 O O . LYS B 1 144 ? -21.29889 -63.83230 -13.74121 1.000 80.68304 144 LYS B O 1
ATOM 2428 N N . ILE B 1 145 ? -20.82400 -62.22336 -12.22801 1.000 82.90863 145 ILE B N 1
ATOM 2429 C CA . ILE B 1 145 ? -21.38178 -61.14584 -13.03730 1.000 89.14505 145 ILE B CA 1
ATOM 2430 C C . ILE B 1 145 ? -20.47219 -60.90482 -14.23476 1.000 99.83932 145 ILE B C 1
ATOM 2431 O O . ILE B 1 145 ? -19.27084 -60.65572 -14.08064 1.000 100.55591 145 ILE B O 1
ATOM 2436 N N . ASP B 1 146 ? -21.04138 -60.97884 -15.43435 1.000 110.08600 146 ASP B N 1
ATOM 2437 C CA . ASP B 1 146 ? -20.27740 -60.70037 -16.64182 1.000 125.15087 146 ASP B CA 1
ATOM 2438 C C . ASP B 1 146 ? -20.03098 -59.20142 -16.75840 1.000 129.56376 146 ASP B C 1
ATOM 2439 O O . ASP B 1 146 ? -20.97183 -58.40287 -16.71027 1.000 132.83267 146 ASP B O 1
ATOM 2444 N N . ILE B 1 147 ? -18.75905 -58.81900 -16.90054 1.000 130.66088 147 ILE B N 1
ATOM 2445 C CA . ILE B 1 147 ? -18.42157 -57.40633 -17.00080 1.000 132.05253 147 ILE B CA 1
ATOM 2446 C C . ILE B 1 147 ? -19.02065 -56.81645 -18.27532 1.000 134.71201 147 ILE B C 1
ATOM 2447 O O . ILE B 1 147 ? -19.21082 -57.51058 -19.28295 1.000 137.16813 147 ILE B O 1
ATOM 2452 N N . GLU B 1 148 ? -19.32551 -55.52163 -18.22167 1.000 128.29634 148 GLU B N 1
ATOM 2453 C CA . GLU B 1 148 ? -19.96844 -54.80742 -19.32336 1.000 127.05887 148 GLU B CA 1
ATOM 2454 C C . GLU B 1 148 ? -21.28451 -55.47016 -19.72223 1.000 126.54237 148 GLU B C 1
ATOM 2455 O O . GLU B 1 148 ? -22.12045 -55.77366 -18.87055 1.000 124.76764 148 GLU B O 1
ATOM 2461 N N . MET C 2 1 ? 7.79418 -64.00941 6.66642 1.000 99.05792 1 MET C N 1
ATOM 2462 C CA . MET C 2 1 ? 8.26656 -65.34220 6.31046 1.000 88.83032 1 MET C CA 1
ATOM 2463 C C . MET C 2 1 ? 9.44727 -65.74468 7.18942 1.000 81.70301 1 MET C C 1
ATOM 2464 O O . MET C 2 1 ? 9.75615 -66.93115 7.32886 1.000 71.75558 1 MET C O 1
ATOM 2469 N N . ILE C 2 2 ? 10.10668 -64.74730 7.78554 1.000 72.78247 2 ILE C N 1
ATOM 2470 C CA . ILE C 2 2 ? 11.22618 -65.04374 8.67333 1.000 70.86640 2 ILE C CA 1
ATOM 2471 C C . ILE C 2 2 ? 10.74616 -65.78965 9.91048 1.000 65.06687 2 ILE C C 1
ATOM 2472 O O . ILE C 2 2 ? 11.45790 -66.65505 10.43400 1.000 59.61540 2 ILE C O 1
ATOM 2477 N N . GLU C 2 3 ? 9.53584 -65.48612 10.38881 1.000 63.44708 3 GLU C N 1
ATOM 2478 C CA . GLU C 2 3 ? 9.02362 -66.14835 11.58399 1.000 63.23123 3 GLU C CA 1
ATOM 2479 C C . GLU C 2 3 ? 8.80888 -67.63687 11.33873 1.000 60.60811 3 GLU C C 1
ATOM 2480 O O . GLU C 2 3 ? 9.05094 -68.46092 12.22914 1.000 56.22452 3 GLU C O 1
ATOM 2486 N N . VAL C 2 4 ? 8.36136 -67.99923 10.13474 1.000 58.35895 4 VAL C N 1
ATOM 2487 C CA . VAL C 2 4 ? 8.20780 -69.40930 9.78980 1.000 57.89115 4 VAL C CA 1
ATOM 2488 C C . VAL C 2 4 ? 9.55673 -70.11487 9.82567 1.000 55.78634 4 VAL C C 1
ATOM 2489 O O . VAL C 2 4 ? 9.68442 -71.22043 10.36777 1.000 52.14645 4 VAL C O 1
ATOM 2493 N N . LYS C 2 5 ? 10.58720 -69.48597 9.25789 1.000 54.25680 5 LYS C N 1
ATOM 2494 C CA . LYS C 2 5 ? 11.90266 -70.11497 9.23587 1.000 55.90688 5 LYS C CA 1
ATOM 2495 C C . LYS C 2 5 ? 12.52180 -70.17815 10.62642 1.000 51.81256 5 LYS C C 1
ATOM 2496 O O . LYS C 2 5 ? 13.26351 -71.11984 10.92574 1.000 49.00001 5 LYS C O 1
ATOM 2502 N N . LEU C 2 6 ? 12.22109 -69.20486 11.49003 1.000 50.80803 6 LEU C N 1
ATOM 2503 C CA . LEU C 2 6 ? 12.72020 -69.25267 12.86185 1.000 52.27321 6 LEU C CA 1
ATOM 2504 C C . LEU C 2 6 ? 12.17342 -70.46796 13.60095 1.000 52.11763 6 LEU C C 1
ATOM 2505 O O . LEU C 2 6 ? 12.91672 -71.17777 14.28852 1.000 52.40985 6 LEU C O 1
ATOM 2510 N N . ARG C 2 7 ? 10.86847 -70.72342 13.47171 1.000 51.56603 7 ARG C N 1
ATOM 2511 C CA . ARG C 2 7 ? 10.28033 -71.89187 14.11967 1.000 49.31804 7 ARG C CA 1
ATOM 2512 C C . ARG C 2 7 ? 10.83950 -73.18494 13.54156 1.000 46.77923 7 ARG C C 1
ATOM 2513 O O . ARG C 2 7 ? 11.07850 -74.14872 14.27817 1.000 48.72799 7 ARG C O 1
ATOM 2521 N N . ALA C 2 8 ? 11.05214 -73.22614 12.22354 1.000 47.70349 8 ALA C N 1
ATOM 2522 C CA . ALA C 2 8 ? 11.59993 -74.42678 11.59946 1.000 47.53851 8 ALA C CA 1
ATOM 2523 C C . ALA C 2 8 ? 13.01186 -74.71404 12.09661 1.000 49.49941 8 ALA C C 1
ATOM 2524 O O . ALA C 2 8 ? 13.36357 -75.87048 12.35576 1.000 50.45886 8 ALA C O 1
ATOM 2526 N N . ILE C 2 9 ? 13.83393 -73.67308 12.23962 1.000 52.06164 9 ILE C N 1
ATOM 2527 C CA . ILE C 2 9 ? 15.19423 -73.85724 12.74072 1.000 50.58401 9 ILE C CA 1
ATOM 2528 C C . ILE C 2 9 ? 15.16541 -74.36023 14.17827 1.000 50.31959 9 ILE C C 1
ATOM 2529 O O . ILE C 2 9 ? 15.87171 -75.30951 14.53869 1.000 50.97763 9 ILE C O 1
ATOM 2534 N N . LYS C 2 10 ? 14.34078 -73.73211 15.01978 1.000 48.16932 10 LYS C N 1
ATOM 2535 C CA . LYS C 2 10 ? 14.26168 -74.13378 16.42031 1.000 48.93478 10 LYS C CA 1
ATOM 2536 C C . LYS C 2 10 ? 13.79103 -75.57673 16.55732 1.000 58.07906 10 LYS C C 1
ATOM 2537 O O . LYS C 2 10 ? 14.24468 -76.30353 17.44880 1.000 60.61076 10 LYS C O 1
ATOM 2543 N N . ARG C 2 11 ? 12.88637 -76.01314 15.67896 1.000 53.01299 11 ARG C N 1
ATOM 2544 C CA . ARG C 2 11 ? 12.39494 -77.38451 15.72744 1.000 58.95596 11 ARG C CA 1
ATOM 2545 C C . ARG C 2 11 ? 13.39003 -78.38219 15.14968 1.000 59.64871 11 ARG C C 1
ATOM 2546 O O . ARG C 2 11 ? 13.36263 -79.55783 15.53152 1.000 54.71763 11 ARG C O 1
ATOM 2554 N N . LEU C 2 12 ? 14.27224 -77.93914 14.25112 1.000 57.10267 12 LEU C N 1
ATOM 2555 C CA . LEU C 2 12 ? 15.29166 -78.82669 13.70428 1.000 59.71591 12 LEU C CA 1
ATOM 2556 C C . LEU C 2 12 ? 16.40536 -79.10836 14.70246 1.000 63.70399 12 LEU C C 1
ATOM 2557 O O . LEU C 2 12 ? 17.03550 -80.16925 14.63454 1.000 65.58036 12 LEU C O 1
ATOM 2562 N N . SER C 2 13 ? 16.65991 -78.18444 15.63149 1.000 62.95713 13 SER C N 1
ATOM 2563 C CA . SER C 2 13 ? 17.74588 -78.37001 16.58624 1.000 68.69199 13 SER C CA 1
ATOM 2564 C C . SER C 2 13 ? 17.49516 -79.53272 17.53560 1.000 71.23631 13 SER C C 1
ATOM 2565 O O . SER C 2 13 ? 18.43748 -79.99965 18.18370 1.000 76.33504 13 SER C O 1
ATOM 2568 N N . ASN C 2 14 ? 16.25375 -80.01020 17.63511 1.000 72.48067 14 ASN C N 1
ATOM 2569 C CA . ASN C 2 14 ? 15.96430 -81.13126 18.51966 1.000 76.72257 14 ASN C CA 1
ATOM 2570 C C . ASN C 2 14 ? 16.46064 -82.45710 17.95941 1.000 69.16481 14 ASN C C 1
ATOM 2571 O O . ASN C 2 14 ? 16.59285 -83.42276 18.71783 1.000 72.11993 14 ASN C O 1
ATOM 2576 N N . VAL C 2 15 ? 16.74467 -82.52612 16.65852 1.000 69.05503 15 VAL C N 1
ATOM 2577 C CA . VAL C 2 15 ? 17.10533 -83.77292 16.00037 1.000 66.94548 15 VAL C CA 1
ATOM 2578 C C . VAL C 2 15 ? 18.53336 -83.75366 15.46839 1.000 68.90525 15 VAL C C 1
ATOM 2579 O O . VAL C 2 15 ? 18.90243 -84.61551 14.66980 1.000 70.22219 15 VAL C O 1
ATOM 2583 N N . TYR C 2 16 ? 19.34718 -82.78774 15.89190 1.000 67.82544 16 TYR C N 1
ATOM 2584 C CA . TYR C 2 16 ? 20.75071 -82.78002 15.50074 1.000 68.67515 16 TYR C CA 1
ATOM 2585 C C . TYR C 2 16 ? 21.45644 -84.01713 16.04272 1.000 69.16532 16 TYR C C 1
ATOM 2586 O O . TYR C 2 16 ? 21.20347 -84.45512 17.16805 1.000 68.57295 16 TYR C O 1
ATOM 2595 N N . THR C 2 17 ? 22.34517 -84.58367 15.23173 1.000 69.87838 17 THR C N 1
ATOM 2596 C CA . THR C 2 17 ? 23.08101 -85.77606 15.62856 1.000 73.68224 17 THR C CA 1
ATOM 2597 C C . THR C 2 17 ? 24.18644 -85.40494 16.61030 1.000 74.75713 17 THR C C 1
ATOM 2598 O O . THR C 2 17 ? 24.98203 -84.49716 16.34924 1.000 74.37342 17 THR C O 1
ATOM 2602 N N . ARG C 2 18 ? 24.23484 -86.10912 17.73905 1.000 75.29665 18 ARG C N 1
ATOM 2603 C CA . ARG C 2 18 ? 25.18901 -85.83257 18.80441 1.000 78.90068 18 ARG C CA 1
ATOM 2604 C C . ARG C 2 18 ? 26.00675 -87.08171 19.09754 1.000 84.13194 18 ARG C C 1
ATOM 2605 O O . ARG C 2 18 ? 25.44851 -88.17541 19.23499 1.000 84.96272 18 ARG C O 1
ATOM 2613 N N . ARG C 2 19 ? 27.32435 -86.91700 19.19388 1.000 88.75927 19 ARG C N 1
ATOM 2614 C CA . ARG C 2 19 ? 28.20520 -88.01944 19.55768 1.000 94.37510 19 ARG C CA 1
ATOM 2615 C C . ARG C 2 19 ? 28.12848 -88.24396 21.06223 1.000 98.54484 19 ARG C C 1
ATOM 2616 O O . ARG C 2 19 ? 28.37686 -87.32303 21.84815 1.000 102.33109 19 ARG C O 1
ATOM 2624 N N . VAL C 2 20 ? 27.78400 -89.46510 21.46049 1.000 95.40946 20 VAL C N 1
ATOM 2625 C CA . VAL C 2 20 ? 27.53854 -89.80587 22.85498 1.000 98.12011 20 VAL C CA 1
ATOM 2626 C C . VAL C 2 20 ? 28.42486 -90.98422 23.23415 1.000 100.38337 20 VAL C C 1
ATOM 2627 O O . VAL C 2 20 ? 28.67961 -91.87083 22.41163 1.000 103.01474 20 VAL C O 1
ATOM 2631 N N . MET C 2 21 ? 28.90106 -90.98867 24.47703 1.000 98.66197 21 MET C N 1
ATOM 2632 C CA . MET C 2 21 ? 29.67098 -92.09912 25.02419 1.000 101.04408 21 MET C CA 1
ATOM 2633 C C . MET C 2 21 ? 28.76001 -92.93883 25.91148 1.000 101.74085 21 MET C C 1
ATOM 2634 O O . MET C 2 21 ? 28.21187 -92.43514 26.89811 1.000 102.96246 21 MET C O 1
ATOM 2639 N N . ILE C 2 22 ? 28.60090 -94.21069 25.56084 1.000 102.61622 22 ILE C N 1
ATOM 2640 C CA . ILE C 2 22 ? 27.71978 -95.10383 26.30451 1.000 105.91616 22 ILE C CA 1
ATOM 2641 C C . ILE C 2 22 ? 28.41898 -95.54576 27.58281 1.000 111.98728 22 ILE C C 1
ATOM 2642 O O . ILE C 2 22 ? 29.55086 -96.04365 27.54755 1.000 113.30426 22 ILE C O 1
ATOM 2647 N N . ILE C 2 23 ? 27.74517 -95.36628 28.71649 1.000 108.29105 23 ILE C N 1
ATOM 2648 C CA . ILE C 2 23 ? 28.29306 -95.76196 30.00636 1.000 110.88436 23 ILE C CA 1
ATOM 2649 C C . ILE C 2 23 ? 27.56862 -96.95833 30.61234 1.000 115.09587 23 ILE C C 1
ATOM 2650 O O . ILE C 2 23 ? 28.12761 -97.60602 31.51138 1.000 118.49981 23 ILE C O 1
ATOM 2655 N N . GLU C 2 24 ? 26.35874 -97.27608 30.15589 1.000 116.41499 24 GLU C N 1
ATOM 2656 C CA . GLU C 2 24 ? 25.59269 -98.40018 30.67305 1.000 115.29691 24 GLU C CA 1
ATOM 2657 C C . GLU C 2 24 ? 24.89030 -99.09915 29.51966 1.000 110.74935 24 GLU C C 1
ATOM 2658 O O . GLU C 2 24 ? 24.37110 -98.44281 28.61244 1.000 108.93429 24 GLU C O 1
ATOM 2664 N N . ASP C 2 25 ? 24.88287 -100.43069 29.55691 1.000 113.65545 25 ASP C N 1
ATOM 2665 C CA . ASP C 2 25 ? 24.19802 -101.20378 28.52873 1.000 110.73340 25 ASP C CA 1
ATOM 2666 C C . ASP C 2 25 ? 22.70641 -100.89556 28.53594 1.000 103.85114 25 ASP C C 1
ATOM 2667 O O . ASP C 2 25 ? 22.06996 -100.85735 29.59308 1.000 103.38813 25 ASP C O 1
ATOM 2672 N N . TRP C 2 26 ? 22.15094 -100.67497 27.34736 1.000 97.34330 26 TRP C N 1
ATOM 2673 C CA . TRP C 2 26 ? 20.74815 -100.29082 27.21981 1.000 96.35377 26 TRP C CA 1
ATOM 2674 C C . TRP C 2 26 ? 20.29387 -100.59320 25.80330 1.000 92.03904 26 TRP C C 1
ATOM 2675 O O . TRP C 2 26 ? 20.88744 -100.09114 24.84339 1.000 89.73520 26 TRP C O 1
ATOM 2686 N N . ASN C 2 27 ? 19.25648 -101.41238 25.67143 1.000 94.22064 27 ASN C N 1
ATOM 2687 C CA . ASN C 2 27 ? 18.63275 -101.69597 24.38674 1.000 88.04505 27 ASN C CA 1
ATOM 2688 C C . ASN C 2 27 ? 17.23013 -101.10438 24.39802 1.000 84.52366 27 ASN C C 1
ATOM 2689 O O . ASN C 2 27 ? 16.43115 -101.40480 25.29177 1.000 86.79934 27 ASN C O 1
ATOM 2694 N N . GLY C 2 28 ? 16.94309 -100.25042 23.42161 1.000 82.25174 28 GLY C N 1
ATOM 2695 C CA . GLY C 2 28 ? 15.64569 -99.61370 23.33685 1.000 73.53061 28 GLY C CA 1
ATOM 2696 C C . GLY C 2 28 ? 15.26109 -99.29826 21.90950 1.000 66.56446 28 GLY C C 1
ATOM 2697 O O . GLY C 2 28 ? 15.89041 -99.79545 20.97066 1.000 63.31290 28 GLY C O 1
ATOM 2698 N N . SER C 2 29 ? 14.23599 -98.46974 21.72673 1.000 57.41445 29 SER C N 1
ATOM 2699 C CA . SER C 2 29 ? 13.74917 -98.18033 20.38855 1.000 56.70328 29 SER C CA 1
ATOM 2700 C C . SER C 2 29 ? 13.15737 -96.78049 20.33680 1.000 57.45382 29 SER C C 1
ATOM 2701 O O . SER C 2 29 ? 12.85303 -96.16627 21.36282 1.000 54.72673 29 SER C O 1
ATOM 2704 N N . SER C 2 30 ? 13.00859 -96.28823 19.11143 1.000 53.40316 30 SER C N 1
ATOM 2705 C CA . SER C 2 30 ? 12.31252 -95.04381 18.82212 1.000 50.09866 30 SER C CA 1
ATOM 2706 C C . SER C 2 30 ? 11.92197 -95.09028 17.35373 1.000 50.05677 30 SER C C 1
ATOM 2707 O O . SER C 2 30 ? 12.37400 -95.95779 16.60321 1.000 49.88432 30 SER C O 1
ATOM 2710 N N . ILE C 2 31 ? 11.06193 -94.15566 16.95031 1.000 48.28732 31 ILE C N 1
ATOM 2711 C CA . ILE C 2 31 ? 10.63992 -94.11169 15.55385 1.000 49.70342 31 ILE C CA 1
ATOM 2712 C C . ILE C 2 31 ? 11.81028 -93.73422 14.65541 1.000 50.97785 31 ILE C C 1
ATOM 2713 O O . ILE C 2 31 ? 11.96457 -94.27240 13.55247 1.000 50.38293 31 ILE C O 1
ATOM 2718 N N . THR C 2 32 ? 12.65629 -92.81050 15.11585 1.000 50.99732 32 THR C N 1
ATOM 2719 C CA . THR C 2 32 ? 13.74251 -92.30385 14.28404 1.000 54.10218 32 THR C CA 1
ATOM 2720 C C . THR C 2 32 ? 14.81588 -93.36275 14.07064 1.000 43.86783 32 THR C C 1
ATOM 2721 O O . THR C 2 32 ? 15.25009 -93.60026 12.93824 1.000 43.86996 32 THR C O 1
ATOM 2725 N N . THR C 2 33 ? 15.25230 -94.01353 15.14840 1.000 45.13246 33 THR C N 1
ATOM 2726 C CA . THR C 2 33 ? 16.38250 -94.93173 15.09614 1.000 49.57748 33 THR C CA 1
ATOM 2727 C C . THR C 2 33 ? 15.97731 -96.39292 14.97585 1.000 47.16079 33 THR C C 1
ATOM 2728 O O . THR C 2 33 ? 16.82944 -97.22713 14.65653 1.000 50.63518 33 THR C O 1
ATOM 2732 N N . GLY C 2 34 ? 14.71486 -96.72403 15.21858 1.000 50.00126 34 GLY C N 1
ATOM 2733 C CA . GLY C 2 34 ? 14.36158 -98.12221 15.29726 1.000 44.65609 34 GLY C CA 1
ATOM 2734 C C . GLY C 2 34 ? 14.91473 -98.72931 16.57671 1.000 51.94672 34 GLY C C 1
ATOM 2735 O O . GLY C 2 34 ? 15.23939 -98.03739 17.54565 1.000 51.21574 34 GLY C O 1
ATOM 2736 N N . ASN C 2 35 ? 15.02664 -100.05366 16.56684 1.000 54.53136 35 ASN C N 1
ATOM 2737 C CA . ASN C 2 35 ? 15.59738 -100.76959 17.69945 1.000 56.76512 35 ASN C CA 1
ATOM 2738 C C . ASN C 2 35 ? 17.11707 -100.68912 17.62850 1.000 55.35149 35 ASN C C 1
ATOM 2739 O O . ASN C 2 35 ? 17.71880 -101.08693 16.62569 1.000 56.56235 35 ASN C O 1
ATOM 2744 N N . ILE C 2 36 ? 17.73585 -100.16447 18.68657 1.000 58.30941 36 ILE C N 1
ATOM 2745 C CA . ILE C 2 36 ? 19.18233 -100.01907 18.75749 1.000 63.50077 36 ILE C CA 1
ATOM 2746 C C . ILE C 2 36 ? 19.68460 -100.69252 20.02635 1.000 66.78443 36 ILE C C 1
ATOM 2747 O O . ILE C 2 36 ? 18.95147 -100.86306 21.00273 1.000 69.13850 36 ILE C O 1
ATOM 2752 N N . GLU C 2 37 ? 20.95928 -101.07640 19.99872 1.000 67.87445 37 GLU C N 1
ATOM 2753 C CA . GLU C 2 37 ? 21.61327 -101.72389 21.12929 1.000 73.59925 37 GLU C CA 1
ATOM 2754 C C . GLU C 2 37 ? 22.88571 -100.95775 21.45277 1.000 75.11608 37 GLU C C 1
ATOM 2755 O O . GLU C 2 37 ? 23.77575 -100.84229 20.60376 1.000 75.05037 37 GLU C O 1
ATOM 2761 N N . LEU C 2 38 ? 22.96856 -100.43570 22.67295 1.000 81.53841 38 LEU C N 1
ATOM 2762 C CA . LEU C 2 38 ? 24.09159 -99.61967 23.11363 1.000 86.03404 38 LEU C CA 1
ATOM 2763 C C . LEU C 2 38 ? 24.95816 -100.42202 24.07442 1.000 88.63387 38 LEU C C 1
ATOM 2764 O O . LEU C 2 38 ? 24.44302 -101.04114 25.01138 1.000 94.45254 38 LEU C O 1
ATOM 2769 N N . VAL C 2 39 ? 26.26914 -100.40559 23.84150 1.000 95.98654 39 VAL C N 1
ATOM 2770 C CA . VAL C 2 39 ? 27.22981 -101.16552 24.63213 1.000 105.20554 39 VAL C CA 1
ATOM 2771 C C . VAL C 2 39 ? 28.22438 -100.19610 25.26020 1.000 108.81081 39 VAL C C 1
ATOM 2772 O O . VAL C 2 39 ? 28.57342 -99.17310 24.66018 1.000 109.56031 39 VAL C O 1
ATOM 2776 N N . LYS C 2 40 ? 28.66800 -100.51536 26.47593 1.000 114.40310 40 LYS C N 1
ATOM 2777 C CA . LYS C 2 40 ? 29.57299 -99.63778 27.20753 1.000 119.66001 40 LYS C CA 1
ATOM 2778 C C . LYS C 2 40 ? 30.88696 -99.45116 26.45569 1.000 126.61180 40 LYS C C 1
ATOM 2779 O O . LYS C 2 40 ? 31.36917 -100.35086 25.76215 1.000 129.92107 40 LYS C O 1
ATOM 2785 N N . GLY C 2 41 ? 31.46935 -98.26248 26.60644 1.000 115.33824 41 GLY C N 1
ATOM 2786 C CA . GLY C 2 41 ? 32.75800 -97.95156 26.02549 1.000 119.11616 41 GLY C CA 1
ATOM 2787 C C . GLY C 2 41 ? 32.75186 -97.63852 24.54568 1.000 116.23230 41 GLY C C 1
ATOM 2788 O O . GLY C 2 41 ? 33.81566 -97.32860 23.99322 1.000 113.88243 41 GLY C O 1
ATOM 2789 N N . SER C 2 42 ? 31.60009 -97.70356 23.88537 1.000 111.87756 42 SER C N 1
ATOM 2790 C CA . SER C 2 42 ? 31.49466 -97.46079 22.45346 1.000 112.14310 42 SER C CA 1
ATOM 2791 C C . SER C 2 42 ? 30.77420 -96.14206 22.20965 1.000 107.35986 42 SER C C 1
ATOM 2792 O O . SER C 2 42 ? 29.70422 -95.90008 22.77804 1.000 106.11804 42 SER C O 1
ATOM 2795 N N . GLU C 2 43 ? 31.36372 -95.29259 21.37247 1.000 106.87274 43 GLU C N 1
ATOM 2796 C CA . GLU C 2 43 ? 30.71529 -94.05081 20.97890 1.000 107.25557 43 GLU C CA 1
ATOM 2797 C C . GLU C 2 43 ? 29.68399 -94.31842 19.89166 1.000 104.88858 43 GLU C C 1
ATOM 2798 O O . GLU C 2 43 ? 29.90570 -95.13156 18.98964 1.000 104.17668 43 GLU C O 1
ATOM 2804 N N . ASN C 2 44 ? 28.54941 -93.62957 19.98448 1.000 103.36077 44 ASN C N 1
ATOM 2805 C CA . ASN C 2 44 ? 27.46940 -93.79085 19.02496 1.000 95.14996 44 ASN C CA 1
ATOM 2806 C C . ASN C 2 44 ? 26.86754 -92.42709 18.71807 1.000 91.59419 44 ASN C C 1
ATOM 2807 O O . ASN C 2 44 ? 27.07393 -91.45429 19.44776 1.000 91.62804 44 ASN C O 1
ATOM 2812 N N . GLN C 2 45 ? 26.12032 -92.36741 17.62037 1.000 88.99571 45 GLN C N 1
ATOM 2813 C CA . GLN C 2 45 ? 25.46372 -91.14826 17.17077 1.000 84.06836 45 GLN C CA 1
ATOM 2814 C C . GLN C 2 45 ? 23.96319 -91.27389 17.39560 1.000 77.91121 45 GLN C C 1
ATOM 2815 O O . GLN C 2 45 ? 23.34066 -92.23623 16.93331 1.000 76.83401 45 GLN C O 1
ATOM 2821 N N . LEU C 2 46 ? 23.38988 -90.30526 18.10290 1.000 73.61537 46 LEU C N 1
ATOM 2822 C CA . LEU C 2 46 ? 21.98435 -90.31872 18.47652 1.000 70.15274 46 LEU C CA 1
ATOM 2823 C C . LEU C 2 46 ? 21.38009 -88.94261 18.24726 1.000 69.50105 46 LEU C C 1
ATOM 2824 O O . LEU C 2 46 ? 22.09036 -87.93230 18.31358 1.000 72.42687 46 LEU C O 1
ATOM 2829 N N . PRO C 2 47 ? 20.07667 -88.87040 17.97301 1.000 68.20483 47 PRO C N 1
ATOM 2830 C CA . PRO C 2 47 ? 19.41395 -87.56287 17.92269 1.000 6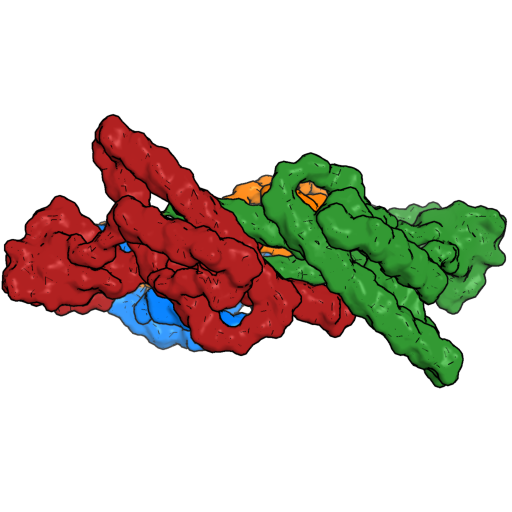2.35212 47 PRO C CA 1
ATOM 2831 C C . PRO C 2 47 ? 19.49815 -86.86969 19.27359 1.000 65.99482 47 PRO C C 1
ATOM 2832 O O . PRO C 2 47 ? 19.54158 -87.51479 20.32346 1.000 61.59218 47 PRO C O 1
ATOM 2836 N N . GLN C 2 48 ? 19.52518 -85.53363 19.23459 1.000 64.72721 48 GLN C N 1
ATOM 2837 C CA . GLN C 2 48 ? 19.81383 -84.76396 20.44185 1.000 64.65185 48 GLN C CA 1
ATOM 2838 C C . GLN C 2 48 ? 18.74513 -84.96824 21.50878 1.000 64.48242 48 GLN C C 1
ATOM 2839 O O . GLN C 2 48 ? 19.06310 -85.08503 22.69795 1.000 64.37213 48 GLN C O 1
ATOM 2845 N N . TRP C 2 49 ? 17.47285 -85.01717 21.10701 1.000 62.63366 49 TRP C N 1
ATOM 2846 C CA . TRP C 2 49 ? 16.40438 -85.21155 22.08272 1.000 64.31792 49 TRP C CA 1
ATOM 2847 C C . TRP C 2 49 ? 16.52979 -86.56226 22.77755 1.000 66.78418 49 TRP C C 1
ATOM 2848 O O . TRP C 2 49 ? 16.25980 -86.67957 23.97856 1.000 68.14793 49 TRP C O 1
ATOM 2859 N N . LEU C 2 50 ? 16.94586 -87.59281 22.04034 1.000 64.11516 50 LEU C N 1
ATOM 2860 C CA . LEU C 2 50 ? 17.10155 -88.91665 22.63017 1.000 67.14521 50 LEU C CA 1
ATOM 2861 C C . LEU C 2 50 ? 18.36541 -89.01730 23.47327 1.000 70.44167 50 LEU C C 1
ATOM 2862 O O . LEU C 2 50 ? 18.37506 -89.72723 24.48507 1.000 76.31336 50 LEU C O 1
ATOM 2867 N N . ALA C 2 51 ? 19.43180 -88.31838 23.07932 1.000 69.02170 51 ALA C N 1
ATOM 2868 C CA . ALA C 2 51 ? 20.65315 -88.32365 23.87663 1.000 75.42554 51 ALA C CA 1
ATOM 2869 C C . ALA C 2 51 ? 20.42770 -87.67021 25.23388 1.000 79.33861 51 ALA C C 1
ATOM 2870 O O . ALA C 2 51 ? 21.00599 -88.09900 26.23904 1.000 84.31359 51 ALA C O 1
ATOM 2872 N N . ILE C 2 52 ? 19.58853 -86.63350 25.28320 1.000 75.03824 52 ILE C N 1
ATOM 2873 C CA . ILE C 2 52 ? 19.29321 -85.97696 26.55275 1.000 78.89193 52 ILE C CA 1
ATOM 2874 C C . ILE C 2 52 ? 18.45253 -86.88618 27.44111 1.000 83.62376 52 ILE C C 1
ATOM 2875 O O . ILE C 2 52 ? 18.65730 -86.94746 28.65990 1.000 88.07564 52 ILE C O 1
ATOM 2880 N N . ILE C 2 53 ? 17.49922 -87.60985 26.84835 1.000 81.47788 53 ILE C N 1
ATOM 2881 C CA . ILE C 2 53 ? 16.68797 -88.54988 27.61891 1.000 81.69495 53 ILE C CA 1
ATOM 2882 C C . ILE C 2 53 ? 17.57056 -89.62785 28.23348 1.000 87.22373 53 ILE C C 1
ATOM 2883 O O . ILE C 2 53 ? 17.47275 -89.93201 29.42837 1.000 91.44057 53 ILE C O 1
ATOM 2888 N N . LEU C 2 54 ? 18.45282 -90.21742 27.42444 1.000 87.09115 54 LEU C N 1
ATOM 2889 C CA . LEU C 2 54 ? 19.35628 -91.24134 27.93183 1.000 93.47380 54 LEU C CA 1
ATOM 2890 C C . LEU C 2 54 ? 20.38680 -90.67490 28.89806 1.000 100.27513 54 LEU C C 1
ATOM 2891 O O . LEU C 2 54 ? 20.91535 -91.42222 29.72650 1.000 106.81064 54 LEU C O 1
ATOM 2896 N N . GLU C 2 55 ? 20.68346 -89.37671 28.81585 1.000 92.82114 55 GLU C N 1
ATOM 2897 C CA . GLU C 2 55 ? 21.60702 -88.77870 29.77316 1.000 97.42842 55 GLU C CA 1
ATOM 2898 C C . GLU C 2 55 ? 20.95111 -88.61760 31.13865 1.000 103.63615 55 GLU C C 1
ATOM 2899 O O . GLU C 2 55 ? 21.57501 -88.89457 32.16986 1.000 109.48646 55 GLU C O 1
ATOM 2905 N N . GLY C 2 56 ? 19.69106 -88.17566 31.16522 1.000 101.83763 56 GLY C N 1
ATOM 2906 C CA . GLY C 2 56 ? 18.97080 -88.04022 32.41893 1.000 107.71121 56 GLY C CA 1
ATOM 2907 C C . GLY C 2 56 ? 18.71158 -89.35373 33.12496 1.000 114.08332 56 GLY C C 1
ATOM 2908 O O . GLY C 2 56 ? 18.51519 -89.36174 34.34465 1.000 118.76891 56 GLY C O 1
ATOM 2909 N N . LYS C 2 57 ? 18.70335 -90.46156 32.38792 1.000 113.95445 57 LYS C N 1
ATOM 2910 C CA . LYS C 2 57 ? 18.54574 -91.78872 32.96409 1.000 119.02526 57 LYS C CA 1
ATOM 2911 C C . LYS C 2 57 ? 19.88038 -92.44033 33.30268 1.000 125.04069 57 LYS C C 1
ATOM 2912 O O . LYS C 2 57 ? 19.91298 -93.64161 33.59143 1.000 123.83030 57 LYS C O 1
ATOM 2918 N N . LYS C 2 58 ? 20.97463 -91.67466 33.26836 1.000 119.66212 58 LYS C N 1
ATOM 2919 C CA . LYS C 2 58 ? 22.32222 -92.17902 33.54128 1.000 122.91864 58 LYS C CA 1
ATOM 2920 C C . LYS C 2 58 ? 22.68488 -93.35046 32.63151 1.000 123.29148 58 LYS C C 1
ATOM 2921 O O . LYS C 2 58 ? 23.45466 -94.23587 33.01322 1.000 124.87331 58 LYS C O 1
ATOM 2927 N N . VAL C 2 59 ? 22.13062 -93.35929 31.42258 1.000 116.49032 59 VAL C N 1
ATOM 2928 C CA . VAL C 2 59 ? 22.42969 -94.39882 30.44313 1.000 113.13214 59 VAL C CA 1
ATOM 2929 C C . VAL C 2 59 ? 23.67500 -94.05706 29.63458 1.000 108.94639 59 VAL C C 1
ATOM 2930 O O . VAL C 2 59 ? 24.48873 -94.93406 29.33421 1.000 108.96752 59 VAL C O 1
ATOM 2934 N N . ALA C 2 60 ? 23.84718 -92.78735 29.27827 1.000 110.23824 60 ALA C N 1
ATOM 2935 C CA . ALA C 2 60 ? 24.99703 -92.35521 28.50016 1.000 109.05241 60 ALA C CA 1
ATOM 2936 C C . ALA C 2 60 ? 25.28691 -90.89657 28.83042 1.000 103.58929 60 ALA C C 1
ATOM 2937 O O . ALA C 2 60 ? 24.54366 -90.24656 29.57073 1.000 103.74827 60 ALA C O 1
ATOM 2939 N N . LYS C 2 61 ? 26.37897 -90.38153 28.26990 1.000 101.04029 61 LYS C N 1
ATOM 2940 C CA . LYS C 2 61 ? 26.82759 -89.02052 28.53230 1.000 101.44385 61 LYS C CA 1
ATOM 2941 C C . LYS C 2 61 ? 27.19220 -88.34994 27.21699 1.000 99.60930 61 LYS C C 1
ATOM 2942 O O . LYS C 2 61 ? 27.97015 -88.90104 26.43181 1.000 101.04614 61 LYS C O 1
ATOM 2948 N N . ILE C 2 62 ? 26.63216 -87.16205 26.98075 1.000 104.82143 62 ILE C N 1
ATOM 2949 C CA . ILE C 2 62 ? 26.93241 -86.42083 25.76193 1.000 106.86573 62 ILE C CA 1
ATOM 2950 C C . ILE C 2 62 ? 28.38138 -85.95317 25.79648 1.000 112.60575 62 ILE C C 1
ATOM 2951 O O . ILE C 2 62 ? 28.87284 -85.46188 26.82187 1.000 108.50613 62 ILE C O 1
ATOM 2956 N N . GLU C 2 63 ? 29.07579 -86.10220 24.66902 1.000 132.15990 63 GLU C N 1
ATOM 2957 C CA . GLU C 2 63 ? 30.51833 -85.89487 24.61186 1.000 141.69108 63 GLU C CA 1
ATOM 2958 C C . GLU C 2 63 ? 30.91892 -84.54830 24.01999 1.000 136.78736 63 GLU C C 1
ATOM 2959 O O . GLU C 2 63 ? 31.85539 -83.91625 24.51913 1.000 134.22012 63 GLU C O 1
ATOM 2965 N N . ASP C 2 64 ? 30.23596 -84.08723 22.97359 1.000 121.49428 64 ASP C N 1
ATOM 2966 C CA . ASP C 2 64 ? 30.63627 -82.87866 22.24909 1.000 116.24029 64 ASP C CA 1
ATOM 2967 C C . ASP C 2 64 ? 30.05342 -81.60246 22.84519 1.000 105.27312 64 ASP C C 1
ATOM 2968 O O . ASP C 2 64 ? 29.61762 -80.71361 22.10859 1.000 94.99898 64 ASP C O 1
ATOM 2973 N N . LYS C 2 65 ? 30.03590 -81.47032 24.16781 1.000 101.95910 65 LYS C N 1
ATOM 2974 C CA . LYS C 2 65 ? 29.54979 -80.24278 24.77821 1.000 100.34131 65 LYS C CA 1
ATOM 2975 C C . LYS C 2 65 ? 30.54936 -79.11044 24.57294 1.000 103.34074 65 LYS C C 1
ATOM 2976 O O . LYS C 2 65 ? 31.76421 -79.32147 24.52147 1.000 100.92474 65 LYS C O 1
ATOM 2982 N N . ILE C 2 66 ? 30.02702 -77.90100 24.45978 1.000 105.77962 66 ILE C N 1
ATOM 2983 C CA . ILE C 2 66 ? 30.86138 -76.71438 24.32210 1.000 109.76168 66 ILE C CA 1
ATOM 2984 C C . ILE C 2 66 ? 31.25977 -76.23800 25.71337 1.000 111.80117 66 ILE C C 1
ATOM 2985 O O . ILE C 2 66 ? 30.54671 -76.45481 26.69985 1.000 116.61905 66 ILE C O 1
ATOM 2990 N N . SER C 2 67 ? 32.42568 -75.60505 25.80414 1.000 103.46463 67 SER C N 1
ATOM 2991 C CA . SER C 2 67 ? 32.95981 -75.13813 27.07386 1.000 104.28971 67 SER C CA 1
ATOM 2992 C C . SER C 2 67 ? 33.45284 -73.70659 26.92151 1.000 99.33558 67 SER C C 1
ATOM 2993 O O . SER C 2 67 ? 33.55082 -73.17157 25.81402 1.000 93.06540 67 SER C O 1
ATOM 2996 N N . ILE C 2 68 ? 33.76763 -73.08432 28.05966 1.000 97.42745 68 ILE C N 1
ATOM 2997 C CA . ILE C 2 68 ? 34.28622 -71.72209 28.02644 1.000 94.92311 68 ILE C CA 1
ATOM 2998 C C . ILE C 2 68 ? 35.66600 -71.69249 27.38078 1.000 93.96894 68 ILE C C 1
ATOM 2999 O O . ILE C 2 68 ? 36.05731 -70.68298 26.78278 1.000 92.34698 68 ILE C O 1
ATOM 3004 N N . GLU C 2 69 ? 36.41740 -72.79375 27.46946 1.000 99.76182 69 GLU C N 1
ATOM 3005 C CA . GLU C 2 69 ? 37.69835 -72.87006 26.77439 1.000 100.38910 69 GLU C CA 1
ATOM 3006 C C . GLU C 2 69 ? 37.49987 -72.91732 25.26497 1.000 97.67404 69 GLU C C 1
ATOM 3007 O O . GLU C 2 69 ? 38.29983 -72.35181 24.51018 1.000 96.23281 69 GLU C O 1
ATOM 3013 N N . ASP C 2 70 ? 36.44101 -73.59078 24.80617 1.000 91.47611 70 ASP C N 1
ATOM 3014 C CA . ASP C 2 70 ? 36.13464 -73.59756 23.38004 1.000 86.13476 70 ASP C CA 1
ATOM 3015 C C . ASP C 2 70 ? 35.71133 -72.21437 22.90509 1.000 82.81970 70 ASP C C 1
ATOM 3016 O O . ASP C 2 70 ? 36.08275 -71.78887 21.80539 1.000 81.29950 70 ASP C O 1
ATOM 3021 N N . LEU C 2 71 ? 34.93318 -71.49863 23.72082 1.000 81.43754 71 LEU C N 1
ATOM 3022 C CA . LEU C 2 71 ? 34.50386 -70.15637 23.34294 1.000 82.58340 71 LEU C CA 1
ATOM 3023 C C . LEU C 2 71 ? 35.69088 -69.20605 23.24636 1.000 77.89021 71 LEU C C 1
ATOM 3024 O O . LEU C 2 71 ? 35.75071 -68.36476 22.34221 1.000 74.22633 71 LEU C O 1
ATOM 3029 N N . GLY C 2 72 ? 36.64968 -69.32872 24.16616 1.000 77.21612 72 GLY C N 1
ATOM 3030 C CA . GLY C 2 72 ? 37.83955 -68.49983 24.09473 1.000 77.83032 72 GLY C CA 1
ATOM 3031 C C . GLY C 2 72 ? 38.71919 -68.82752 22.90643 1.000 77.75402 72 GLY C C 1
ATOM 3032 O O . GLY C 2 72 ? 39.35210 -67.93536 22.33412 1.000 73.55323 72 GLY C O 1
ATOM 3033 N N . ARG C 2 73 ? 38.76984 -70.10255 22.51437 1.000 74.94909 73 ARG C N 1
ATOM 3034 C CA . ARG C 2 73 ? 39.56653 -70.48435 21.35348 1.000 78.78634 73 ARG C CA 1
ATOM 3035 C C . ARG C 2 73 ? 38.92740 -69.98980 20.06269 1.000 74.77466 73 ARG C C 1
ATOM 3036 O O . ARG C 2 73 ? 39.63105 -69.58575 19.12987 1.000 75.09844 73 ARG C O 1
ATOM 3044 N N . ILE C 2 74 ? 37.59494 -70.01675 19.99085 1.000 75.89482 74 ILE C N 1
ATOM 3045 C CA . ILE C 2 74 ? 36.90129 -69.52104 18.80675 1.000 75.50668 74 ILE C CA 1
ATOM 3046 C C . ILE C 2 74 ? 37.06972 -68.01210 18.68297 1.000 72.96496 74 ILE C C 1
ATOM 3047 O O . ILE C 2 74 ? 37.29211 -67.48571 17.58588 1.000 73.34532 74 ILE C O 1
ATOM 3052 N N . LEU C 2 75 ? 36.96877 -67.29257 19.80279 1.000 71.80585 75 LEU C N 1
ATOM 3053 C CA . LEU C 2 75 ? 37.17788 -65.84897 19.77347 1.000 73.63147 75 LEU C CA 1
ATOM 3054 C C . LEU C 2 75 ? 38.60023 -65.50866 19.34810 1.000 72.09682 75 LEU C C 1
ATOM 3055 O O . LEU C 2 75 ? 38.82187 -64.53499 18.61836 1.000 72.53831 75 LEU C O 1
ATOM 3060 N N . PHE C 2 76 ? 39.57708 -66.30595 19.78763 1.000 74.25124 76 PHE C N 1
ATOM 3061 C CA . PHE C 2 76 ? 40.96402 -66.06440 19.40089 1.000 73.03287 76 PHE C CA 1
ATOM 3062 C C . PHE C 2 76 ? 41.15306 -66.23565 17.89898 1.000 76.33234 76 PHE C C 1
ATOM 3063 O O . PHE C 2 76 ? 41.76856 -65.39026 17.23955 1.000 76.49165 76 PHE C O 1
ATOM 3071 N N . GLN C 2 77 ? 40.62852 -67.32989 17.34031 1.000 73.35361 77 GLN C N 1
ATOM 3072 C CA . GLN C 2 77 ? 40.78984 -67.58381 15.91173 1.000 75.11339 77 GLN C CA 1
ATOM 3073 C C . GLN C 2 77 ? 40.03196 -66.55908 15.07527 1.000 73.31552 77 GLN C C 1
ATOM 3074 O O . GLN C 2 77 ? 40.48662 -66.17691 13.99070 1.000 72.13126 77 GLN C O 1
ATOM 3080 N N . GLU C 2 78 ? 38.87124 -66.10838 15.55804 1.000 71.77766 78 GLU C N 1
ATOM 3081 C CA . GLU C 2 78 ? 38.12333 -65.07792 14.84540 1.000 75.40054 78 GLU C CA 1
ATOM 3082 C C . GLU C 2 78 ? 38.85900 -63.74325 14.85076 1.000 72.87201 78 GLU C C 1
ATOM 3083 O O . GLU C 2 78 ? 38.74461 -62.97146 13.89199 1.000 72.97117 78 GLU C O 1
ATOM 3089 N N . ARG C 2 79 ? 39.61520 -63.45554 15.91078 1.000 74.57049 79 ARG C N 1
ATOM 3090 C CA . ARG C 2 79 ? 40.39432 -62.22651 15.98836 1.000 77.64165 79 ARG C CA 1
ATOM 3091 C C . ARG C 2 79 ? 41.65404 -62.26385 15.13427 1.000 79.65102 79 ARG C C 1
ATOM 3092 O O . ARG C 2 79 ? 42.25472 -61.20858 14.90534 1.000 81.37362 79 ARG C O 1
ATOM 3100 N N . GLN C 2 80 ? 42.06306 -63.44303 14.65661 1.000 77.90750 80 GLN C N 1
ATOM 3101 C CA . GLN C 2 80 ? 43.29900 -63.54545 13.88641 1.000 81.44621 80 GLN C CA 1
ATOM 3102 C C . GLN C 2 80 ? 43.19543 -62.83594 12.54264 1.000 83.10559 80 GLN C C 1
ATOM 3103 O O . GLN C 2 80 ? 44.19389 -62.29740 12.05137 1.000 87.28422 80 GLN C O 1
ATOM 3109 N N . ASN C 2 81 ? 42.00406 -62.82790 11.92821 1.000 84.86165 81 ASN C N 1
ATOM 3110 C CA . ASN C 2 81 ? 41.78694 -62.19615 10.63049 1.000 87.89677 81 ASN C CA 1
ATOM 3111 C C . ASN C 2 81 ? 40.41594 -61.51559 10.65243 1.000 90.90962 81 ASN C C 1
ATOM 3112 O O . ASN C 2 81 ? 39.46463 -61.95246 10.00872 1.000 89.16074 81 ASN C O 1
ATOM 3117 N N . MET C 2 82 ? 40.31764 -60.41526 11.40335 1.000 89.25578 82 MET C N 1
ATOM 3118 C CA . MET C 2 82 ? 39.03104 -59.74385 11.55870 1.000 89.92262 82 MET C CA 1
ATOM 3119 C C . MET C 2 82 ? 38.57881 -59.06701 10.27104 1.000 94.45545 82 MET C C 1
ATOM 3120 O O . MET C 2 82 ? 37.37237 -58.93889 10.03375 1.000 94.43326 82 MET C O 1
ATOM 3125 N N . ASN C 2 83 ? 39.51555 -58.63289 9.43259 1.000 102.19203 83 ASN C N 1
ATOM 3126 C CA . ASN C 2 83 ? 39.18062 -57.96704 8.18091 1.000 105.09936 83 ASN C CA 1
ATOM 3127 C C . ASN C 2 83 ? 39.05842 -58.92968 7.00771 1.000 104.08110 83 ASN C C 1
ATOM 3128 O O . ASN C 2 83 ? 38.85526 -58.47961 5.87540 1.000 101.97847 83 ASN C O 1
ATOM 3133 N N . THR C 2 84 ? 39.17556 -60.23524 7.24686 1.000 99.36741 84 THR C N 1
ATOM 3134 C CA . THR C 2 84 ? 39.04102 -61.22241 6.18802 1.000 99.87567 84 THR C CA 1
ATOM 3135 C C . THR C 2 84 ? 37.64735 -61.82513 6.25061 1.000 96.94691 84 THR C C 1
ATOM 3136 O O . THR C 2 84 ? 37.35578 -62.58832 7.18450 1.000 94.69208 84 THR C O 1
ATOM 3140 N N . PRO C 2 85 ? 36.75671 -61.51492 5.30639 1.000 95.19351 85 PRO C N 1
ATOM 3141 C CA . PRO C 2 85 ? 35.39612 -62.07206 5.37889 1.000 87.31816 85 PRO C CA 1
ATOM 3142 C C . PRO C 2 85 ? 35.35128 -63.58307 5.24288 1.000 86.06409 85 PRO C C 1
ATOM 3143 O O . PRO C 2 85 ? 34.42299 -64.21458 5.76351 1.000 83.80949 85 PRO C O 1
ATOM 3147 N N . ALA C 2 86 ? 36.32723 -64.18612 4.56498 1.000 89.04843 86 ALA C N 1
ATOM 3148 C CA . ALA C 2 86 ? 36.33832 -65.62153 4.32362 1.000 87.39513 86 ALA C CA 1
ATOM 3149 C C . ALA C 2 86 ? 37.14751 -66.39193 5.36151 1.000 90.02760 86 ALA C C 1
ATOM 3150 O O . ALA C 2 86 ? 37.58169 -67.51623 5.08429 1.000 95.09923 86 ALA C O 1
ATOM 3152 N N . SER C 2 87 ? 37.35546 -65.82003 6.54758 1.000 89.04839 87 SER C N 1
ATOM 3153 C CA . SER C 2 87 ? 38.12309 -66.46446 7.60590 1.000 87.30629 87 SER C CA 1
ATOM 3154 C C . SER C 2 87 ? 37.23570 -66.91554 8.76271 1.000 83.45759 87 SER C C 1
ATOM 3155 O O . SER C 2 87 ? 37.69239 -67.00142 9.90513 1.000 85.00574 87 SER C O 1
ATOM 3158 N N . LEU C 2 88 ? 35.96620 -67.19978 8.48259 1.000 81.50587 88 LEU C N 1
ATOM 3159 C CA . LEU C 2 88 ? 35.06635 -67.68285 9.52046 1.000 77.98617 88 LEU C CA 1
ATOM 3160 C C . LEU C 2 88 ? 35.51485 -69.05040 10.01981 1.000 78.50643 88 LEU C C 1
ATOM 3161 O O . LEU C 2 88 ? 35.88865 -69.92657 9.23534 1.000 78.79870 88 LEU C O 1
ATOM 3166 N N . VAL C 2 89 ? 35.48163 -69.22577 11.33292 1.000 75.50486 89 VAL C N 1
ATOM 3167 C CA . VAL C 2 89 ? 35.83976 -70.50990 11.93835 1.000 75.77258 89 VAL C CA 1
ATOM 3168 C C . VAL C 2 89 ? 34.68935 -71.48929 11.72533 1.000 72.87134 89 VAL C C 1
ATOM 3169 O O . VAL C 2 89 ? 33.53035 -71.13634 11.99355 1.000 71.26204 89 VAL C O 1
ATOM 3173 N N . PRO C 2 90 ? 34.95381 -72.70200 11.23996 1.000 75.22508 90 PRO C N 1
ATOM 3174 C CA . PRO C 2 90 ? 33.87299 -73.68932 11.08608 1.000 74.04263 90 PRO C CA 1
ATOM 3175 C C . PRO C 2 90 ? 33.29492 -74.07932 12.43771 1.000 73.57946 90 PRO C C 1
ATOM 3176 O O . PRO C 2 90 ? 33.98452 -74.64632 13.28854 1.000 74.75409 90 PRO C O 1
ATOM 3180 N N . LEU C 2 91 ? 32.01396 -73.77043 12.63196 1.000 71.91072 91 LEU C N 1
ATOM 3181 C CA . LEU C 2 91 ? 31.32315 -74.04571 13.88572 1.000 73.09338 91 LEU C CA 1
ATOM 3182 C C . LEU C 2 91 ? 30.37150 -75.22963 13.79913 1.000 71.37366 91 LEU C C 1
ATOM 3183 O O . LEU C 2 91 ? 30.43714 -76.13606 14.63498 1.000 72.17951 91 LEU C O 1
ATOM 3188 N N . GLY C 2 92 ? 29.48557 -75.24700 12.81591 1.000 70.59609 92 GLY C N 1
ATOM 3189 C CA . GLY C 2 92 ? 28.52054 -76.31539 12.67583 1.000 70.62325 92 GLY C CA 1
ATOM 3190 C C . GLY C 2 92 ? 27.10736 -75.85015 12.99728 1.000 70.92500 92 GLY C C 1
ATOM 3191 O O . GLY C 2 92 ? 26.88429 -74.85546 13.69335 1.000 68.48816 92 GLY C O 1
ATOM 3192 N N . LYS C 2 93 ? 26.13535 -76.60231 12.47526 1.000 70.12761 93 LYS C N 1
ATOM 3193 C CA . LYS C 2 93 ? 24.73584 -76.22270 12.64358 1.000 68.44959 93 LYS C CA 1
ATOM 3194 C C . LYS C 2 93 ? 24.26427 -76.40524 14.08129 1.000 68.49138 93 LYS C C 1
ATOM 3195 O O . LYS C 2 93 ? 23.35262 -75.69830 14.52636 1.000 69.06623 93 LYS C O 1
ATOM 3201 N N . ASP C 2 94 ? 24.86422 -77.33585 14.81901 1.000 69.05206 94 ASP C N 1
ATOM 3202 C CA . ASP C 2 94 ? 24.46750 -77.60918 16.19360 1.000 70.35741 94 ASP C CA 1
ATOM 3203 C C . ASP C 2 94 ? 25.19285 -76.73999 17.21423 1.000 68.92795 94 ASP C C 1
ATOM 3204 O O . ASP C 2 94 ? 25.00164 -76.93966 18.41797 1.000 69.74219 94 ASP C O 1
ATOM 3209 N N . PHE C 2 95 ? 26.01058 -75.78238 16.76795 1.000 72.17297 95 PHE C N 1
ATOM 3210 C CA . PHE C 2 95 ? 26.78818 -74.97673 17.70580 1.000 72.80084 95 PHE C CA 1
ATOM 3211 C C . PHE C 2 95 ? 25.88557 -74.14565 18.60959 1.000 72.19238 95 PHE C C 1
ATOM 3212 O O . PHE C 2 95 ? 26.10764 -74.07504 19.82386 1.000 72.08461 95 PHE C O 1
ATOM 3220 N N . THR C 2 96 ? 24.85941 -73.51275 18.03644 1.000 70.32305 96 THR C N 1
ATOM 3221 C CA . THR C 2 96 ? 23.98591 -72.64801 18.82485 1.000 74.11207 96 THR C CA 1
ATOM 3222 C C . THR C 2 96 ? 23.25364 -73.43246 19.90624 1.000 76.14339 96 THR C C 1
ATOM 3223 O O . THR C 2 96 ? 23.15262 -72.97843 21.05235 1.000 76.37642 96 THR C O 1
ATOM 3227 N N . SER C 2 97 ? 22.74275 -74.61642 19.56527 1.000 77.32994 97 SER C N 1
ATOM 3228 C CA . SER C 2 97 ? 22.02569 -75.41390 20.55397 1.000 77.99877 97 SER C CA 1
ATOM 3229 C C . SER C 2 97 ? 22.96044 -75.90697 21.65199 1.000 80.65600 97 SER C C 1
ATOM 3230 O O . SER C 2 97 ? 22.57489 -75.95522 22.82575 1.000 84.05379 97 SER C O 1
ATOM 3233 N N . ARG C 2 98 ? 24.19338 -76.27467 21.29276 1.000 73.70497 98 ARG C N 1
ATOM 3234 C CA . ARG C 2 98 ? 25.14656 -76.73543 22.29838 1.000 78.71717 98 ARG C CA 1
ATOM 3235 C C . ARG C 2 98 ? 25.52922 -75.61262 23.25367 1.000 85.07036 98 ARG C C 1
ATOM 3236 O O . ARG C 2 98 ? 25.72764 -75.85064 24.45088 1.000 91.59597 98 ARG C O 1
ATOM 3244 N N . VAL C 2 99 ? 25.64072 -74.38420 22.74329 1.000 83.84649 99 VAL C N 1
ATOM 3245 C CA . VAL C 2 99 ? 25.93829 -73.24602 23.60695 1.000 90.97829 99 VAL C CA 1
ATOM 3246 C C . VAL C 2 99 ? 24.78412 -72.99076 24.56785 1.000 94.56437 99 VAL C C 1
ATOM 3247 O O . VAL C 2 99 ? 24.99614 -72.73005 25.75818 1.000 100.14450 99 VAL C O 1
ATOM 3251 N N . GLN C 2 100 ? 23.54594 -73.06947 24.07191 1.000 86.92315 100 GLN C N 1
ATOM 3252 C CA . GLN C 2 100 ? 22.38773 -72.89806 24.94288 1.000 91.06957 100 GLN C CA 1
ATOM 3253 C C . GLN C 2 100 ? 22.32761 -73.97989 26.01358 1.000 97.73600 100 GLN C C 1
ATOM 3254 O O . GLN C 2 100 ? 21.84725 -73.72693 27.12440 1.000 101.37076 100 GLN C O 1
ATOM 3260 N N . LEU C 2 101 ? 22.80993 -75.18614 25.70303 1.000 98.21919 101 LEU C N 1
ATOM 3261 C CA . LEU C 2 101 ? 22.84872 -76.24670 26.70526 1.000 104.31135 101 LEU C CA 1
ATOM 3262 C C . LEU C 2 101 ? 23.91382 -75.97196 27.75904 1.000 109.81180 101 LEU C C 1
ATOM 3263 O O . LEU C 2 101 ? 23.68946 -76.20672 28.95208 1.000 115.98230 101 LEU C O 1
ATOM 3268 N N . TYR C 2 102 ? 25.08014 -75.47764 27.33782 1.000 114.67534 102 TYR C N 1
ATOM 3269 C CA . TYR C 2 102 ? 26.13975 -75.16696 28.29192 1.000 119.38736 102 TYR C CA 1
ATOM 3270 C C . TYR C 2 102 ? 25.74649 -74.00621 29.19677 1.000 123.97129 102 TYR C C 1
ATOM 3271 O O . TYR C 2 102 ? 26.06580 -74.00726 30.39116 1.000 134.98115 102 TYR C O 1
ATOM 3280 N N . LEU C 2 103 ? 25.05074 -73.00820 28.64802 1.000 113.29956 103 LEU C N 1
ATOM 3281 C CA . LEU C 2 103 ? 24.61284 -71.88139 29.46350 1.000 115.11265 103 LEU C CA 1
ATOM 3282 C C . LEU C 2 103 ? 23.46616 -72.26809 30.38820 1.000 117.59243 103 LEU C C 1
ATOM 3283 O O . LEU C 2 103 ? 23.33728 -71.70495 31.48128 1.000 120.05245 103 LEU C O 1
ATOM 3288 N N . GLU C 2 104 ? 22.62811 -73.22091 29.97372 1.000 113.04922 104 GLU C N 1
ATOM 3289 C CA . GLU C 2 104 ? 21.51199 -73.63522 30.81719 1.000 113.56321 104 GLU C CA 1
ATOM 3290 C C . GLU C 2 104 ? 21.99666 -74.42791 32.02492 1.000 117.62811 104 GLU C C 1
ATOM 3291 O O . GLU C 2 104 ? 21.44029 -74.29969 33.12194 1.000 118.47346 104 GLU C O 1
ATOM 3297 N N . THR C 2 105 ? 23.03254 -75.25197 31.84524 1.000 118.05855 105 THR C N 1
ATOM 3298 C CA . THR C 2 105 ? 23.58222 -75.99572 32.97377 1.000 120.04254 105 THR C CA 1
ATOM 3299 C C . THR C 2 105 ? 24.30747 -75.07772 33.94960 1.000 123.91388 105 THR C C 1
ATOM 3300 O O . THR C 2 105 ? 24.36066 -75.37102 35.14944 1.000 132.72283 105 THR C O 1
ATOM 3304 N N . LEU C 2 106 ? 24.87026 -73.96923 33.46067 1.000 123.86470 106 LEU C N 1
ATOM 3305 C CA . LEU C 2 106 ? 25.49422 -73.00474 34.36113 1.000 124.62907 106 LEU C CA 1
ATOM 3306 C C . LEU C 2 106 ? 24.44909 -72.28663 35.20577 1.000 126.71299 106 LEU C C 1
ATOM 3307 O O . LEU C 2 106 ? 24.68421 -72.00499 36.38674 1.000 128.60374 106 LEU C O 1
ATOM 3312 N N . ARG C 2 107 ? 23.28898 -71.98016 34.61843 1.000 122.48319 107 ARG C N 1
ATOM 3313 C CA . ARG C 2 107 ? 22.20259 -71.39545 35.39685 1.000 126.35843 107 ARG C CA 1
ATOM 3314 C C . ARG C 2 107 ? 21.60830 -72.40370 36.37017 1.000 135.36375 107 ARG C C 1
ATOM 3315 O O . ARG C 2 107 ? 21.14469 -72.02190 37.45043 1.000 141.58340 107 ARG C O 1
ATOM 3323 N N . LYS C 2 108 ? 21.61093 -73.68847 36.00735 1.000 128.25045 108 LYS C N 1
ATOM 3324 C CA . LYS C 2 108 ? 21.03449 -74.70557 36.87908 1.000 129.45398 108 LYS C CA 1
ATOM 3325 C C . LYS C 2 108 ? 21.88487 -74.92664 38.12342 1.000 130.04498 108 LYS C C 1
ATOM 3326 O O . LYS C 2 108 ? 21.34517 -75.22066 39.19621 1.000 130.93609 108 LYS C O 1
ATOM 3332 N N . ASP C 2 109 ? 23.20781 -74.78763 38.00317 1.000 129.43797 109 ASP C N 1
ATOM 3333 C CA . ASP C 2 109 ? 24.08220 -74.99268 39.15392 1.000 132.04796 109 ASP C CA 1
ATOM 3334 C C . ASP C 2 109 ? 23.89741 -73.89516 40.19466 1.000 133.58961 109 ASP C C 1
ATOM 3335 O O . ASP C 2 109 ? 23.94614 -74.16406 41.40100 1.000 134.69467 109 ASP C O 1
ATOM 3340 N N . ASN C 2 110 ? 23.69472 -72.65416 39.74682 1.000 133.18625 110 ASN C N 1
ATOM 3341 C CA . ASN C 2 110 ? 23.50296 -71.49145 40.61458 1.000 133.22261 110 ASN C CA 1
ATOM 3342 C C . ASN C 2 110 ? 24.69015 -71.24561 41.54116 1.000 134.31579 110 ASN C C 1
ATOM 3343 O O . ASN C 2 110 ? 24.55620 -70.54808 42.55186 1.000 132.07355 110 ASN C O 1
ATOM 3348 N N . ASN C 2 111 ? 25.85462 -71.80093 41.21892 1.000 140.10231 111 ASN C N 1
ATOM 3349 C CA . ASN C 2 111 ? 27.03897 -71.58244 42.03151 1.000 136.42180 111 ASN C CA 1
ATOM 3350 C C . ASN C 2 111 ? 27.68872 -70.24855 41.67717 1.000 130.23408 111 ASN C C 1
ATOM 3351 O O . ASN C 2 111 ? 27.42064 -69.65386 40.62986 1.000 127.37317 111 ASN C O 1
ATOM 3356 N N . VAL C 2 112 ? 28.55301 -69.77639 42.57733 1.000 128.49348 112 VAL C N 1
ATOM 3357 C CA . VAL C 2 112 ? 29.29540 -68.54891 42.31096 1.000 123.98467 112 VAL C CA 1
ATOM 3358 C C . VAL C 2 112 ? 30.25807 -68.75468 41.14807 1.000 123.38102 112 VAL C C 1
ATOM 3359 O O . VAL C 2 112 ? 30.43179 -67.86901 40.30197 1.000 121.92360 112 VAL C O 1
ATOM 3363 N N . GLU C 2 113 ? 30.89218 -69.92804 41.08151 1.000 123.97808 113 GLU C N 1
ATOM 3364 C CA . GLU C 2 113 ? 31.76089 -70.23650 39.95124 1.000 122.53952 113 GLU C CA 1
ATOM 3365 C C . GLU C 2 113 ? 30.96448 -70.40531 38.66379 1.000 120.58524 113 GLU C C 1
ATOM 3366 O O . GLU C 2 113 ? 31.45196 -70.05291 37.58362 1.000 119.41503 113 GLU C O 1
ATOM 3372 N N . SER C 2 114 ? 29.74127 -70.93196 38.75687 1.000 123.55242 114 SER C N 1
ATOM 3373 C CA . SER C 2 114 ? 28.92820 -71.12592 37.56093 1.000 120.97484 114 SER C CA 1
ATOM 3374 C C . SER C 2 114 ? 28.41484 -69.79814 37.01767 1.000 116.96459 114 SER C C 1
ATOM 3375 O O . SER C 2 114 ? 28.36657 -69.59836 35.79865 1.000 116.34026 114 SER C O 1
ATOM 3378 N N . LEU C 2 115 ? 28.02419 -68.87870 37.90371 1.000 118.78565 115 LEU C N 1
ATOM 3379 C CA . LEU C 2 115 ? 27.56279 -67.57188 37.44818 1.000 116.36947 115 LEU C CA 1
ATOM 3380 C C . LEU C 2 115 ? 28.70658 -66.73817 36.88505 1.000 116.79353 115 LEU C C 1
ATOM 3381 O O . LEU C 2 115 ? 28.48717 -65.91241 35.99129 1.000 114.09573 115 LEU C O 1
ATOM 3386 N N . GLU C 2 116 ? 29.92714 -66.93609 37.38989 1.000 117.53096 116 GLU C N 1
ATOM 3387 C CA . GLU C 2 116 ? 31.07840 -66.24109 36.82320 1.000 115.58261 116 GLU C CA 1
ATOM 3388 C C . GLU C 2 116 ? 31.40570 -66.76585 35.43105 1.000 113.92241 116 GLU C C 1
ATOM 3389 O O . GLU C 2 116 ? 31.70228 -65.98289 34.52063 1.000 113.05074 116 GLU C O 1
ATOM 3395 N N . LYS C 2 117 ? 31.35728 -68.08835 35.24557 1.000 114.77731 117 LYS C N 1
ATOM 3396 C CA . LYS C 2 117 ? 31.53734 -68.65028 33.91153 1.000 109.02541 117 LYS C CA 1
ATOM 3397 C C . LYS C 2 117 ? 30.39966 -68.25235 32.98165 1.000 107.18569 117 LYS C C 1
ATOM 3398 O O . LYS C 2 117 ? 30.59421 -68.17978 31.76368 1.000 102.79946 117 LYS C O 1
ATOM 3404 N N . LEU C 2 118 ? 29.21168 -67.99205 33.53317 1.000 114.89200 118 LEU C N 1
ATOM 3405 C CA . LEU C 2 118 ? 28.08424 -67.57822 32.70462 1.000 110.35260 118 LEU C CA 1
ATOM 3406 C C . LEU C 2 118 ? 28.28808 -66.17134 32.15811 1.000 104.22776 118 LEU C C 1
ATOM 3407 O O . LEU C 2 118 ? 28.04797 -65.91997 30.97172 1.000 101.90245 118 LEU C O 1
ATOM 3412 N N . ARG C 2 119 ? 28.72987 -65.24115 33.00757 1.000 104.39416 119 ARG C N 1
ATOM 3413 C CA . ARG C 2 119 ? 28.96598 -63.87584 32.55011 1.000 101.07029 119 ARG C CA 1
ATOM 3414 C C . ARG C 2 119 ? 30.13007 -63.81469 31.56929 1.000 96.61324 119 ARG C C 1
ATOM 3415 O O . ARG C 2 119 ? 30.05243 -63.12092 30.54853 1.000 92.70763 119 ARG C O 1
ATOM 3423 N N . LYS C 2 120 ? 31.21768 -64.53260 31.86338 1.000 98.21864 120 LYS C N 1
ATOM 3424 C CA . LYS C 2 120 ? 32.37437 -64.52758 30.97313 1.000 92.29250 120 LYS C CA 1
ATOM 3425 C C . LYS C 2 120 ? 32.03078 -65.13649 29.61927 1.000 88.11277 120 LYS C C 1
ATOM 3426 O O . LYS C 2 120 ? 32.46728 -64.63499 28.57670 1.000 81.40974 120 LYS C O 1
ATOM 3432 N N . SER C 2 121 ? 31.24537 -66.21764 29.61428 1.000 91.68480 121 SER C N 1
ATOM 3433 C CA . SER C 2 121 ? 30.85576 -66.84203 28.35318 1.000 88.75477 121 SER C CA 1
ATOM 3434 C C . SER C 2 121 ? 29.95424 -65.92519 27.53613 1.000 84.05309 121 SER C C 1
ATOM 3435 O O . SER C 2 121 ? 30.06527 -65.87570 26.30624 1.000 79.08705 121 SER C O 1
ATOM 3438 N N . ILE C 2 122 ? 29.05302 -65.19592 28.19930 1.000 83.35120 122 ILE C N 1
ATOM 3439 C CA . ILE C 2 122 ? 28.20141 -64.24372 27.49028 1.000 83.56980 122 ILE C CA 1
ATOM 3440 C C . ILE C 2 122 ? 29.04410 -63.13246 26.87665 1.000 81.37564 122 ILE C C 1
ATOM 3441 O O . ILE C 2 122 ? 28.80740 -62.70882 25.73787 1.000 75.98611 122 ILE C O 1
ATOM 3446 N N . GLY C 2 123 ? 30.04591 -62.64988 27.61557 1.000 82.81403 123 GLY C N 1
ATOM 3447 C CA . GLY C 2 123 ? 30.92762 -61.63062 27.07069 1.000 77.11451 123 GLY C CA 1
ATOM 3448 C C . GLY C 2 123 ? 31.71504 -62.11936 25.86982 1.000 76.55595 123 GLY C C 1
ATOM 3449 O O . GLY C 2 123 ? 31.86908 -61.39758 24.88142 1.000 79.24927 123 GLY C O 1
ATOM 3450 N N . ILE C 2 124 ? 32.22190 -63.35334 25.93627 1.000 74.61361 124 ILE C N 1
ATOM 3451 C CA . ILE C 2 124 ? 32.94013 -63.92329 24.79884 1.000 72.89813 124 ILE C CA 1
ATOM 3452 C C . ILE C 2 124 ? 31.99760 -64.11436 23.61777 1.000 75.54448 124 ILE C C 1
ATOM 3453 O O . ILE C 2 124 ? 32.36036 -63.85018 22.46444 1.000 71.70259 124 ILE C O 1
ATOM 3458 N N . LEU C 2 125 ? 30.76936 -64.56578 23.88816 1.000 76.28328 125 LEU C N 1
ATOM 3459 C CA . LEU C 2 125 ? 29.79547 -64.76958 22.81983 1.000 74.94133 125 LEU C CA 1
ATOM 3460 C C . LEU C 2 125 ? 29.46459 -63.46233 22.11230 1.000 71.37156 125 LEU C C 1
ATOM 3461 O O . LEU C 2 125 ? 29.33992 -63.43066 20.88348 1.000 66.97529 125 LEU C O 1
ATOM 3466 N N . ASN C 2 126 ? 29.31597 -62.37327 22.87095 1.000 71.46439 126 ASN C N 1
ATOM 3467 C CA . ASN C 2 126 ? 29.03113 -61.07859 22.25878 1.000 73.79705 126 ASN C CA 1
ATOM 3468 C C . ASN C 2 126 ? 30.13988 -60.66428 21.30012 1.000 72.66066 126 ASN C C 1
ATOM 3469 O O . ASN C 2 126 ? 29.86652 -60.17060 20.19974 1.000 70.07224 126 ASN C O 1
ATOM 3474 N N . GLU C 2 127 ? 31.39896 -60.86373 21.69775 1.000 71.36512 127 GLU C N 1
ATOM 3475 C CA . GLU C 2 127 ? 32.51405 -60.51655 20.82270 1.000 70.31561 127 GLU C CA 1
ATOM 3476 C C . GLU C 2 127 ? 32.57060 -61.43174 19.60611 1.000 68.20230 127 GLU C C 1
ATOM 3477 O O . GLU C 2 127 ? 32.88524 -60.98020 18.49841 1.000 65.68446 127 GLU C O 1
ATOM 3483 N N . ILE C 2 128 ? 32.27085 -62.71980 19.79145 1.000 67.69740 128 ILE C N 1
ATOM 3484 C CA . ILE C 2 128 ? 32.23355 -63.64435 18.66186 1.000 65.60320 128 ILE C CA 1
ATOM 3485 C C . ILE C 2 128 ? 31.14569 -63.23580 17.67870 1.000 65.53694 128 ILE C C 1
ATOM 3486 O O . ILE C 2 128 ? 31.36329 -63.21507 16.46099 1.000 65.39026 128 ILE C O 1
ATOM 3491 N N . ILE C 2 129 ? 29.96067 -62.89680 18.19197 1.000 64.22489 129 ILE C N 1
ATOM 3492 C CA . ILE C 2 129 ? 28.84394 -62.52854 17.32593 1.000 63.54821 129 ILE C CA 1
ATOM 3493 C C . ILE C 2 129 ? 29.16512 -61.26007 16.54589 1.000 66.59227 129 ILE C C 1
ATOM 3494 O O . ILE C 2 129 ? 28.89813 -61.17510 15.34144 1.000 65.38426 129 ILE C O 1
ATOM 3499 N N . LYS C 2 130 ? 29.74573 -60.25767 17.21463 1.000 62.34993 130 LYS C N 1
ATOM 3500 C CA . LYS C 2 130 ? 30.12170 -59.02382 16.52802 1.000 63.44073 130 LYS C CA 1
ATOM 3501 C C . LYS C 2 130 ? 31.06570 -59.30661 15.36656 1.000 63.33157 130 LYS C C 1
ATOM 3502 O O . LYS C 2 130 ? 30.85470 -58.82601 14.24685 1.000 67.37523 130 LYS C O 1
ATOM 3508 N N . ILE C 2 131 ? 32.11792 -60.08778 15.61916 1.000 63.76819 131 ILE C N 1
ATOM 3509 C CA . ILE C 2 131 ? 33.12856 -60.33535 14.59620 1.000 65.88441 131 ILE C CA 1
ATOM 3510 C C . ILE C 2 131 ? 32.55111 -61.16426 13.45567 1.000 67.49379 131 ILE C C 1
ATOM 3511 O O . ILE C 2 131 ? 32.77299 -60.86077 12.27679 1.000 65.26897 131 ILE C O 1
ATOM 3516 N N . ARG C 2 132 ? 31.79686 -62.21713 13.78256 1.000 62.69260 132 ARG C N 1
ATOM 3517 C CA . ARG C 2 132 ? 31.27250 -63.09640 12.74256 1.000 64.34086 132 ARG C CA 1
ATOM 3518 C C . ARG C 2 132 ? 30.19423 -62.40533 11.91724 1.000 62.03479 132 ARG C C 1
ATOM 3519 O O . ARG C 2 132 ? 30.13335 -62.58849 10.69716 1.000 62.19921 132 ARG C O 1
ATOM 3527 N N . LEU C 2 133 ? 29.33441 -61.60925 12.55998 1.000 61.46774 133 LEU C N 1
ATOM 3528 C CA . LEU C 2 133 ? 28.28581 -60.90966 11.82141 1.000 62.15776 133 LEU C CA 1
ATOM 3529 C C . LEU C 2 133 ? 28.87409 -59.92150 10.82371 1.000 64.30675 133 LEU C C 1
ATOM 3530 O O . LEU C 2 133 ? 28.37832 -59.79872 9.69729 1.000 60.51074 133 LEU C O 1
ATOM 3535 N N . ARG C 2 134 ? 29.92535 -59.19906 11.22216 1.000 61.27568 134 ARG C N 1
ATOM 3536 C CA . ARG C 2 134 ? 30.57088 -58.26994 10.30046 1.000 62.14964 134 ARG C CA 1
ATOM 3537 C C . ARG C 2 134 ? 31.17440 -59.00725 9.11129 1.000 63.66798 134 ARG C C 1
ATOM 3538 O O . ARG C 2 134 ? 31.01448 -58.58039 7.96140 1.000 65.91592 134 ARG C O 1
ATOM 3546 N N . LYS C 2 135 ? 31.86338 -60.12380 9.36667 1.000 64.78604 135 LYS C N 1
ATOM 3547 C CA . LYS C 2 135 ? 32.38646 -60.93491 8.27175 1.000 69.04649 135 LYS C CA 1
ATOM 3548 C C . LYS C 2 135 ? 31.26577 -61.51186 7.41941 1.000 67.19374 135 LYS C C 1
ATOM 3549 O O . LYS C 2 135 ? 31.42487 -61.66306 6.20330 1.000 70.70281 135 LYS C O 1
ATOM 3555 N N . LEU C 2 136 ? 30.12992 -61.83786 8.03697 1.000 62.48240 136 LEU C N 1
ATOM 3556 C CA . LEU C 2 136 ? 29.03003 -62.45586 7.30489 1.000 65.64081 136 LEU C CA 1
ATOM 3557 C C . LEU C 2 136 ? 28.38623 -61.46355 6.34553 1.000 63.35077 136 LEU C C 1
ATOM 3558 O O . LEU C 2 136 ? 28.11750 -61.79123 5.18412 1.000 64.66175 136 LEU C O 1
ATOM 3563 N N . ILE C 2 137 ? 28.13003 -60.24233 6.81881 1.000 61.72506 137 ILE C N 1
ATOM 3564 C CA . ILE C 2 137 ? 27.53674 -59.21503 5.96748 1.000 62.97017 137 ILE C CA 1
ATOM 3565 C C . ILE C 2 137 ? 28.45072 -58.90337 4.78958 1.000 66.19679 137 ILE C C 1
ATOM 3566 O O . ILE C 2 137 ? 27.99700 -58.79621 3.64387 1.000 68.21155 137 ILE C O 1
ATOM 3571 N N . GLN C 2 138 ? 29.75233 -58.75951 5.04825 1.000 64.32069 138 GLN C N 1
ATOM 3572 C CA . GLN C 2 138 ? 30.69324 -58.51472 3.96037 1.000 68.32467 138 GLN C CA 1
ATOM 3573 C C . GLN C 2 138 ? 30.73638 -59.69242 2.99641 1.000 69.36121 138 GLN C C 1
ATOM 3574 O O . GLN C 2 138 ? 30.86482 -59.50639 1.78102 1.000 74.66003 138 GLN C O 1
ATOM 3580 N N . LEU C 2 139 ? 30.62568 -60.91380 3.52050 1.000 69.07446 139 LEU C N 1
ATOM 3581 C CA . LEU C 2 139 ? 30.61576 -62.08937 2.65885 1.000 71.10858 139 LEU C CA 1
ATOM 3582 C C . LEU C 2 139 ? 29.38212 -62.11648 1.76581 1.000 73.38763 139 LEU C C 1
ATOM 3583 O O . LEU C 2 139 ? 29.45475 -62.57931 0.62166 1.000 76.09639 139 LEU C O 1
ATOM 3588 N N . ALA C 2 140 ? 28.24849 -61.61815 2.26455 1.000 71.96422 140 ALA C N 1
ATOM 3589 C CA . ALA C 2 140 ? 27.02992 -61.59956 1.46390 1.000 72.25051 140 ALA C CA 1
ATOM 3590 C C . ALA C 2 140 ? 27.13943 -60.63647 0.29023 1.000 75.75260 140 ALA C C 1
ATOM 3591 O O . ALA C 2 140 ? 26.50781 -60.85588 -0.74942 1.000 74.61924 140 ALA C O 1
ATOM 3593 N N . PHE C 2 141 ? 27.92541 -59.56985 0.43520 1.000 75.46906 141 PHE C N 1
ATOM 3594 C CA . PHE C 2 141 ? 28.11297 -58.60448 -0.63864 1.000 74.69777 141 PHE C CA 1
ATOM 3595 C C . PHE C 2 141 ? 29.25373 -58.96720 -1.57882 1.000 83.71973 141 PHE C C 1
ATOM 3596 O O . PHE C 2 141 ? 29.33072 -58.40672 -2.67806 1.000 88.47404 141 PHE C O 1
ATOM 3604 N N . LEU C 2 142 ? 30.13617 -59.88704 -1.18028 1.000 83.64998 142 LEU C N 1
ATOM 3605 C CA . LEU C 2 142 ? 31.31420 -60.18684 -1.98793 1.000 90.40921 142 LEU C CA 1
ATOM 3606 C C . LEU C 2 142 ? 30.98673 -61.02660 -3.21556 1.000 98.71970 142 LEU C C 1
ATOM 3607 O O . LEU C 2 142 ? 31.68445 -60.91866 -4.23085 1.000 105.30063 142 LEU C O 1
ATOM 3612 N N . ASN C 2 143 ? 29.94715 -61.85993 -3.14462 1.000 95.78749 143 ASN C N 1
ATOM 3613 C CA . ASN C 2 143 ? 29.57075 -62.76174 -4.23444 1.000 104.55241 143 ASN C CA 1
ATOM 3614 C C . ASN C 2 143 ? 30.74645 -63.66371 -4.62128 1.000 109.60749 143 ASN C C 1
ATOM 3615 O O . ASN C 2 143 ? 31.26608 -63.62317 -5.73887 1.000 110.63992 143 ASN C O 1
ATOM 3620 N N . ILE C 2 144 ? 31.16602 -64.48052 -3.65803 1.000 110.18555 144 ILE C N 1
ATOM 3621 C CA . ILE C 2 144 ? 32.27410 -65.40635 -3.83535 1.000 108.24085 144 ILE C CA 1
ATOM 3622 C C . ILE C 2 144 ? 31.73036 -66.82406 -3.71633 1.000 109.53852 144 ILE C C 1
ATOM 3623 O O . ILE C 2 144 ? 30.64786 -67.05559 -3.17258 1.000 109.76718 144 ILE C O 1
ATOM 3628 N N . ASP C 2 145 ? 32.48974 -67.77956 -4.25315 1.000 111.37148 145 ASP C N 1
ATOM 3629 C CA . ASP C 2 145 ? 32.11510 -69.18449 -4.14841 1.000 111.26055 145 ASP C CA 1
ATOM 3630 C C . ASP C 2 145 ? 32.13484 -69.61557 -2.68787 1.000 110.19152 145 ASP C C 1
ATOM 3631 O O . ASP C 2 145 ? 33.20480 -69.73761 -2.08267 1.000 109.12985 145 ASP C O 1
ATOM 3636 N N . ASP C 2 146 ? 30.95653 -69.84732 -2.11648 1.000 109.59384 146 ASP C N 1
ATOM 3637 C CA . ASP C 2 146 ? 30.79530 -70.10081 -0.68693 1.000 106.62032 146 ASP C CA 1
ATOM 3638 C C . ASP C 2 146 ? 30.12428 -71.45896 -0.49529 1.000 110.07113 146 ASP C C 1
ATOM 3639 O O . ASP C 2 146 ? 28.89870 -71.55880 -0.40456 1.000 112.99620 146 ASP C O 1
ATOM 3644 N N . GLN C 2 147 ? 30.93314 -72.50834 -0.43393 1.000 105.87090 147 GLN C N 1
ATOM 3645 C CA . GLN C 2 147 ? 30.44016 -73.83894 -0.10280 1.000 103.67522 147 GLN C CA 1
ATOM 3646 C C . GLN C 2 147 ? 31.04968 -74.38740 1.17513 1.000 97.39201 147 GLN C C 1
ATOM 3647 O O . GLN C 2 147 ? 30.32725 -74.93699 2.01047 1.000 95.72207 147 GLN C O 1
ATOM 3653 N N . ASN C 2 148 ? 32.36490 -74.24650 1.35513 1.000 94.56177 148 ASN C N 1
ATOM 3654 C CA . ASN C 2 148 ? 32.97475 -74.62049 2.62566 1.000 94.10099 148 ASN C CA 1
ATOM 3655 C C . ASN C 2 148 ? 32.62490 -73.62398 3.72186 1.000 90.63712 148 ASN C C 1
ATOM 3656 O O . ASN C 2 148 ? 32.53369 -74.00055 4.89611 1.000 88.47200 148 ASN C O 1
ATOM 3661 N N . LEU C 2 149 ? 32.42383 -72.35496 3.35946 1.000 92.05314 149 LEU C N 1
ATOM 3662 C CA . LEU C 2 149 ? 32.06441 -71.34939 4.35323 1.000 86.48155 149 LEU C CA 1
ATOM 3663 C C . LEU C 2 149 ? 30.62980 -71.53453 4.83083 1.000 86.68839 149 LEU C C 1
ATOM 3664 O O . LEU C 2 149 ? 30.32969 -71.30977 6.00871 1.000 83.33362 149 LEU C O 1
ATOM 3669 N N . ILE C 2 150 ? 29.73025 -71.94374 3.93249 1.000 87.03538 150 ILE C N 1
ATOM 3670 C CA . ILE C 2 150 ? 28.35246 -72.21843 4.33261 1.000 83.80669 150 ILE C CA 1
ATOM 3671 C C . ILE C 2 150 ? 28.30377 -73.39127 5.30425 1.000 81.10613 150 ILE C C 1
ATOM 3672 O O . ILE C 2 150 ? 27.55139 -73.37202 6.28637 1.000 78.52940 150 ILE C O 1
ATOM 3677 N N . ASN C 2 151 ? 29.11022 -74.42694 5.05283 1.000 83.68260 151 ASN C N 1
ATOM 3678 C CA . ASN C 2 151 ? 29.15232 -75.56853 5.96173 1.000 81.35598 151 ASN C CA 1
ATOM 3679 C C . ASN C 2 151 ? 29.63133 -75.16475 7.34902 1.000 80.94464 151 ASN C C 1
ATOM 3680 O O . ASN C 2 151 ? 29.17053 -75.72368 8.35192 1.000 75.40831 151 ASN C O 1
ATOM 3685 N N . GLY C 2 152 ? 30.54801 -74.20118 7.42608 1.000 80.35211 152 GLY C N 1
ATOM 3686 C CA . GLY C 2 152 ? 31.07199 -73.70747 8.68040 1.000 71.89390 152 GLY C CA 1
ATOM 3687 C C . GLY C 2 152 ? 30.18879 -72.74073 9.43273 1.000 74.63942 152 GLY C C 1
ATOM 3688 O O . GLY C 2 152 ? 30.53561 -72.35013 10.55043 1.000 75.44804 152 GLY C O 1
ATOM 3689 N N . MET C 2 153 ? 29.06193 -72.32973 8.86038 1.000 71.95763 153 MET C N 1
ATOM 3690 C CA . MET C 2 153 ? 28.15975 -71.42541 9.55502 1.000 71.55657 153 MET C CA 1
ATOM 3691 C C . MET C 2 153 ? 27.21009 -72.20249 10.45560 1.000 73.42121 153 MET C C 1
ATOM 3692 O O . MET C 2 153 ? 26.89354 -73.36973 10.20501 1.000 73.86571 153 MET C O 1
ATOM 3697 N N . THR C 2 154 ? 26.75683 -71.54197 11.51703 1.000 68.15243 154 THR C N 1
ATOM 3698 C CA . THR C 2 154 ? 25.66418 -72.09174 12.29800 1.000 71.02146 154 THR C CA 1
ATOM 3699 C C . THR C 2 154 ? 24.36034 -71.96107 11.51442 1.000 68.89642 154 THR C C 1
ATOM 3700 O O . THR C 2 154 ? 24.29752 -71.32476 10.45827 1.000 67.54723 154 THR C O 1
ATOM 3704 N N . GLU C 2 155 ? 23.30452 -72.58035 12.04265 1.000 68.06022 155 GLU C N 1
ATOM 3705 C CA . GLU C 2 155 ? 22.01214 -72.50921 11.37040 1.000 67.46061 155 GLU C CA 1
ATOM 3706 C C . GLU C 2 155 ? 21.47465 -71.08305 11.36141 1.000 62.85897 155 GLU C C 1
ATOM 3707 O O . GLU C 2 155 ? 20.93071 -70.62339 10.35063 1.000 64.24059 155 GLU C O 1
ATOM 3713 N N . GLU C 2 156 ? 21.62873 -70.36493 12.47494 1.000 63.89343 156 GLU C N 1
ATOM 3714 C CA . GLU C 2 156 ? 21.11492 -69.00141 12.55837 1.000 68.54655 156 GLU C CA 1
ATOM 3715 C C . GLU C 2 156 ? 21.91357 -68.05194 11.67280 1.000 66.08607 156 GLU C C 1
ATOM 3716 O O . GLU C 2 156 ? 21.34441 -67.14175 11.05763 1.000 62.84234 156 GLU C O 1
ATOM 3722 N N . GLU C 2 157 ? 23.23219 -68.24553 11.59643 1.000 61.65344 157 GLU C N 1
ATOM 3723 C CA . GLU C 2 157 ? 24.04891 -67.40911 10.72269 1.000 66.85909 157 GLU C CA 1
ATOM 3724 C C . GLU C 2 157 ? 23.75215 -67.69086 9.25597 1.000 66.33499 157 GLU C C 1
ATOM 3725 O O . GLU C 2 157 ? 23.75165 -66.77091 8.43014 1.000 63.72617 157 GLU C O 1
ATOM 3731 N N . LEU C 2 158 ? 23.49887 -68.95634 8.91302 1.000 63.27693 158 LEU C N 1
ATOM 3732 C CA . LEU C 2 158 ? 23.14658 -69.29015 7.53732 1.000 66.57052 158 LEU C CA 1
ATOM 3733 C C . LEU C 2 158 ? 21.84247 -68.61791 7.12795 1.000 64.27761 158 LEU C C 1
ATOM 3734 O O . LEU C 2 158 ? 21.69838 -68.16919 5.98432 1.000 61.92494 158 LEU C O 1
ATOM 3739 N N . LEU C 2 159 ? 20.88133 -68.53451 8.05158 1.000 61.39206 159 LEU C N 1
ATOM 3740 C CA . LEU C 2 159 ? 19.64093 -67.82374 7.75992 1.000 64.02684 159 LEU C CA 1
ATOM 3741 C C . LEU C 2 159 ? 19.90393 -66.34648 7.49379 1.000 61.36993 159 LEU C C 1
ATOM 3742 O O . LEU C 2 159 ? 19.36082 -65.77575 6.54231 1.000 63.35776 159 LEU C O 1
ATOM 3747 N N . ILE C 2 160 ? 20.73826 -65.71132 8.32102 1.000 61.74142 160 ILE C N 1
ATOM 3748 C CA . ILE C 2 160 ? 21.06892 -64.30308 8.11022 1.000 61.66891 160 ILE C CA 1
ATOM 3749 C C . ILE C 2 160 ? 21.76483 -64.11368 6.76949 1.000 60.35259 160 ILE C C 1
ATOM 3750 O O . ILE C 2 160 ? 21.44752 -63.18977 6.01038 1.000 58.00598 160 ILE C O 1
ATOM 3755 N N . TYR C 2 161 ? 22.72049 -64.99015 6.45779 1.000 62.12720 161 TYR C N 1
ATOM 3756 C CA . TYR C 2 161 ? 23.49548 -64.86068 5.22869 1.000 60.98958 161 TYR C CA 1
ATOM 3757 C C . TYR C 2 161 ? 22.60399 -64.97129 3.99673 1.000 63.14308 161 TYR C C 1
ATOM 3758 O O . TYR C 2 161 ? 22.65670 -64.12203 3.09947 1.000 58.80847 161 TYR C O 1
ATOM 3767 N N . LYS C 2 162 ? 21.76766 -66.01086 3.93902 1.000 60.06569 162 LYS C N 1
ATOM 3768 C CA . LYS C 2 162 ? 20.93306 -66.20751 2.75907 1.000 61.42700 162 LYS C CA 1
ATOM 3769 C C . LYS C 2 162 ? 19.81956 -65.17114 2.67162 1.000 57.93451 162 LYS C C 1
ATOM 3770 O O . LYS C 2 162 ? 19.40819 -64.80361 1.56587 1.000 57.84438 162 LYS C O 1
ATOM 3776 N N . THR C 2 163 ? 19.32462 -64.68424 3.81245 1.000 59.72070 163 THR C N 1
ATOM 3777 C CA . THR C 2 163 ? 18.29777 -63.64648 3.77942 1.000 64.00095 163 THR C CA 1
ATOM 3778 C C . THR C 2 163 ? 18.84552 -62.35070 3.19299 1.000 61.57209 163 THR C C 1
ATOM 3779 O O . THR C 2 163 ? 18.15261 -61.66641 2.43109 1.000 61.48567 163 THR C O 1
ATOM 3783 N N . ILE C 2 164 ? 20.09002 -62.00237 3.52476 1.000 61.52533 164 ILE C N 1
ATOM 3784 C CA . ILE C 2 164 ? 20.69115 -60.79347 2.97035 1.000 60.07432 164 ILE C CA 1
ATOM 3785 C C . ILE C 2 164 ? 20.89677 -60.93999 1.46741 1.000 60.95476 164 ILE C C 1
ATOM 3786 O O . ILE C 2 164 ? 20.59033 -60.02709 0.69225 1.000 59.57050 164 ILE C O 1
ATOM 3791 N N . LYS C 2 165 ? 21.41630 -62.09117 1.03194 1.000 59.04355 165 LYS C N 1
ATOM 3792 C CA . LYS C 2 165 ? 21.63758 -62.30301 -0.39510 1.000 61.75069 165 LYS C CA 1
ATOM 3793 C C . LYS C 2 165 ? 20.32603 -62.33214 -1.16782 1.000 62.78587 165 LYS C C 1
ATOM 3794 O O . LYS C 2 165 ? 20.27043 -61.87215 -2.31411 1.000 64.66563 165 LYS C O 1
ATOM 3800 N N . GLN C 2 166 ? 19.26078 -62.85665 -0.55949 1.000 62.31360 166 GLN C N 1
ATOM 3801 C CA . GLN C 2 166 ? 17.96878 -62.88436 -1.23616 1.000 65.29208 166 GLN C CA 1
ATOM 3802 C C . GLN C 2 166 ? 17.33099 -61.50138 -1.27273 1.000 65.89548 166 GLN C C 1
ATOM 3803 O O . GLN C 2 166 ? 16.70901 -61.12866 -2.27284 1.000 67.69149 166 GLN C O 1
ATOM 3809 N N . LEU C 2 167 ? 17.46923 -60.72847 -0.19235 1.000 63.04068 167 LEU C N 1
ATOM 3810 C CA . LEU C 2 167 ? 16.91418 -59.37762 -0.17197 1.000 64.79054 167 LEU C CA 1
ATOM 3811 C C . LEU C 2 167 ? 17.60261 -58.48091 -1.19339 1.000 67.51484 167 LEU C C 1
ATOM 3812 O O . LEU C 2 167 ? 16.94672 -57.66771 -1.85488 1.000 69.66517 167 LEU C O 1
ATOM 3817 N N . ILE C 2 168 ? 18.92406 -58.61194 -1.33166 1.000 66.86423 168 ILE C N 1
ATOM 3818 C CA . ILE C 2 168 ? 19.65542 -57.83289 -2.32809 1.000 69.05175 168 ILE C CA 1
ATOM 3819 C C . ILE C 2 168 ? 19.19409 -58.20402 -3.73111 1.000 70.42976 168 ILE C C 1
ATOM 3820 O O . ILE C 2 168 ? 18.95399 -57.33489 -4.57744 1.000 73.10675 168 ILE C O 1
ATOM 3825 N N . LYS C 2 169 ? 19.06113 -59.50563 -3.99454 1.000 69.87855 169 LYS C N 1
ATOM 3826 C CA . LYS C 2 169 ? 18.64765 -59.96476 -5.31628 1.000 71.78707 169 LYS C CA 1
ATOM 3827 C C . LYS C 2 169 ? 17.21180 -59.55384 -5.62632 1.000 74.83344 169 LYS C C 1
ATOM 3828 O O . LYS C 2 169 ? 16.89095 -59.21772 -6.77249 1.000 78.94086 169 LYS C O 1
ATOM 3834 N N . GLU C 2 170 ? 16.33476 -59.56914 -4.61844 1.000 71.94441 170 GLU C N 1
ATOM 3835 C CA . GLU C 2 170 ? 14.93695 -59.21323 -4.84761 1.000 76.78879 170 GLU C CA 1
ATOM 3836 C C . GLU C 2 170 ? 14.77454 -57.71578 -5.07706 1.000 76.20084 170 GLU C C 1
ATOM 3837 O O . GLU C 2 170 ? 13.92623 -57.29342 -5.87082 1.000 80.07747 170 GLU C O 1
ATOM 3843 N N . LEU C 2 171 ? 15.56997 -56.89540 -4.38854 1.000 77.99954 171 LEU C N 1
ATOM 3844 C CA . LEU C 2 171 ? 15.50973 -55.45776 -4.62845 1.000 80.00530 171 LEU C CA 1
ATOM 3845 C C . LEU C 2 171 ? 16.07801 -55.10971 -5.99794 1.000 82.15775 171 LEU C C 1
ATOM 3846 O O . LEU C 2 171 ? 15.56175 -54.21807 -6.68198 1.000 84.43369 171 LEU C O 1
ATOM 3851 N N . TYR C 2 172 ? 17.13773 -55.80716 -6.41513 1.000 80.78638 172 TYR C N 1
ATOM 3852 C CA . TYR C 2 172 ? 17.67925 -55.61093 -7.75608 1.000 82.63536 172 TYR C CA 1
ATOM 3853 C C . TYR C 2 172 ? 16.63993 -55.93870 -8.82013 1.000 90.18002 172 TYR C C 1
ATOM 3854 O O . TYR C 2 172 ? 16.44990 -55.17697 -9.77438 1.000 96.73878 172 TYR C O 1
ATOM 3863 N N . GLY C 2 173 ? 15.95473 -57.07438 -8.67197 1.000 88.09211 173 GLY C N 1
ATOM 3864 C CA . GLY C 2 173 ? 14.96223 -57.46269 -9.65845 1.000 89.89247 173 GLY C CA 1
ATOM 3865 C C . GLY C 2 173 ? 13.73019 -56.58110 -9.65350 1.000 90.47415 173 GLY C C 1
ATOM 3866 O O . GLY C 2 173 ? 13.12324 -56.35362 -10.70418 1.000 93.63939 173 GLY C O 1
ATOM 3867 N N . ASP C 2 174 ? 13.34334 -56.07226 -8.48132 1.000 88.58998 174 ASP C N 1
ATOM 3868 C CA . ASP C 2 174 ? 12.15830 -55.22455 -8.39859 1.000 90.62020 174 ASP C CA 1
ATOM 3869 C C . ASP C 2 174 ? 12.40043 -53.86953 -9.05304 1.000 90.82534 174 ASP C C 1
ATOM 3870 O O . ASP C 2 174 ? 11.49507 -53.30485 -9.67805 1.000 93.44259 174 ASP C O 1
ATOM 3875 N N . ILE C 2 175 ? 13.61336 -53.33336 -8.92235 1.000 88.21533 175 ILE C N 1
ATOM 3876 C CA . ILE C 2 175 ? 13.92530 -52.03687 -9.51514 1.000 89.33381 175 ILE C CA 1
ATOM 3877 C C . ILE C 2 175 ? 14.29251 -52.19081 -10.98597 1.000 91.18131 175 ILE C C 1
ATOM 3878 O O . ILE C 2 175 ? 13.70627 -51.54128 -11.85952 1.000 91.57180 175 ILE C O 1
ATOM 3883 N N . ILE C 2 176 ? 15.26178 -53.05107 -11.28132 1.000 92.33441 176 ILE C N 1
ATOM 3884 C CA . ILE C 2 176 ? 15.69775 -53.28516 -12.65232 1.000 90.63870 176 ILE C CA 1
ATOM 3885 C C . ILE C 2 176 ? 14.67285 -54.13521 -13.39526 1.000 91.95089 176 ILE C C 1
ATOM 3886 O O . ILE C 2 176 ? 14.35028 -53.86812 -14.55348 1.000 94.13370 176 ILE C O 1
ATOM 3891 N N . MET D 2 1 ? 11.64430 -63.95667 0.20289 1.000 82.78971 1 MET D N 1
ATOM 3892 C CA . MET D 2 1 ? 11.57387 -63.58809 1.61126 1.000 83.74376 1 MET D CA 1
ATOM 3893 C C . MET D 2 1 ? 10.48091 -62.55091 1.85236 1.000 81.44542 1 MET D C 1
ATOM 3894 O O . MET D 2 1 ? 9.58066 -62.75684 2.66718 1.000 79.72111 1 MET D O 1
ATOM 3899 N N . ILE D 2 2 ? 10.56792 -61.43294 1.13410 1.000 78.76552 2 ILE D N 1
ATOM 3900 C CA . ILE D 2 2 ? 9.62277 -60.33361 1.29064 1.000 75.86062 2 ILE D CA 1
ATOM 3901 C C . ILE D 2 2 ? 8.89513 -60.10667 -0.02693 1.000 69.53665 2 ILE D C 1
ATOM 3902 O O . ILE D 2 2 ? 8.49487 -58.98108 -0.34214 1.000 64.10307 2 ILE D O 1
ATOM 3907 N N . GLU D 2 3 ? 8.71480 -61.17862 -0.80175 1.000 76.12578 3 GLU D N 1
ATOM 3908 C CA . GLU D 2 3 ? 8.11966 -61.04412 -2.12771 1.000 75.34807 3 GLU D CA 1
ATOM 3909 C C . GLU D 2 3 ? 6.68354 -60.53966 -2.04646 1.000 68.28731 3 GLU D C 1
ATOM 3910 O O . GLU D 2 3 ? 6.25225 -59.73650 -2.88310 1.000 65.05965 3 GLU D O 1
ATOM 3916 N N . VAL D 2 4 ? 5.92903 -60.99523 -1.04318 1.000 67.77853 4 VAL D N 1
ATOM 3917 C CA . VAL D 2 4 ? 4.53376 -60.57959 -0.91123 1.000 64.50578 4 VAL D CA 1
ATOM 3918 C C . VAL D 2 4 ? 4.44582 -59.07800 -0.66316 1.000 64.50891 4 VAL D C 1
ATOM 3919 O O . VAL D 2 4 ? 3.68326 -58.36416 -1.32515 1.000 60.00424 4 VAL D O 1
ATOM 3923 N N . LYS D 2 5 ? 5.23396 -58.57289 0.28859 1.000 64.21659 5 LYS D N 1
ATOM 3924 C CA . LYS D 2 5 ? 5.15698 -57.15381 0.61884 1.000 63.03525 5 LYS D CA 1
ATOM 3925 C C . LYS D 2 5 ? 5.72673 -56.27936 -0.49107 1.000 59.50917 5 LYS D C 1
ATOM 3926 O O . LYS D 2 5 ? 5.28062 -55.14051 -0.66480 1.000 57.57956 5 LYS D O 1
ATOM 3932 N N . LEU D 2 6 ? 6.70071 -56.78563 -1.25212 1.000 62.37016 6 LEU D N 1
ATOM 3933 C CA . LEU D 2 6 ? 7.22414 -56.01548 -2.37701 1.000 63.71432 6 LEU D CA 1
ATOM 3934 C C . LEU D 2 6 ? 6.16985 -55.84273 -3.46400 1.000 60.73456 6 LEU D C 1
ATOM 3935 O O . LEU D 2 6 ? 6.04651 -54.75999 -4.04986 1.000 61.49714 6 LEU D O 1
ATOM 3940 N N . ARG D 2 7 ? 5.40171 -56.89716 -3.75016 1.000 61.61119 7 ARG D N 1
ATOM 3941 C CA . ARG D 2 7 ? 4.31156 -56.76967 -4.71316 1.000 61.29036 7 ARG D CA 1
ATOM 3942 C C . ARG D 2 7 ? 3.23450 -55.82370 -4.20228 1.000 58.64514 7 ARG D C 1
ATOM 3943 O O . ARG D 2 7 ? 2.71519 -54.99879 -4.96311 1.000 60.97595 7 ARG D O 1
ATOM 3951 N N . ALA D 2 8 ? 2.88411 -55.93108 -2.91789 1.000 56.70708 8 ALA D N 1
ATOM 3952 C CA . ALA D 2 8 ? 1.88162 -55.03789 -2.34690 1.000 62.12197 8 ALA D CA 1
ATOM 3953 C C . ALA D 2 8 ? 2.32172 -53.58116 -2.44089 1.000 61.36562 8 ALA D C 1
ATOM 3954 O O . ALA D 2 8 ? 1.50945 -52.69761 -2.74007 1.000 57.82542 8 ALA D O 1
ATOM 3956 N N . ILE D 2 9 ? 3.60710 -53.31266 -2.19831 1.000 60.75383 9 ILE D N 1
ATOM 3957 C CA . ILE D 2 9 ? 4.11580 -51.94791 -2.30374 1.000 58.56130 9 ILE D CA 1
ATOM 3958 C C . ILE D 2 9 ? 4.05119 -51.46062 -3.74645 1.000 60.20302 9 ILE D C 1
ATOM 3959 O O . ILE D 2 9 ? 3.65117 -50.32076 -4.01256 1.000 65.20977 9 ILE D O 1
ATOM 3964 N N . LYS D 2 10 ? 4.43223 -52.31483 -4.70056 1.000 60.15771 10 LYS D N 1
ATOM 3965 C CA . LYS D 2 10 ? 4.39901 -51.91823 -6.10592 1.000 61.90346 10 LYS D CA 1
ATOM 3966 C C . LYS D 2 10 ? 2.97351 -51.66086 -6.57782 1.000 63.75562 10 LYS D C 1
ATOM 3967 O O . LYS D 2 10 ? 2.71807 -50.69998 -7.31254 1.000 68.13187 10 LYS D O 1
ATOM 3973 N N . ARG D 2 11 ? 2.02977 -52.50958 -6.16852 1.000 66.28575 11 ARG D N 1
ATOM 3974 C CA . ARG D 2 11 ? 0.64466 -52.32412 -6.58635 1.000 64.84239 11 ARG D CA 1
ATOM 3975 C C . ARG D 2 11 ? 0.01818 -51.10183 -5.92715 1.000 64.26653 11 ARG D C 1
ATOM 3976 O O . ARG D 2 11 ? -0.87964 -50.48052 -6.50603 1.000 60.09851 11 ARG D O 1
ATOM 3984 N N . LEU D 2 12 ? 0.48119 -50.73573 -4.72906 1.000 65.51715 12 LEU D N 1
ATOM 3985 C CA . LEU D 2 12 ? 0.03298 -49.49048 -4.11503 1.000 68.18016 12 LEU D CA 1
ATOM 3986 C C . LEU D 2 12 ? 0.53482 -48.27195 -4.87817 1.000 73.08461 12 LEU D C 1
ATOM 3987 O O . LEU D 2 12 ? -0.14208 -47.23783 -4.90214 1.000 76.46515 12 LEU D O 1
ATOM 3992 N N . SER D 2 13 ? 1.71250 -48.36814 -5.50115 1.000 74.14880 13 SER D N 1
ATOM 3993 C CA . SER D 2 13 ? 2.27536 -47.21953 -6.20132 1.000 79.89084 13 SER D CA 1
ATOM 3994 C C . SER D 2 13 ? 1.48863 -46.86358 -7.45463 1.000 79.97453 13 SER D C 1
ATOM 3995 O O . SER D 2 13 ? 1.60074 -45.73347 -7.94012 1.000 84.34923 13 SER D O 1
ATOM 3998 N N . ASN D 2 14 ? 0.69734 -47.79583 -7.98819 1.000 77.00520 14 ASN D N 1
ATOM 3999 C CA . ASN D 2 14 ? -0.14019 -47.49367 -9.14141 1.000 77.38564 14 ASN D CA 1
ATOM 4000 C C . ASN D 2 14 ? -1.30181 -46.57171 -8.79647 1.000 79.14131 14 ASN D C 1
ATOM 4001 O O . ASN D 2 14 ? -1.92992 -46.02826 -9.71106 1.000 81.47545 14 ASN D O 1
ATOM 4006 N N . VAL D 2 15 ? -1.60033 -46.38370 -7.51131 1.000 80.96007 15 VAL D N 1
ATOM 4007 C CA . VAL D 2 15 ? -2.66122 -45.48835 -7.06601 1.000 81.95847 15 VAL D CA 1
ATOM 4008 C C . VAL D 2 15 ? -2.11565 -44.21960 -6.43433 1.000 88.19733 15 VAL D C 1
ATOM 4009 O O . VAL D 2 15 ? -2.90432 -43.36695 -5.99933 1.000 92.44856 15 VAL D O 1
ATOM 4013 N N . TYR D 2 16 ? -0.79539 -44.06151 -6.36978 1.000 89.33558 16 TYR D N 1
ATOM 4014 C CA . TYR D 2 16 ? -0.21335 -42.86599 -5.77747 1.000 92.55325 16 TYR D CA 1
ATOM 4015 C C . TYR D 2 16 ? -0.55866 -41.63116 -6.60172 1.000 96.94946 16 TYR D C 1
ATOM 4016 O O . TYR D 2 16 ? -0.75559 -41.69878 -7.81779 1.000 95.72149 16 TYR D O 1
ATOM 4025 N N . THR D 2 17 ? -0.62994 -40.49312 -5.91800 1.000 105.49659 17 THR D N 1
ATOM 4026 C CA . THR D 2 17 ? -0.99076 -39.23882 -6.56381 1.000 109.98283 17 THR D CA 1
ATOM 4027 C C . THR D 2 17 ? 0.17285 -38.71082 -7.39580 1.000 108.31983 17 THR D C 1
ATOM 4028 O O . THR D 2 17 ? 1.31685 -38.67540 -6.93247 1.000 112.67935 17 THR D O 1
ATOM 4032 N N . ARG D 2 18 ? -0.12144 -38.30280 -8.62971 1.000 107.71338 18 ARG D N 1
ATOM 4033 C CA . ARG D 2 18 ? 0.87561 -37.75760 -9.53961 1.000 110.48215 18 ARG D CA 1
ATOM 4034 C C . ARG D 2 18 ? 0.41010 -36.40591 -10.05919 1.000 114.89017 18 ARG D C 1
ATOM 4035 O O . ARG D 2 18 ? -0.76661 -36.23119 -10.38980 1.000 118.47422 18 ARG D O 1
ATOM 4043 N N . ARG D 2 19 ? 1.33646 -35.45165 -10.12755 1.000 116.66680 19 ARG D N 1
ATOM 4044 C CA . ARG D 2 19 ? 1.01302 -34.13722 -10.66657 1.000 122.39441 19 ARG D CA 1
ATOM 4045 C C . ARG D 2 19 ? 0.85580 -34.21847 -12.17942 1.000 122.23259 19 ARG D C 1
ATOM 4046 O O . ARG D 2 19 ? 1.67741 -34.83022 -12.86910 1.000 121.55581 19 ARG D O 1
ATOM 4054 N N . VAL D 2 20 ? -0.20035 -33.59514 -12.69512 1.000 126.59291 20 VAL D N 1
ATOM 4055 C CA . VAL D 2 20 ? -0.55851 -33.69103 -14.10507 1.000 126.55234 20 VAL D CA 1
ATOM 4056 C C . VAL D 2 20 ? -1.07231 -32.33728 -14.57529 1.000 136.96307 20 VAL D C 1
ATOM 4057 O O . VAL D 2 20 ? -1.90385 -31.71561 -13.90548 1.000 140.49682 20 VAL D O 1
ATOM 4061 N N . MET D 2 21 ? -0.56815 -31.87611 -15.71825 1.000 136.91465 21 MET D N 1
ATOM 4062 C CA . MET D 2 21 ? -1.05884 -30.66747 -16.36789 1.000 146.13848 21 MET D CA 1
ATOM 4063 C C . MET D 2 21 ? -2.02838 -31.06758 -17.47311 1.000 146.77033 21 MET D C 1
ATOM 4064 O O . MET D 2 21 ? -1.63177 -31.71401 -18.44907 1.000 143.83096 21 MET D O 1
ATOM 4069 N N . ILE D 2 22 ? -3.29481 -30.68434 -17.31617 1.000 147.75484 22 ILE D N 1
ATOM 4070 C CA . ILE D 2 22 ? -4.32050 -31.06041 -18.28050 1.000 146.55566 22 ILE D CA 1
ATOM 4071 C C . ILE D 2 22 ? -4.16122 -30.22567 -19.54338 1.000 147.62960 22 ILE D C 1
ATOM 4072 O O . ILE D 2 22 ? -4.04969 -28.99393 -19.48488 1.000 148.96645 22 ILE D O 1
ATOM 4077 N N . ILE D 2 23 ? -4.15069 -30.89431 -20.69427 1.000 145.12785 23 ILE D N 1
ATOM 4078 C CA . ILE D 2 23 ? -3.99546 -30.21738 -21.97404 1.000 144.69253 23 ILE D CA 1
ATOM 4079 C C . ILE D 2 23 ? -5.25683 -30.27378 -22.82957 1.000 148.52454 23 ILE D C 1
ATOM 4080 O O . ILE D 2 23 ? -5.37518 -29.48007 -23.77656 1.000 149.94110 23 ILE D O 1
ATOM 4085 N N . GLU D 2 24 ? -6.19732 -31.17030 -22.53301 1.000 146.29331 24 GLU D N 1
ATOM 4086 C CA . GLU D 2 24 ? -7.44402 -31.27409 -23.27784 1.000 148.21651 24 GLU D CA 1
ATOM 4087 C C . GLU D 2 24 ? -8.58286 -31.56918 -22.31339 1.000 149.34197 24 GLU D C 1
ATOM 4088 O O . GLU D 2 24 ? -8.40777 -32.31487 -21.34480 1.000 147.49083 24 GLU D O 1
ATOM 4094 N N . ASP D 2 25 ? -9.74505 -30.97429 -22.58087 1.000 151.52778 25 ASP D N 1
ATOM 4095 C CA . ASP D 2 25 ? -10.91214 -31.20424 -21.74103 1.000 149.96331 25 ASP D CA 1
ATOM 4096 C C . ASP D 2 25 ? -11.36882 -32.65227 -21.84579 1.000 143.64379 25 ASP D C 1
ATOM 4097 O O . ASP D 2 25 ? -11.35529 -33.25223 -22.92481 1.000 143.52962 25 ASP D O 1
ATOM 4102 N N . TRP D 2 26 ? -11.78001 -33.20848 -20.70879 1.000 139.00724 26 TRP D N 1
ATOM 4103 C CA . TRP D 2 26 ? -12.22516 -34.59311 -20.63944 1.000 130.43464 26 TRP D CA 1
ATOM 4104 C C . TRP D 2 26 ? -12.94629 -34.79639 -19.31833 1.000 129.34901 26 TRP D C 1
ATOM 4105 O O . TRP D 2 26 ? -12.41459 -34.44754 -18.25991 1.000 128.69987 26 TRP D O 1
ATOM 4116 N N . ASN D 2 27 ? -14.14733 -35.35879 -19.38283 1.000 134.28710 27 ASN D N 1
ATOM 4117 C CA . ASN D 2 27 ? -14.93829 -35.65779 -18.19979 1.000 133.01779 27 ASN D CA 1
ATOM 4118 C C . ASN D 2 27 ? -15.28881 -37.13753 -18.21249 1.000 123.35319 27 ASN D C 1
ATOM 4119 O O . ASN D 2 27 ? -15.76482 -37.65858 -19.22626 1.000 124.56662 27 ASN D O 1
ATOM 4124 N N . GLY D 2 28 ? -15.03168 -37.80767 -17.10551 1.000 121.03696 28 GLY D N 1
ATOM 4125 C CA . GLY D 2 28 ? -15.31491 -39.22415 -16.98364 1.000 112.26248 28 GLY D CA 1
ATOM 4126 C C . GLY D 2 28 ? -15.48235 -39.60721 -15.53134 1.000 109.64557 28 GLY D C 1
ATOM 4127 O O . GLY D 2 28 ? -15.86554 -38.78436 -14.69639 1.000 109.03287 28 GLY D O 1
ATOM 4128 N N . SER D 2 29 ? -15.18199 -40.86770 -15.22413 1.000 103.63364 29 SER D N 1
ATOM 4129 C CA . SER D 2 29 ? -15.33953 -41.36918 -13.86614 1.000 96.57072 29 SER D CA 1
ATOM 4130 C C . SER D 2 29 ? -14.53032 -42.64677 -13.70021 1.000 88.36555 29 SER D C 1
ATOM 4131 O O . SER D 2 29 ? -14.19537 -43.32597 -14.67403 1.000 87.46100 29 SER D O 1
ATOM 4134 N N . SER D 2 30 ? -14.21535 -42.95673 -12.44492 1.000 85.42071 30 SER D N 1
ATOM 4135 C CA . SER D 2 30 ? -13.60283 -44.22619 -12.08589 1.000 86.44469 30 SER D CA 1
ATOM 4136 C C . SER D 2 30 ? -14.09760 -44.61313 -10.70031 1.000 84.41654 30 SER D C 1
ATOM 4137 O O . SER D 2 30 ? -14.76086 -43.83204 -10.01499 1.000 87.57788 30 SER D O 1
ATOM 4140 N N . ILE D 2 31 ? -13.77346 -45.83945 -10.29220 1.000 80.40045 31 ILE D N 1
ATOM 4141 C CA . ILE D 2 31 ? -14.15702 -46.28846 -8.95865 1.000 78.23252 31 ILE D CA 1
ATOM 4142 C C . ILE D 2 31 ? -13.37061 -45.53045 -7.89596 1.000 82.21508 31 ILE D C 1
ATOM 4143 O O . ILE D 2 31 ? -13.90031 -45.19937 -6.82820 1.000 83.12597 31 ILE D O 1
ATOM 4148 N N . THR D 2 32 ? -12.10344 -45.22368 -8.17891 1.000 81.37132 32 THR D N 1
ATOM 4149 C CA . THR D 2 32 ? -11.25228 -44.56549 -7.19261 1.000 83.57822 32 THR D CA 1
ATOM 4150 C C . THR D 2 32 ? -11.61927 -43.09366 -7.03739 1.000 86.62969 32 THR D C 1
ATOM 4151 O O . THR D 2 32 ? -11.90601 -42.62527 -5.92963 1.000 91.02013 32 THR D O 1
ATOM 4155 N N . THR D 2 33 ? -11.61620 -42.34669 -8.14089 1.000 86.76132 33 THR D N 1
ATOM 4156 C CA . THR D 2 33 ? -11.82848 -40.90555 -8.09988 1.000 87.01058 33 THR D CA 1
ATOM 4157 C C . THR D 2 33 ? -13.29488 -40.50436 -8.16775 1.000 89.55193 33 THR D C 1
ATOM 4158 O O . THR D 2 33 ? -13.61316 -39.34137 -7.89587 1.000 93.99141 33 THR D O 1
ATOM 4162 N N . GLY D 2 34 ? -14.18888 -41.42237 -8.52039 1.000 88.95362 34 GLY D N 1
ATOM 4163 C CA . GLY D 2 34 ? -15.56204 -41.01719 -8.72618 1.000 93.07581 34 GLY D CA 1
ATOM 4164 C C . GLY D 2 34 ? -15.69029 -40.16940 -9.98322 1.000 96.34100 34 GLY D C 1
ATOM 4165 O O . GLY D 2 34 ? -14.83836 -40.18343 -10.87569 1.000 98.39481 34 GLY D O 1
ATOM 4166 N N . ASN D 2 35 ? -16.78258 -39.41345 -10.03984 1.000 97.44013 35 ASN D N 1
ATOM 4167 C CA . ASN D 2 35 ? -17.02547 -38.53063 -11.17367 1.000 99.58764 35 ASN D CA 1
ATOM 4168 C C . ASN D 2 35 ? -16.06260 -37.35064 -11.12194 1.000 101.97885 35 ASN D C 1
ATOM 4169 O O . ASN D 2 35 ? -16.02427 -36.61569 -10.12974 1.000 103.29644 35 ASN D O 1
ATOM 4174 N N . ILE D 2 36 ? -15.28119 -37.17178 -12.18559 1.000 110.86239 36 ILE D N 1
ATOM 4175 C CA . ILE D 2 36 ? -14.32302 -36.07864 -12.27825 1.000 115.45083 36 ILE D CA 1
ATOM 4176 C C . ILE D 2 36 ? -14.53266 -35.34392 -13.59394 1.000 122.58566 36 ILE D C 1
ATOM 4177 O O . ILE D 2 36 ? -14.95320 -35.92893 -14.59718 1.000 123.18453 36 ILE D O 1
ATOM 4182 N N . GLU D 2 37 ? -14.23963 -34.04492 -13.58083 1.000 123.53977 37 GLU D N 1
ATOM 4183 C CA . GLU D 2 37 ? -14.34541 -33.19370 -14.76212 1.000 127.67022 37 GLU D CA 1
ATOM 4184 C C . GLU D 2 37 ? -13.05344 -32.39784 -14.88459 1.000 127.75018 37 GLU D C 1
ATOM 4185 O O . GLU D 2 37 ? -12.76033 -31.55070 -14.03465 1.000 129.24366 37 GLU D O 1
ATOM 4191 N N . LEU D 2 38 ? -12.28419 -32.66907 -15.93388 1.000 131.13621 38 LEU D N 1
ATOM 4192 C CA . LEU D 2 38 ? -11.00067 -32.01565 -16.13782 1.000 135.00551 38 LEU D CA 1
ATOM 4193 C C . LEU D 2 38 ? -11.15007 -30.80758 -17.05477 1.000 142.74607 38 LEU D C 1
ATOM 4194 O O . LEU D 2 38 ? -12.07100 -30.73147 -17.87260 1.000 144.79035 38 LEU D O 1
ATOM 4199 N N . VAL D 2 39 ? -10.22573 -29.86064 -16.91084 1.000 147.48002 39 VAL D N 1
ATOM 4200 C CA . VAL D 2 39 ? -10.25456 -28.60788 -17.65705 1.000 153.14425 39 VAL D CA 1
ATOM 4201 C C . VAL D 2 39 ? -8.83032 -28.25276 -18.06599 1.000 154.89682 39 VAL D C 1
ATOM 4202 O O . VAL D 2 39 ? -7.87662 -28.51387 -17.32477 1.000 152.58191 39 VAL D O 1
ATOM 4206 N N . LYS D 2 40 ? -8.68852 -27.66857 -19.25541 1.000 157.10910 40 LYS D N 1
ATOM 4207 C CA . LYS D 2 40 ? -7.37960 -27.29717 -19.77299 1.000 154.88461 40 LYS D CA 1
ATOM 4208 C C . LYS D 2 40 ? -6.70166 -26.27233 -18.86707 1.000 154.02266 40 LYS D C 1
ATOM 4209 O O . LYS D 2 40 ? -7.34929 -25.52123 -18.13250 1.000 154.02836 40 LYS D O 1
ATOM 4215 N N . GLY D 2 41 ? -5.37208 -26.25032 -18.93389 1.000 154.14637 41 GLY D N 1
ATOM 4216 C CA . GLY D 2 41 ? -4.59250 -25.24384 -18.23258 1.000 154.98858 41 GLY D CA 1
ATOM 4217 C C . GLY D 2 41 ? -4.73479 -25.26680 -16.72837 1.000 153.58928 41 GLY D C 1
ATOM 4218 O O . GLY D 2 41 ? -4.54431 -24.23295 -16.07882 1.000 155.05151 41 GLY D O 1
ATOM 4219 N N . SER D 2 42 ? -5.06191 -26.42043 -16.15149 1.000 153.32503 42 SER D N 1
ATOM 4220 C CA . SER D 2 42 ? -5.24517 -26.55206 -14.71149 1.000 153.35815 42 SER D CA 1
ATOM 4221 C C . SER D 2 42 ? -4.54546 -27.81666 -14.24166 1.000 153.95749 42 SER D C 1
ATOM 4222 O O . SER D 2 42 ? -4.89232 -28.91832 -14.67983 1.000 151.90706 42 SER D O 1
ATOM 4225 N N . GLU D 2 43 ? -3.56221 -27.65868 -13.35877 1.000 157.28725 43 GLU D N 1
ATOM 4226 C CA . GLU D 2 43 ? -2.88871 -28.81357 -12.78180 1.000 153.52437 43 GLU D CA 1
ATOM 4227 C C . GLU D 2 43 ? -3.81317 -29.52181 -11.80024 1.000 150.46576 43 GLU D C 1
ATOM 4228 O O . GLU D 2 43 ? -4.42906 -28.88632 -10.93889 1.000 151.39313 43 GLU D O 1
ATOM 4234 N N . ASN D 2 44 ? -3.91074 -30.84138 -11.93486 1.000 149.40404 44 ASN D N 1
ATOM 4235 C CA . ASN D 2 44 ? -4.75873 -31.65625 -11.08127 1.000 142.12301 44 ASN D CA 1
ATOM 4236 C C . ASN D 2 44 ? -3.96062 -32.85089 -10.57705 1.000 133.54614 44 ASN D C 1
ATOM 4237 O O . ASN D 2 44 ? -2.89418 -33.17981 -11.10346 1.000 130.56682 44 ASN D O 1
ATOM 4242 N N . GLN D 2 45 ? -4.48863 -33.49711 -9.54179 1.000 129.17385 45 GLN D N 1
ATOM 4243 C CA . GLN D 2 45 ? -3.85491 -34.65432 -8.92317 1.000 121.87123 45 GLN D CA 1
ATOM 4244 C C . GLN D 2 45 ? -4.72705 -35.87977 -9.16263 1.000 116.84209 45 GLN D C 1
ATOM 4245 O O . GLN D 2 45 ? -5.88586 -35.91496 -8.73455 1.000 116.67548 45 GLN D O 1
ATOM 4251 N N . LEU D 2 46 ? -4.17174 -36.87373 -9.84054 1.000 115.55558 46 LEU D N 1
ATOM 4252 C CA . LEU D 2 46 ? -4.86976 -38.09386 -10.20908 1.000 106.02595 46 LEU D CA 1
ATOM 4253 C C . LEU D 2 46 ? -4.03382 -39.30034 -9.81828 1.000 103.91949 46 LEU D C 1
ATOM 4254 O O . LEU D 2 46 ? -2.81504 -39.19139 -9.64395 1.000 106.37363 46 LEU D O 1
ATOM 4259 N N . PRO D 2 47 ? -4.65983 -40.46722 -9.66018 1.000 100.19423 47 PRO D N 1
ATOM 4260 C CA . PRO D 2 47 ? -3.88300 -41.69202 -9.44780 1.000 95.83070 47 PRO D CA 1
ATOM 4261 C C . PRO D 2 47 ? -3.00417 -41.99418 -10.65201 1.000 91.26418 47 PRO D C 1
ATOM 4262 O O . PRO D 2 47 ? -3.27162 -41.56576 -11.77706 1.000 90.23621 47 PRO D O 1
ATOM 4266 N N . GLN D 2 48 ? -1.93380 -42.74943 -10.39700 1.000 88.66511 48 GLN D N 1
ATOM 4267 C CA . GLN D 2 48 ? -0.93202 -42.98159 -11.43218 1.000 86.65003 48 GLN D CA 1
ATOM 4268 C C . GLN D 2 48 ? -1.49948 -43.78966 -12.59366 1.000 85.07210 48 GLN D C 1
ATOM 4269 O O . GLN D 2 48 ? -1.18903 -43.51017 -13.75730 1.000 83.06975 48 GLN D O 1
ATOM 4275 N N . TRP D 2 49 ? -2.33589 -44.78972 -12.30388 1.000 82.11784 49 TRP D N 1
ATOM 4276 C CA . TRP D 2 49 ? -2.89708 -45.60619 -13.37657 1.000 79.92452 49 TRP D CA 1
ATOM 4277 C C . TRP D 2 49 ? -3.81268 -44.78463 -14.27571 1.000 83.08121 49 TRP D C 1
ATOM 4278 O O . TRP D 2 49 ? -3.83658 -44.98579 -15.49514 1.000 82.56285 49 TRP D O 1
ATOM 4289 N N . LEU D 2 50 ? -4.56786 -43.84949 -13.69532 1.000 84.70643 50 LEU D N 1
ATOM 4290 C CA . LEU D 2 50 ? -5.45790 -43.01971 -14.50043 1.000 84.81869 50 LEU D CA 1
ATOM 4291 C C . LEU D 2 50 ? -4.67539 -41.97985 -15.29290 1.000 87.45418 50 LEU D C 1
ATOM 4292 O O . LEU D 2 50 ? -5.03979 -41.65321 -16.42866 1.000 89.99131 50 LEU D O 1
ATOM 4297 N N . ALA D 2 51 ? -3.59678 -41.44922 -14.71074 1.000 88.59929 51 ALA D N 1
ATOM 4298 C CA . ALA D 2 51 ? -2.78425 -40.46325 -15.41442 1.000 90.02492 51 ALA D CA 1
ATOM 4299 C C . ALA D 2 51 ? -2.06807 -41.07484 -16.61089 1.000 92.04761 51 ALA D C 1
ATOM 4300 O O . ALA D 2 51 ? -1.88448 -40.40120 -17.63006 1.000 95.40489 51 ALA D O 1
ATOM 4302 N N . ILE D 2 52 ? -1.65873 -42.34113 -16.50980 1.000 88.38641 52 ILE D N 1
ATOM 4303 C CA . ILE D 2 52 ? -1.01147 -43.00259 -17.63861 1.000 88.65027 52 ILE D CA 1
ATOM 4304 C C . ILE D 2 52 ? -2.00798 -43.22468 -18.76973 1.000 92.25399 52 ILE D C 1
ATOM 4305 O O . ILE D 2 52 ? -1.67713 -43.05287 -19.94956 1.000 94.54439 52 ILE D O 1
ATOM 4310 N N . ILE D 2 53 ? -3.24293 -43.60419 -18.43075 1.000 91.63995 53 ILE D N 1
ATOM 4311 C CA . ILE D 2 53 ? -4.26990 -43.79956 -19.45084 1.000 89.92028 53 ILE D CA 1
ATOM 4312 C C . ILE D 2 53 ? -4.56230 -42.48934 -20.16860 1.000 96.44699 53 ILE D C 1
ATOM 4313 O O . ILE D 2 53 ? -4.67245 -42.44878 -21.40045 1.000 99.89019 53 ILE D O 1
ATOM 4318 N N . LEU D 2 54 ? -4.68594 -41.39603 -19.41196 1.000 97.08815 54 LEU D N 1
ATOM 4319 C CA . LEU D 2 54 ? -4.96560 -40.09861 -20.01518 1.000 102.80774 54 LEU D CA 1
ATOM 4320 C C . LEU D 2 54 ? -3.76164 -39.52701 -20.75160 1.000 107.61020 54 LEU D C 1
ATOM 4321 O O . LEU D 2 54 ? -3.93866 -38.69194 -21.64356 1.000 114.36577 54 LEU D O 1
ATOM 4326 N N . GLU D 2 55 ? -2.54650 -39.95271 -20.40305 1.000 105.38010 55 GLU D N 1
ATOM 4327 C CA . GLU D 2 55 ? -1.36984 -39.49876 -21.13562 1.000 110.47933 55 GLU D CA 1
ATOM 4328 C C . GLU D 2 55 ? -1.26714 -40.17323 -22.49765 1.000 114.21136 55 GLU D C 1
ATOM 4329 O O . GLU D 2 55 ? -0.85597 -39.53776 -23.47552 1.000 121.02013 55 GLU D O 1
ATOM 4335 N N . GLY D 2 56 ? -1.62631 -41.45794 -22.57707 1.000 109.81953 56 GLY D N 1
ATOM 4336 C CA . GLY D 2 56 ? -1.60356 -42.14922 -23.85410 1.000 112.56649 56 GLY D CA 1
ATOM 4337 C C . GLY D 2 56 ? -2.66288 -41.65121 -24.81467 1.000 115.84071 56 GLY D C 1
ATOM 4338 O O . GLY D 2 56 ? -2.50465 -41.76666 -26.03370 1.000 119.59433 56 GLY D O 1
ATOM 4339 N N . LYS D 2 57 ? -3.74875 -41.09286 -24.28718 1.000 113.39370 57 LYS D N 1
ATOM 4340 C CA . LYS D 2 57 ? -4.80581 -40.49944 -25.09080 1.000 116.68761 57 LYS D CA 1
ATOM 4341 C C . LYS D 2 57 ? -4.56961 -39.01936 -25.36706 1.000 119.68703 57 LYS D C 1
ATOM 4342 O O . LYS D 2 57 ? -5.45546 -38.35622 -25.91614 1.000 124.23965 57 LYS D O 1
ATOM 4348 N N . LYS D 2 58 ? -3.40004 -38.49283 -24.99472 1.000 120.50256 58 LYS D N 1
ATOM 4349 C CA . LYS D 2 58 ? -3.05351 -37.08255 -25.18471 1.000 125.68512 58 LYS D CA 1
ATOM 4350 C C . LYS D 2 58 ? -4.05341 -36.15266 -24.50128 1.000 126.11402 58 LYS D C 1
ATOM 4351 O O . LYS D 2 58 ? -4.23756 -35.00621 -24.91699 1.000 135.44410 58 LYS D O 1
ATOM 4357 N N . VAL D 2 59 ? -4.70686 -36.64328 -23.44781 1.000 123.91213 59 VAL D N 1
ATOM 4358 C CA . VAL D 2 59 ? -5.61392 -35.80555 -22.67266 1.000 125.62129 59 VAL D CA 1
ATOM 4359 C C . VAL D 2 59 ? -4.83602 -34.91958 -21.70753 1.000 128.19597 59 VAL D C 1
ATOM 4360 O O . VAL D 2 59 ? -5.22971 -33.77521 -21.45145 1.000 135.09897 59 VAL D O 1
ATOM 4364 N N . ALA D 2 60 ? -3.72644 -35.41835 -21.17067 1.000 125.00798 60 ALA D N 1
ATOM 4365 C CA . ALA D 2 60 ? -2.91212 -34.65872 -20.23336 1.000 127.84905 60 ALA D CA 1
ATOM 4366 C C . ALA D 2 60 ? -1.49215 -35.20360 -20.27599 1.000 121.68042 60 ALA D C 1
ATOM 4367 O O . ALA D 2 60 ? -1.20545 -36.19353 -20.95333 1.000 119.18211 60 ALA D O 1
ATOM 4369 N N . LYS D 2 61 ? -0.60155 -34.53928 -19.54153 1.000 121.93515 61 LYS D N 1
ATOM 4370 C CA . LYS D 2 61 ? 0.81205 -34.88619 -19.52788 1.000 117.76964 61 LYS D CA 1
ATOM 4371 C C . LYS D 2 61 ? 1.30711 -34.99183 -18.09286 1.000 116.83253 61 LYS D C 1
ATOM 4372 O O . LYS D 2 61 ? 0.92196 -34.19441 -17.23230 1.000 119.76047 61 LYS D O 1
ATOM 4378 N N . ILE D 2 62 ? 2.16105 -35.98141 -17.84394 1.000 114.42605 62 ILE D N 1
ATOM 4379 C CA . ILE D 2 62 ? 2.74131 -36.20789 -16.52510 1.000 114.19489 62 ILE D CA 1
ATOM 4380 C C . ILE D 2 62 ? 3.97550 -35.32895 -16.37743 1.000 116.17492 62 ILE D C 1
ATOM 4381 O O . ILE D 2 62 ? 4.82759 -35.28283 -17.27272 1.000 117.42883 62 ILE D O 1
ATOM 4386 N N . GLU D 2 63 ? 4.07992 -34.63895 -15.24190 1.000 114.37621 63 GLU D N 1
ATOM 4387 C CA . GLU D 2 63 ? 5.09597 -33.61169 -15.04350 1.000 123.47286 63 GLU D CA 1
ATOM 4388 C C . GLU D 2 63 ? 6.31152 -34.11080 -14.26892 1.000 124.76790 63 GLU D C 1
ATOM 4389 O O . GLU D 2 63 ? 7.44857 -33.85139 -14.67296 1.000 125.64919 63 GLU D O 1
ATOM 4395 N N . ASP D 2 64 ? 6.09993 -34.82461 -13.16304 1.000 127.28639 64 ASP D N 1
ATOM 4396 C CA . ASP D 2 64 ? 7.19658 -35.22005 -12.27515 1.000 121.44122 64 ASP D CA 1
ATOM 4397 C C . ASP D 2 64 ? 7.75972 -36.57920 -12.69516 1.000 112.67044 64 ASP D C 1
ATOM 4398 O O . ASP D 2 64 ? 7.62810 -37.59181 -12.00581 1.000 111.63041 64 ASP D O 1
ATOM 4403 N N . LYS D 2 65 ? 8.41600 -36.58055 -13.85070 1.000 110.17232 65 LYS D N 1
ATOM 4404 C CA . LYS D 2 65 ? 9.09559 -37.76435 -14.35444 1.000 104.54310 65 LYS D CA 1
ATOM 4405 C C . LYS D 2 65 ? 10.57817 -37.71191 -14.00554 1.000 103.39839 65 LYS D C 1
ATOM 4406 O O . LYS D 2 65 ? 11.19275 -36.64238 -13.98010 1.000 104.25392 65 LYS D O 1
ATOM 4412 N N . ILE D 2 66 ? 11.14752 -38.88304 -13.73301 1.000 96.83803 66 ILE D N 1
ATOM 4413 C CA . ILE D 2 66 ? 12.56972 -38.98474 -13.42990 1.000 93.78823 66 ILE D CA 1
ATOM 4414 C C . ILE D 2 66 ? 13.35478 -39.02569 -14.73505 1.000 95.74020 66 ILE D C 1
ATOM 4415 O O . ILE D 2 66 ? 12.85884 -39.48090 -15.77289 1.000 96.17482 66 ILE D O 1
ATOM 4420 N N . SER D 2 67 ? 14.58775 -38.52596 -14.69265 1.000 96.82521 67 SER D N 1
ATOM 4421 C CA . SER D 2 67 ? 15.43990 -38.44338 -15.86961 1.000 94.97894 67 SER D CA 1
ATOM 4422 C C . SER D 2 67 ? 16.78991 -39.07961 -15.56821 1.000 92.24350 67 SER D C 1
ATOM 4423 O O . SER D 2 67 ? 17.11573 -39.38924 -14.41912 1.000 90.45869 67 SER D O 1
ATOM 4426 N N . ILE D 2 68 ? 17.58209 -39.27423 -16.62566 1.000 92.62490 68 ILE D N 1
ATOM 4427 C CA . ILE D 2 68 ? 18.89923 -39.87823 -16.45450 1.000 93.18855 68 ILE D CA 1
ATOM 4428 C C . ILE D 2 68 ? 19.83447 -38.92688 -15.71786 1.000 94.02441 68 ILE D C 1
ATOM 4429 O O . ILE D 2 68 ? 20.75490 -39.36778 -15.01755 1.000 92.09975 68 ILE D O 1
ATOM 4434 N N . GLU D 2 69 ? 19.61517 -37.61519 -15.84871 1.000 95.05077 69 GLU D N 1
ATOM 4435 C CA . GLU D 2 69 ? 20.40605 -36.65653 -15.08540 1.000 93.62368 69 GLU D CA 1
ATOM 4436 C C . GLU D 2 69 ? 20.12242 -36.76624 -13.59354 1.000 91.36829 69 GLU D C 1
ATOM 4437 O O . GLU D 2 69 ? 21.02865 -36.57208 -12.77509 1.000 88.54706 69 GLU D O 1
ATOM 4443 N N . ASP D 2 70 ? 18.87881 -37.08142 -13.22290 1.000 91.86298 70 ASP D N 1
ATOM 4444 C CA . ASP D 2 70 ? 18.54874 -37.24878 -11.81189 1.000 89.43962 70 ASP D CA 1
ATOM 4445 C C . ASP D 2 70 ? 19.22464 -38.48392 -11.23035 1.000 82.75599 70 ASP D C 1
ATOM 4446 O O . ASP D 2 70 ? 19.65117 -38.47496 -10.07015 1.000 80.58184 70 ASP D O 1
ATOM 4451 N N . LEU D 2 71 ? 19.33359 -39.55533 -12.02055 1.000 86.44137 71 LEU D N 1
ATOM 4452 C CA . LEU D 2 71 ? 19.99964 -40.76182 -11.53898 1.000 85.50334 71 LEU D CA 1
ATOM 4453 C C . LEU D 2 71 ? 21.49238 -40.52768 -11.34422 1.000 84.29760 71 LEU D C 1
ATOM 4454 O O . LEU D 2 71 ? 22.07187 -40.97554 -10.34790 1.000 79.71379 71 LEU D O 1
ATOM 4459 N N . GLY D 2 72 ? 22.13261 -39.83341 -12.28759 1.000 82.30640 72 GLY D N 1
ATOM 4460 C CA . GLY D 2 72 ? 23.54307 -39.52345 -12.13466 1.000 78.45545 72 GLY D CA 1
ATOM 4461 C C . GLY D 2 72 ? 23.82124 -38.60707 -10.96119 1.000 78.23882 72 GLY D C 1
ATOM 4462 O O . GLY D 2 72 ? 24.87348 -38.70835 -10.32464 1.000 79.65819 72 GLY D O 1
ATOM 4463 N N . ARG D 2 73 ? 22.88473 -37.70651 -10.65384 1.000 79.46688 73 ARG D N 1
ATOM 4464 C CA . ARG D 2 73 ? 23.05655 -36.82202 -9.50624 1.000 81.60887 73 ARG D CA 1
ATOM 4465 C C . ARG D 2 73 ? 22.91857 -37.58906 -8.19631 1.000 78.89425 73 ARG D C 1
ATOM 4466 O O . ARG D 2 73 ? 23.64603 -37.31994 -7.23293 1.000 75.81694 73 ARG D O 1
ATOM 4474 N N . ILE D 2 74 ? 21.99088 -38.54841 -8.14300 1.000 80.21225 74 ILE D N 1
ATOM 4475 C CA . ILE D 2 74 ? 21.84129 -39.37699 -6.95068 1.000 75.77877 74 ILE D CA 1
ATOM 4476 C C . ILE D 2 74 ? 23.07579 -40.24637 -6.74718 1.000 77.21558 74 ILE D C 1
ATOM 4477 O O . ILE D 2 74 ? 23.55227 -40.41904 -5.61868 1.000 77.15400 74 ILE D O 1
ATOM 4482 N N . LEU D 2 75 ? 23.61584 -40.80279 -7.83396 1.000 75.37049 75 LEU D N 1
ATOM 4483 C CA . LEU D 2 75 ? 24.82100 -41.61867 -7.72935 1.000 77.91221 75 LEU D CA 1
ATOM 4484 C C . LEU D 2 75 ? 26.01358 -40.78858 -7.27231 1.000 80.00243 75 LEU D C 1
ATOM 4485 O O . LEU D 2 75 ? 26.81421 -41.24492 -6.44753 1.000 78.49477 75 LEU D O 1
ATOM 4490 N N . PHE D 2 76 ? 26.14814 -39.56867 -7.79745 1.000 78.99809 76 PHE D N 1
ATOM 4491 C CA . PHE D 2 76 ? 27.25256 -38.70438 -7.39514 1.000 80.62705 76 PHE D CA 1
ATOM 4492 C C . PHE D 2 76 ? 27.18478 -38.39147 -5.90582 1.000 81.85601 76 PHE D C 1
ATOM 4493 O O . PHE D 2 76 ? 28.17753 -38.53517 -5.18309 1.000 84.82653 76 PHE D O 1
ATOM 4501 N N . GLN D 2 77 ? 26.01048 -37.97310 -5.42635 1.000 78.52423 77 GLN D N 1
ATOM 4502 C CA . GLN D 2 77 ? 25.85294 -37.67348 -4.00710 1.000 78.17194 77 GLN D CA 1
ATOM 4503 C C . GLN D 2 77 ? 26.06883 -38.90947 -3.14566 1.000 79.71049 77 GLN D C 1
ATOM 4504 O O . GLN D 2 77 ? 26.49551 -38.79437 -1.99100 1.000 80.05576 77 GLN D O 1
ATOM 4510 N N . 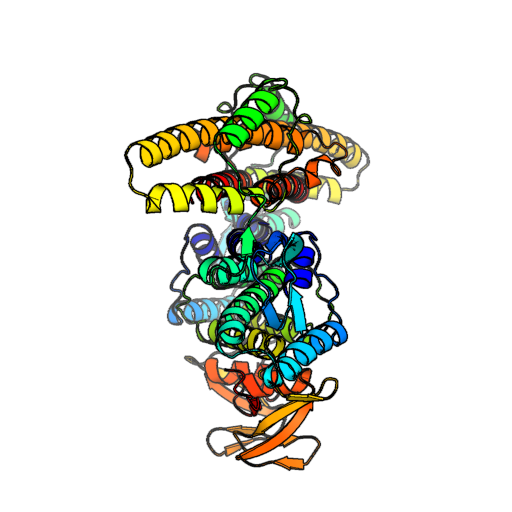GLU D 2 78 ? 25.78909 -40.09654 -3.68722 1.000 78.08491 78 GLU D N 1
ATOM 4511 C CA . GLU D 2 78 ? 25.98519 -41.32450 -2.92828 1.000 75.24222 78 GLU D CA 1
ATOM 4512 C C . GLU D 2 78 ? 27.45386 -41.72363 -2.85590 1.000 76.83307 78 GLU D C 1
ATOM 4513 O O . GLU D 2 78 ? 27.87310 -42.34765 -1.87459 1.000 77.06276 78 GLU D O 1
ATOM 4519 N N . ARG D 2 79 ? 28.24641 -41.37598 -3.87238 1.000 79.83878 79 ARG D N 1
ATOM 4520 C CA . ARG D 2 79 ? 29.66799 -41.69810 -3.86317 1.000 82.24089 79 ARG D CA 1
ATOM 4521 C C . ARG D 2 79 ? 30.48796 -40.74220 -3.00827 1.000 84.33449 79 ARG D C 1
ATOM 4522 O O . ARG D 2 79 ? 31.60730 -41.09268 -2.61826 1.000 88.95697 79 ARG D O 1
ATOM 4530 N N . GLN D 2 80 ? 29.96665 -39.54632 -2.71825 1.000 85.57283 80 GLN D N 1
ATOM 4531 C CA . GLN D 2 80 ? 30.72738 -38.57959 -1.93132 1.000 85.14166 80 GLN D CA 1
ATOM 4532 C C . GLN D 2 80 ? 31.00599 -39.10569 -0.52974 1.000 83.56326 80 GLN D C 1
ATOM 4533 O O . GLN D 2 80 ? 32.09403 -38.89212 0.01794 1.000 85.02954 80 GLN D O 1
ATOM 4539 N N . ASN D 2 81 ? 30.03584 -39.79572 0.06588 1.000 82.31038 81 ASN D N 1
ATOM 4540 C CA . ASN D 2 81 ? 30.21536 -40.38509 1.38560 1.000 81.42812 81 ASN D CA 1
ATOM 4541 C C . ASN D 2 81 ? 29.92591 -41.87814 1.32750 1.000 84.21075 81 ASN D C 1
ATOM 4542 O O . ASN D 2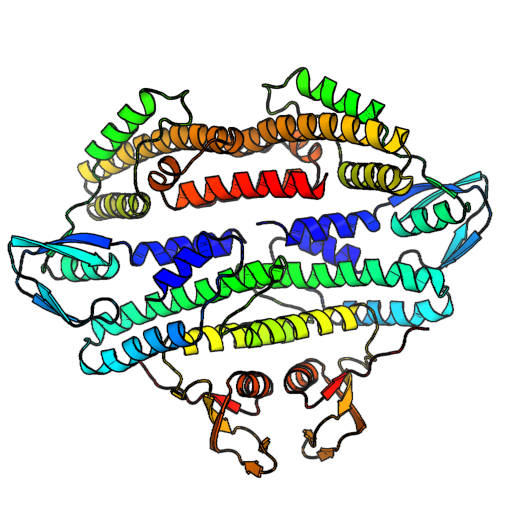 81 ? 29.04473 -42.37629 2.03496 1.000 85.86183 81 ASN D O 1
ATOM 4547 N N . MET D 2 82 ? 30.67103 -42.59646 0.48388 1.000 82.66994 82 MET D N 1
ATOM 4548 C CA . MET D 2 82 ? 30.37656 -44.00333 0.23395 1.000 84.36758 82 MET D CA 1
ATOM 4549 C C . MET D 2 82 ? 30.56797 -44.85871 1.48015 1.000 85.68877 82 MET D C 1
ATOM 4550 O O . MET D 2 82 ? 29.83367 -45.83375 1.67802 1.000 82.87133 82 MET D O 1
ATOM 4555 N N . ASN D 2 83 ? 31.53157 -44.51339 2.32902 1.000 84.39793 83 ASN D N 1
ATOM 4556 C CA . ASN D 2 83 ? 31.79925 -45.27103 3.54342 1.000 85.87125 83 ASN D CA 1
ATOM 4557 C C . ASN D 2 83 ? 31.00366 -44.77689 4.74493 1.000 82.42981 83 ASN D C 1
ATOM 4558 O O . ASN D 2 83 ? 31.12324 -45.35936 5.82743 1.000 82.16962 83 ASN D O 1
ATOM 4563 N N . THR D 2 84 ? 30.20005 -43.72415 4.58677 1.000 80.37648 84 THR D N 1
ATOM 4564 C CA . THR D 2 84 ? 29.40755 -43.19528 5.68650 1.000 75.68390 84 THR D CA 1
ATOM 4565 C C . THR D 2 84 ? 28.00187 -43.77034 5.60628 1.000 75.54028 84 THR D C 1
ATOM 4566 O O . THR D 2 84 ? 27.26327 -43.44167 4.66588 1.000 75.45373 84 THR D O 1
ATOM 4570 N N . PRO D 2 85 ? 27.58497 -44.62153 6.54774 1.000 71.01247 85 PRO D N 1
ATOM 4571 C CA . PRO D 2 85 ? 26.27414 -45.27353 6.40367 1.000 69.15055 85 PRO D CA 1
ATOM 4572 C C . PRO D 2 85 ? 25.09920 -44.32834 6.57660 1.000 69.46870 85 PRO D C 1
ATOM 4573 O O . PRO D 2 85 ? 24.05304 -44.54547 5.95355 1.000 67.82440 85 PRO D O 1
ATOM 4577 N N . ALA D 2 86 ? 25.23258 -43.28496 7.39676 1.000 70.07826 86 ALA D N 1
ATOM 4578 C CA . ALA D 2 86 ? 24.13829 -42.35751 7.65855 1.000 71.70339 86 ALA D CA 1
ATOM 4579 C C . ALA D 2 86 ? 24.09692 -41.19697 6.67231 1.000 73.13237 86 ALA D C 1
ATOM 4580 O O . ALA D 2 86 ? 23.66058 -40.09660 7.03627 1.000 73.22414 86 ALA D O 1
ATOM 4582 N N . SER D 2 87 ? 24.53932 -41.40656 5.43564 1.000 68.84385 87 SER D N 1
ATOM 4583 C CA . SER D 2 87 ? 24.53743 -40.36980 4.41147 1.000 70.72167 87 SER D CA 1
ATOM 4584 C C . SER D 2 87 ? 23.71173 -40.79847 3.20447 1.000 68.72758 87 SER D C 1
ATOM 4585 O O . SER D 2 87 ? 24.05094 -40.50195 2.05705 1.000 71.62209 87 SER D O 1
ATOM 4588 N N . LEU D 2 88 ? 22.61592 -41.50953 3.45310 1.000 69.02965 88 LEU D N 1
ATOM 4589 C CA . LEU D 2 88 ? 21.70948 -41.88601 2.37764 1.000 70.37900 88 LEU D CA 1
ATOM 4590 C C . LEU D 2 88 ? 21.02007 -40.64861 1.81808 1.000 67.00826 88 LEU D C 1
ATOM 4591 O O . LEU D 2 88 ? 20.53565 -39.80021 2.57313 1.000 67.18233 88 LEU D O 1
ATOM 4596 N N . VAL D 2 89 ? 20.98183 -40.54335 0.49694 1.000 66.40839 89 VAL D N 1
ATOM 4597 C CA . VAL D 2 89 ? 20.24642 -39.44433 -0.13828 1.000 69.04366 89 VAL D CA 1
ATOM 4598 C C . VAL D 2 89 ? 18.75155 -39.66191 0.06984 1.000 68.00293 89 VAL D C 1
ATOM 4599 O O . VAL D 2 89 ? 18.24240 -40.75763 -0.22504 1.000 68.56542 89 VAL D O 1
ATOM 4603 N N . PRO D 2 90 ? 18.01219 -38.67560 0.58016 1.000 67.47988 90 PRO D N 1
ATOM 4604 C CA . PRO D 2 90 ? 16.56024 -38.85045 0.72949 1.000 70.91278 90 PRO D CA 1
ATOM 4605 C C . PRO D 2 90 ? 15.86459 -38.99720 -0.61490 1.000 67.86091 90 PRO D C 1
ATOM 4606 O O . PRO D 2 90 ? 15.82385 -38.05135 -1.40717 1.000 70.96501 90 PRO D O 1
ATOM 4610 N N . LEU D 2 91 ? 15.32135 -40.18306 -0.88676 1.000 73.28501 91 LEU D N 1
ATOM 4611 C CA . LEU D 2 91 ? 14.68092 -40.47201 -2.16486 1.000 78.30449 91 LEU D CA 1
ATOM 4612 C C . LEU D 2 91 ? 13.16719 -40.30399 -2.11761 1.000 84.48294 91 LEU D C 1
ATOM 4613 O O . LEU D 2 91 ? 12.59622 -39.59797 -2.95440 1.000 88.43544 91 LEU D O 1
ATOM 4618 N N . GLY D 2 92 ? 12.50495 -40.93914 -1.16118 1.000 87.27850 92 GLY D N 1
ATOM 4619 C CA . GLY D 2 92 ? 11.06581 -40.84262 -1.01964 1.000 102.47910 92 GLY D CA 1
ATOM 4620 C C . GLY D 2 92 ? 10.37519 -42.15089 -1.36668 1.000 104.93198 92 GLY D C 1
ATOM 4621 O O . GLY D 2 92 ? 11.00019 -43.15178 -1.72170 1.000 97.43507 92 GLY D O 1
ATOM 4622 N N . LYS D 2 93 ? 9.04598 -42.11484 -1.25843 1.000 112.63503 93 LYS D N 1
ATOM 4623 C CA . LYS D 2 93 ? 8.24636 -43.31062 -1.49464 1.000 112.56468 93 LYS D CA 1
ATOM 4624 C C . LYS D 2 93 ? 7.96993 -43.53493 -2.97519 1.000 116.01387 93 LYS D C 1
ATOM 4625 O O . LYS D 2 93 ? 7.78098 -44.68082 -3.39862 1.000 115.25958 93 LYS D O 1
ATOM 4631 N N . ASP D 2 94 ? 7.94449 -42.46906 -3.77054 1.000 106.48909 94 ASP D N 1
ATOM 4632 C CA . ASP D 2 94 ? 7.60634 -42.56027 -5.18451 1.000 103.38607 94 ASP D CA 1
ATOM 4633 C C . ASP D 2 94 ? 8.82375 -42.70422 -6.08900 1.000 98.05134 94 ASP D C 1
ATOM 4634 O O . ASP D 2 94 ? 8.66443 -42.72347 -7.31378 1.000 101.53825 94 ASP D O 1
ATOM 4639 N N . PHE D 2 95 ? 10.02878 -42.80354 -5.52418 1.000 96.57644 95 PHE D N 1
ATOM 4640 C CA . PHE D 2 95 ? 11.22060 -42.95065 -6.35389 1.000 90.18888 95 PHE D CA 1
ATOM 4641 C C . PHE D 2 95 ? 11.20480 -44.27279 -7.11201 1.000 88.73278 95 PHE D C 1
ATOM 4642 O O . PHE D 2 95 ? 11.49449 -44.31270 -8.31332 1.000 87.28197 95 PHE D O 1
ATOM 4650 N N . THR D 2 96 ? 10.86783 -45.36811 -6.42539 1.000 85.54036 96 THR D N 1
ATOM 4651 C CA . THR D 2 96 ? 10.88208 -46.67753 -7.07103 1.000 84.78435 96 THR D CA 1
ATOM 4652 C C . THR D 2 96 ? 9.86309 -46.74966 -8.20218 1.000 84.76303 96 THR D C 1
ATOM 4653 O O . THR D 2 96 ? 10.15458 -47.28957 -9.27597 1.000 84.98757 96 THR D O 1
ATOM 4657 N N . SER D 2 97 ? 8.66619 -46.19892 -7.98681 1.000 85.26996 97 SER D N 1
ATOM 4658 C CA . SER D 2 97 ? 7.64696 -46.22298 -9.03183 1.000 87.40820 97 SER D CA 1
ATOM 4659 C C . SER D 2 97 ? 8.05875 -45.37413 -10.22919 1.000 88.45988 97 SER D C 1
ATOM 4660 O O . SER D 2 97 ? 7.85957 -45.77900 -11.38050 1.000 91.47371 97 SER D O 1
ATOM 4663 N N . ARG D 2 98 ? 8.63583 -44.19529 -9.97912 1.000 91.33499 98 ARG D N 1
ATOM 4664 C CA . ARG D 2 98 ? 9.06246 -43.33100 -11.07568 1.000 92.42106 98 ARG D CA 1
ATOM 4665 C C . ARG D 2 98 ? 10.21838 -43.94098 -11.85910 1.000 89.89308 98 ARG D C 1
ATOM 4666 O O . ARG D 2 98 ? 10.32443 -43.72572 -13.07173 1.000 90.84443 98 ARG D O 1
ATOM 4674 N N . VAL D 2 99 ? 11.08973 -44.69968 -11.19192 1.000 88.65250 99 VAL D N 1
ATOM 4675 C CA . VAL D 2 99 ? 12.16862 -45.38147 -11.89962 1.000 88.78242 99 VAL D CA 1
ATOM 4676 C C . VAL D 2 99 ? 11.61450 -46.52741 -12.73677 1.000 92.58981 99 VAL D C 1
ATOM 4677 O O . VAL D 2 99 ? 12.02217 -46.72659 -13.88794 1.000 94.33856 99 VAL D O 1
ATOM 4681 N N . GLN D 2 100 ? 10.67284 -47.29315 -12.17716 1.000 89.44750 100 GLN D N 1
ATOM 4682 C CA . GLN D 2 100 ? 10.05690 -48.38378 -12.92737 1.000 93.56736 100 GLN D CA 1
ATOM 4683 C C . GLN D 2 100 ? 9.33103 -47.86418 -14.16222 1.000 96.46891 100 GLN D C 1
ATOM 4684 O O . GLN D 2 100 ? 9.34913 -48.50671 -15.21857 1.000 100.55584 100 GLN D O 1
ATOM 4690 N N . LEU D 2 101 ? 8.68614 -46.70050 -14.04965 1.000 93.77189 101 LEU D N 1
ATOM 4691 C CA . LEU D 2 101 ? 8.03656 -46.10212 -15.21122 1.000 98.59824 101 LEU D CA 1
ATOM 4692 C C . LEU D 2 101 ? 9.05481 -45.58097 -16.21586 1.000 101.95194 101 LEU D C 1
ATOM 4693 O O . LEU D 2 101 ? 8.80209 -45.61063 -17.42570 1.000 106.80608 101 LEU D O 1
ATOM 4698 N N . TYR D 2 102 ? 10.20359 -45.10135 -15.73561 1.000 101.33494 102 TYR D N 1
ATOM 4699 C CA . TYR D 2 102 ? 11.24963 -44.62638 -16.63478 1.000 100.03912 102 TYR D CA 1
ATOM 4700 C C . TYR D 2 102 ? 11.81647 -45.76459 -17.47354 1.000 103.47075 102 TYR D C 1
ATOM 4701 O O . TYR D 2 102 ? 12.03832 -45.60431 -18.67929 1.000 104.39578 102 TYR D O 1
ATOM 4710 N N . LEU D 2 103 ? 12.05631 -46.92240 -16.85396 1.000 101.19066 103 LEU D N 1
ATOM 4711 C CA . LEU D 2 103 ? 12.55584 -48.06943 -17.60344 1.000 104.69112 103 LEU D CA 1
ATOM 4712 C C . LEU D 2 103 ? 11.46844 -48.68516 -18.47423 1.000 111.55663 103 LEU D C 1
ATOM 4713 O O . LEU D 2 103 ? 11.77508 -49.32160 -19.48893 1.000 113.32921 103 LEU D O 1
ATOM 4718 N N . GLU D 2 104 ? 10.19953 -48.50817 -18.09737 1.000 117.10962 104 GLU D N 1
ATOM 4719 C CA . GLU D 2 104 ? 9.10587 -49.04932 -18.89810 1.000 118.61125 104 GLU D CA 1
ATOM 4720 C C . GLU D 2 104 ? 8.94162 -48.27819 -20.20226 1.000 125.59331 104 GLU D C 1
ATOM 4721 O O . GLU D 2 104 ? 8.69272 -48.87589 -21.25547 1.000 131.94631 104 GLU D O 1
ATOM 4727 N N . THR D 2 105 ? 9.07788 -46.95036 -20.15398 1.000 118.36454 105 THR D N 1
ATOM 4728 C CA . THR D 2 105 ? 8.93312 -46.15265 -21.36694 1.000 117.42760 105 THR D CA 1
ATOM 4729 C C . THR D 2 105 ? 10.11624 -46.33927 -22.30836 1.000 119.25532 105 THR D C 1
ATOM 4730 O O . THR D 2 105 ? 9.94293 -46.30173 -23.53165 1.000 124.61138 105 THR D O 1
ATOM 4734 N N . LEU D 2 106 ? 11.31925 -46.54175 -21.76586 1.000 117.49720 106 LEU D N 1
ATOM 4735 C CA . LEU D 2 106 ? 12.48033 -46.76091 -22.62230 1.000 118.98053 106 LEU D CA 1
ATOM 4736 C C . LEU D 2 106 ? 12.40550 -48.11434 -23.31682 1.000 122.65709 106 LEU D C 1
ATOM 4737 O O . LEU D 2 106 ? 12.76882 -48.23638 -24.49215 1.000 128.08694 106 LEU D O 1
ATOM 4742 N N . ARG D 2 107 ? 11.93812 -49.14193 -22.60662 1.000 120.49813 107 ARG D N 1
ATOM 4743 C CA . ARG D 2 107 ? 11.77849 -50.46399 -23.19806 1.000 124.45956 107 ARG D CA 1
ATOM 4744 C C . ARG D 2 107 ? 10.57711 -50.54926 -24.13041 1.000 131.29837 107 ARG D C 1
ATOM 4745 O O . ARG D 2 107 ? 10.54780 -51.42512 -25.00178 1.000 134.72006 107 ARG D O 1
ATOM 4753 N N . LYS D 2 108 ? 9.59325 -49.66121 -23.97333 1.000 131.01793 108 LYS D N 1
ATOM 4754 C CA . LYS D 2 108 ? 8.44792 -49.65016 -24.87719 1.000 135.34442 108 LYS D CA 1
ATOM 4755 C C . LYS D 2 108 ? 8.79681 -49.00086 -26.21142 1.000 138.74730 108 LYS D C 1
ATOM 4756 O O . LYS D 2 108 ? 8.34316 -49.46153 -27.26508 1.000 145.15729 108 LYS D O 1
ATOM 4762 N N . ASP D 2 109 ? 9.60574 -47.93796 -26.18697 1.000 136.88258 109 ASP D N 1
ATOM 4763 C CA . ASP D 2 109 ? 9.97696 -47.26224 -27.42633 1.000 140.28335 109 ASP D CA 1
ATOM 4764 C C . ASP D 2 109 ? 10.78508 -48.17151 -28.34346 1.000 144.88813 109 ASP D C 1
ATOM 4765 O O . ASP D 2 109 ? 10.66681 -48.07515 -29.57066 1.000 146.63330 109 ASP D O 1
ATOM 4770 N N . ASN D 2 110 ? 11.61024 -49.05021 -27.77080 1.000 146.76988 110 ASN D N 1
ATOM 4771 C CA . ASN D 2 110 ? 12.41300 -50.02452 -28.51111 1.000 151.36244 110 ASN D CA 1
ATOM 4772 C C . ASN D 2 110 ? 13.36068 -49.37217 -29.51366 1.000 157.13625 110 ASN D C 1
ATOM 4773 O O . ASN D 2 110 ? 13.80976 -50.02574 -30.46086 1.000 160.26646 110 ASN D O 1
ATOM 4778 N N . ASN D 2 111 ? 13.68039 -48.09526 -29.32669 1.000 150.16236 111 ASN D N 1
ATOM 4779 C CA . ASN D 2 111 ? 14.62205 -47.42410 -30.20641 1.000 149.21541 111 ASN D CA 1
ATOM 4780 C C . ASN D 2 111 ? 16.05335 -47.81227 -29.84634 1.000 147.62405 111 ASN D C 1
ATOM 4781 O O . ASN D 2 111 ? 16.33087 -48.33248 -28.76207 1.000 147.11188 111 ASN D O 1
ATOM 4786 N N . VAL D 2 112 ? 16.96999 -47.55706 -30.78280 1.000 146.26062 112 VAL D N 1
ATOM 4787 C CA . VAL D 2 112 ? 18.38229 -47.82466 -30.52357 1.000 144.81680 112 VAL D CA 1
ATOM 4788 C C . VAL D 2 112 ? 18.89571 -46.92760 -29.40551 1.000 149.62559 112 VAL D C 1
ATOM 4789 O O . VAL D 2 112 ? 19.60283 -47.38315 -28.49753 1.000 146.68949 112 VAL D O 1
ATOM 4793 N N . GLU D 2 113 ? 18.54736 -45.63887 -29.45137 1.000 151.52871 113 GLU D N 1
ATOM 4794 C CA . GLU D 2 113 ? 18.93457 -44.73086 -28.37823 1.000 150.04113 113 GLU D CA 1
ATOM 4795 C C . GLU D 2 113 ? 18.32921 -45.15566 -27.04805 1.000 141.78938 113 GLU D C 1
ATOM 4796 O O . GLU D 2 113 ? 18.95069 -44.97207 -25.99550 1.000 138.94282 113 GLU D O 1
ATOM 4802 N N . SER D 2 114 ? 17.12843 -45.73753 -27.07506 1.000 141.41018 114 SER D N 1
ATOM 4803 C CA . SER D 2 114 ? 16.52108 -46.23060 -25.84517 1.000 136.54439 114 SER D CA 1
ATOM 4804 C C . SER D 2 114 ? 17.28612 -47.41905 -25.27691 1.000 134.70153 114 SER D C 1
ATOM 4805 O O . SER D 2 114 ? 17.26385 -47.64127 -24.06208 1.000 129.26528 114 SER D O 1
ATOM 4808 N N . LEU D 2 115 ? 17.96762 -48.18750 -26.13023 1.000 136.96286 115 LEU D N 1
ATOM 4809 C CA . LEU D 2 115 ? 18.72457 -49.34020 -25.64994 1.000 134.50524 115 LEU D CA 1
ATOM 4810 C C . LEU D 2 115 ? 20.00229 -48.90101 -24.94466 1.000 129.67405 115 LEU D C 1
ATOM 4811 O O . LEU D 2 115 ? 20.29867 -49.35766 -23.83438 1.000 125.18014 115 LEU D O 1
ATOM 4816 N N . GLU D 2 116 ? 20.77630 -48.01665 -25.57793 1.000 132.60288 116 GLU D N 1
ATOM 4817 C CA . GLU D 2 116 ? 22.03030 -47.57423 -24.97676 1.000 131.92088 116 GLU D CA 1
ATOM 4818 C C . GLU D 2 116 ? 21.77903 -46.70700 -23.74948 1.000 125.51846 116 GLU D C 1
ATOM 4819 O O . GLU D 2 116 ? 22.53833 -46.76631 -22.77513 1.000 123.38616 116 GLU D O 1
ATOM 4825 N N . LYS D 2 117 ? 20.72007 -45.89352 -23.77744 1.000 126.95274 117 LYS D N 1
ATOM 4826 C CA . LYS D 2 117 ? 20.35526 -45.12232 -22.59416 1.000 122.88273 117 LYS D CA 1
ATOM 4827 C C . LYS D 2 117 ? 19.84690 -46.02736 -21.48030 1.000 117.23052 117 LYS D C 1
ATOM 4828 O O . LYS D 2 117 ? 20.01239 -45.70641 -20.29783 1.000 113.05815 117 LYS D O 1
ATOM 4834 N N . LEU D 2 118 ? 19.23342 -47.15899 -21.83577 1.000 118.59323 118 LEU D N 1
ATOM 4835 C CA . LEU D 2 118 ? 18.80287 -48.11901 -20.82499 1.000 115.34199 118 LEU D CA 1
ATOM 4836 C C . LEU D 2 118 ? 20.00152 -48.77388 -20.15109 1.000 111.93291 118 LEU D C 1
ATOM 4837 O O . LEU D 2 118 ? 20.03994 -48.90254 -18.92315 1.000 108.11028 118 LEU D O 1
ATOM 4842 N N . ARG D 2 119 ? 20.99259 -49.19473 -20.94276 1.000 113.21668 119 ARG D N 1
ATOM 4843 C CA . ARG D 2 119 ? 22.18843 -49.80972 -20.37355 1.000 113.30830 119 ARG D CA 1
ATOM 4844 C C . ARG D 2 119 ? 22.92972 -48.83696 -19.46531 1.000 111.37746 119 ARG D C 1
ATOM 4845 O O . ARG D 2 119 ? 23.44522 -49.22807 -18.41102 1.000 108.00042 119 ARG D O 1
ATOM 4853 N N . LYS D 2 120 ? 22.99537 -47.56342 -19.85956 1.000 112.40796 120 LYS D N 1
ATOM 4854 C CA . LYS D 2 120 ? 23.64404 -46.56296 -19.01952 1.000 110.28508 120 LYS D CA 1
ATOM 4855 C C . LYS D 2 120 ? 22.85755 -46.33340 -17.73526 1.000 103.16654 120 LYS D C 1
ATOM 4856 O O . LYS D 2 120 ? 23.44664 -46.11649 -16.67012 1.000 99.55024 120 LYS D O 1
ATOM 4862 N N . SER D 2 121 ? 21.52547 -46.39032 -17.81375 1.000 100.41155 121 SER D N 1
ATOM 4863 C CA . SER D 2 121 ? 20.70683 -46.21700 -16.61898 1.000 97.85882 121 SER D CA 1
ATOM 4864 C C . SER D 2 121 ? 20.79020 -47.42697 -15.69695 1.000 95.14432 121 SER D C 1
ATOM 4865 O O . SER D 2 121 ? 20.74684 -47.27124 -14.47181 1.000 93.11108 121 SER D O 1
ATOM 4868 N N . ILE D 2 122 ? 20.90416 -48.63308 -16.25830 1.000 99.03543 122 ILE D N 1
ATOM 4869 C CA . ILE D 2 122 ? 21.05540 -49.82321 -15.42699 1.000 95.93004 122 ILE D CA 1
ATOM 4870 C C . ILE D 2 122 ? 22.39297 -49.79550 -14.70001 1.000 94.33318 122 ILE D C 1
ATOM 4871 O O . ILE D 2 122 ? 22.48535 -50.17577 -13.52736 1.000 93.33528 122 ILE D O 1
ATOM 4876 N N . GLY D 2 123 ? 23.44905 -49.34297 -15.37915 1.000 93.56449 123 GLY D N 1
ATOM 4877 C CA . GLY D 2 123 ? 24.74113 -49.22904 -14.72593 1.000 91.65644 123 GLY D CA 1
ATOM 4878 C C . GLY D 2 123 ? 24.74858 -48.20820 -13.60642 1.000 90.14701 123 GLY D C 1
ATOM 4879 O O . GLY D 2 123 ? 25.43505 -48.39168 -12.59728 1.000 89.51901 123 GLY D O 1
ATOM 4880 N N . ILE D 2 124 ? 23.98777 -47.12303 -13.76376 1.000 92.78744 124 ILE D N 1
ATOM 4881 C CA . ILE D 2 124 ? 23.88702 -46.12769 -12.70167 1.000 89.39128 124 ILE D CA 1
ATOM 4882 C C . ILE D 2 124 ? 23.04594 -46.66204 -11.54985 1.000 85.54319 124 ILE D C 1
ATOM 4883 O O . ILE D 2 124 ? 23.40665 -46.50798 -10.37719 1.000 83.25492 124 ILE D O 1
ATOM 4888 N N . LEU D 2 125 ? 21.91686 -47.30410 -11.86270 1.000 86.70492 125 LEU D N 1
ATOM 4889 C CA . LEU D 2 125 ? 21.05211 -47.83757 -10.81537 1.000 85.14215 125 LEU D CA 1
ATOM 4890 C C . LEU D 2 125 ? 21.72021 -48.97313 -10.05181 1.000 84.41327 125 LEU D C 1
ATOM 4891 O O . LEU D 2 125 ? 21.49886 -49.11587 -8.84557 1.000 83.71948 125 LEU D O 1
ATOM 4896 N N . ASN D 2 126 ? 22.53355 -49.78824 -10.72690 1.000 82.83149 126 ASN D N 1
ATOM 4897 C CA . ASN D 2 126 ? 23.23948 -50.85987 -10.03096 1.000 84.82196 126 ASN D CA 1
ATOM 4898 C C . ASN D 2 126 ? 24.26135 -50.29845 -9.05113 1.000 83.24717 126 ASN D C 1
ATOM 4899 O O . ASN D 2 126 ? 24.45497 -50.85119 -7.96181 1.000 82.46726 126 ASN D O 1
ATOM 4904 N N . GLU D 2 127 ? 24.92491 -49.20093 -9.42105 1.000 87.75673 127 GLU D N 1
ATOM 4905 C CA . GLU D 2 127 ? 25.84529 -48.54772 -8.49676 1.000 87.52732 127 GLU D CA 1
ATOM 4906 C C . GLU D 2 127 ? 25.09423 -47.88741 -7.34719 1.000 79.65924 127 GLU D C 1
ATOM 4907 O O . GLU D 2 127 ? 25.57424 -47.88031 -6.20825 1.000 78.02859 127 GLU D O 1
ATOM 4913 N N . ILE D 2 128 ? 23.91397 -47.32940 -7.62475 1.000 81.35498 128 ILE D N 1
ATOM 4914 C CA . ILE D 2 128 ? 23.12787 -46.69355 -6.57234 1.000 78.34248 128 ILE D CA 1
ATOM 4915 C C . ILE D 2 128 ? 22.60473 -47.73508 -5.59194 1.000 74.88563 128 ILE D C 1
ATOM 4916 O O . ILE D 2 128 ? 22.65367 -47.53848 -4.37219 1.000 72.23122 128 ILE D O 1
ATOM 4921 N N . ILE D 2 129 ? 22.10607 -48.86166 -6.10562 1.000 77.94114 129 ILE D N 1
ATOM 4922 C CA . ILE D 2 129 ? 21.54216 -49.89391 -5.23965 1.000 73.41348 129 ILE D CA 1
ATOM 4923 C C . ILE D 2 129 ? 22.62035 -50.49559 -4.34815 1.000 71.89575 129 ILE D C 1
ATOM 4924 O O . ILE D 2 129 ? 22.40762 -50.69995 -3.14746 1.000 70.75409 129 ILE D O 1
ATOM 4929 N N . LYS D 2 130 ? 23.79496 -50.78282 -4.91511 1.000 71.64491 130 LYS D N 1
ATOM 4930 C CA . LYS D 2 130 ? 24.85681 -51.41321 -4.13558 1.000 70.03993 130 LYS D CA 1
ATOM 4931 C C . LYS D 2 130 ? 25.32578 -50.50552 -3.00549 1.000 69.31151 130 LYS D C 1
ATOM 4932 O O . LYS D 2 130 ? 25.45271 -50.94359 -1.85680 1.000 68.82222 130 LYS D O 1
ATOM 4938 N N . ILE D 2 131 ? 25.58333 -49.23159 -3.31154 1.000 71.04101 131 ILE D N 1
ATOM 4939 C CA . ILE D 2 131 ? 26.08205 -48.30928 -2.29300 1.000 70.94573 131 ILE D CA 1
ATOM 4940 C C . ILE D 2 131 ? 25.03227 -48.09464 -1.20929 1.000 69.40093 131 ILE D C 1
ATOM 4941 O O . ILE D 2 131 ? 25.33559 -48.12597 -0.01000 1.000 65.99615 131 ILE D O 1
ATOM 4946 N N . ARG D 2 132 ? 23.77811 -47.87735 -1.61623 1.000 69.05258 132 ARG D N 1
ATOM 4947 C CA . ARG D 2 132 ? 22.71523 -47.65650 -0.64158 1.000 65.99864 132 ARG D CA 1
ATOM 4948 C C . ARG D 2 132 ? 22.44751 -48.90064 0.19431 1.000 64.75915 132 ARG D C 1
ATOM 4949 O O . ARG D 2 132 ? 22.09292 -48.78677 1.37222 1.000 61.50205 132 ARG D O 1
ATOM 4957 N N . LEU D 2 133 ? 22.61133 -50.09024 -0.38619 1.000 64.39034 133 LEU D N 1
ATOM 4958 C CA . LEU D 2 133 ? 22.45208 -51.30930 0.39874 1.000 65.07963 133 LEU D CA 1
ATOM 4959 C C . LEU D 2 133 ? 23.58261 -51.46657 1.40673 1.000 66.10442 133 LEU D C 1
ATOM 4960 O O . LEU D 2 133 ? 23.35327 -51.92218 2.53185 1.000 64.97181 133 LEU D O 1
ATOM 4965 N N . ARG D 2 134 ? 24.80837 -51.09517 1.02530 1.000 65.79719 134 ARG D N 1
ATOM 4966 C CA . ARG D 2 134 ? 25.91577 -51.11581 1.97701 1.000 66.38275 134 ARG D CA 1
ATOM 4967 C C . ARG D 2 134 ? 25.59473 -50.26611 3.19939 1.000 63.44205 134 ARG D C 1
ATOM 4968 O O . ARG D 2 134 ? 25.72885 -50.72080 4.34159 1.000 67.07274 134 ARG D O 1
ATOM 4976 N N . LYS D 2 135 ? 25.15754 -49.02535 2.97391 1.000 63.81384 135 LYS D N 1
ATOM 4977 C CA . LYS D 2 135 ? 24.83078 -48.13953 4.08543 1.000 64.46579 135 LYS D CA 1
ATOM 4978 C C . LYS D 2 135 ? 23.63297 -48.65604 4.87062 1.000 63.63403 135 LYS D C 1
ATOM 4979 O O . LYS D 2 135 ? 23.64327 -48.64723 6.10718 1.000 60.84125 135 LYS D O 1
ATOM 4985 N N . LEU D 2 136 ? 22.59805 -49.12098 4.16666 1.000 58.49767 136 LEU D N 1
ATOM 4986 C CA . LEU D 2 136 ? 21.36368 -49.53315 4.82677 1.000 58.74316 136 LEU D CA 1
ATOM 4987 C C . LEU D 2 136 ? 21.57827 -50.75964 5.70485 1.000 59.26697 136 LEU D C 1
ATOM 4988 O O . LEU D 2 136 ? 21.07284 -50.81660 6.83226 1.000 59.53431 136 LEU D O 1
ATOM 4993 N N . ILE D 2 137 ? 22.31713 -51.75378 5.20765 1.000 59.13135 137 ILE D N 1
ATOM 4994 C CA . ILE D 2 137 ? 22.57499 -52.94514 6.01036 1.000 62.03326 137 ILE D CA 1
ATOM 4995 C C . ILE D 2 137 ? 23.43286 -52.59553 7.21878 1.000 62.32532 137 ILE D C 1
ATOM 4996 O O . ILE D 2 137 ? 23.22316 -53.12094 8.31885 1.000 61.05723 137 ILE D O 1
ATOM 5001 N N . GLN D 2 138 ? 24.40926 -51.70217 7.03811 1.000 61.00161 138 GLN D N 1
ATOM 5002 C CA . GLN D 2 138 ? 25.24343 -51.28960 8.16168 1.000 62.88817 138 GLN D CA 1
ATOM 5003 C C . GLN D 2 138 ? 24.42242 -50.56853 9.22202 1.000 62.65875 138 GLN D C 1
ATOM 5004 O O . GLN D 2 138 ? 24.64561 -50.75888 10.42214 1.000 63.99099 138 GLN D O 1
ATOM 5010 N N . LEU D 2 139 ? 23.46521 -49.73816 8.79985 1.000 61.48383 139 LEU D N 1
ATOM 5011 C CA . LEU D 2 139 ? 22.58596 -49.07971 9.76111 1.000 63.77952 139 LEU D CA 1
ATOM 5012 C C . LEU D 2 139 ? 21.79698 -50.09834 10.57315 1.000 69.10877 139 LEU D C 1
ATOM 5013 O O . LEU D 2 139 ? 21.58320 -49.91348 11.77697 1.000 72.74519 139 LEU D O 1
ATOM 5018 N N . ALA D 2 140 ? 21.35606 -51.18239 9.93063 1.000 67.21328 140 ALA D N 1
ATOM 5019 C CA . ALA D 2 140 ? 20.63564 -52.22581 10.65162 1.000 65.90697 140 ALA D CA 1
ATOM 5020 C C . ALA D 2 140 ? 21.56208 -52.98706 11.59010 1.000 67.31947 140 ALA D C 1
ATOM 5021 O O . ALA D 2 140 ? 21.17960 -53.31234 12.72006 1.000 71.62335 140 ALA D O 1
ATOM 5023 N N . PHE D 2 141 ? 22.78447 -53.27847 11.13804 1.000 64.43711 141 PHE D N 1
ATOM 5024 C CA . PHE D 2 141 ? 23.74597 -53.98444 11.97992 1.000 66.40937 141 PHE D CA 1
ATOM 5025 C C . PHE D 2 141 ? 24.13876 -53.14574 13.18984 1.000 68.38107 141 PHE D C 1
ATOM 5026 O O . PHE D 2 141 ? 24.30922 -53.67539 14.29447 1.000 70.74605 141 PHE D O 1
ATOM 5034 N N . LEU D 2 142 ? 24.27941 -51.83363 13.00290 1.000 71.64845 142 LEU D N 1
ATOM 5035 C CA . LEU D 2 142 ? 24.60637 -50.93103 14.09799 1.000 75.68005 142 LEU D CA 1
ATOM 5036 C C . LEU D 2 142 ? 23.41648 -50.64049 15.00096 1.000 82.13292 142 LEU D C 1
ATOM 5037 O O . LEU D 2 142 ? 23.61422 -50.11182 16.10039 1.000 83.14145 142 LEU D O 1
ATOM 5042 N N . ASN D 2 143 ? 22.20087 -50.96968 14.56679 1.000 81.94038 143 ASN D N 1
ATOM 5043 C CA . ASN D 2 143 ? 20.98398 -50.75895 15.34839 1.000 87.60866 143 ASN D CA 1
ATOM 5044 C C . ASN D 2 143 ? 20.88330 -49.30272 15.81259 1.000 101.04219 143 ASN D C 1
ATOM 5045 O O . ASN D 2 143 ? 20.98491 -48.97980 16.99416 1.000 103.13234 143 ASN D O 1
ATOM 5050 N N . ILE D 2 144 ? 20.69463 -48.42545 14.83140 1.000 105.82327 144 ILE D N 1
ATOM 5051 C CA . ILE D 2 144 ? 20.56981 -46.99051 15.06228 1.000 116.05811 144 ILE D CA 1
ATOM 5052 C C . ILE D 2 144 ? 19.22972 -46.55199 14.49175 1.000 129.69777 144 ILE D C 1
ATOM 5053 O O . ILE D 2 144 ? 19.04805 -46.51906 13.26782 1.000 129.50117 144 ILE D O 1
ATOM 5058 N N . ASP D 2 145 ? 18.29116 -46.21562 15.37376 1.000 123.96818 145 ASP D N 1
ATOM 5059 C CA . ASP D 2 145 ? 16.94857 -45.80378 14.96843 1.000 125.22030 145 ASP D CA 1
ATOM 5060 C C . ASP D 2 145 ? 16.92463 -44.28292 14.89591 1.000 126.10959 145 ASP D C 1
ATOM 5061 O O . ASP D 2 145 ? 16.62810 -43.59432 15.87323 1.000 128.17984 145 ASP D O 1
ATOM 5066 N N . ASP D 2 146 ? 17.24676 -43.75340 13.71973 1.000 122.97104 146 ASP D N 1
ATOM 5067 C CA . ASP D 2 146 ? 17.23458 -42.31959 13.46078 1.000 118.65229 146 ASP D CA 1
ATOM 5068 C C . ASP D 2 146 ? 16.03632 -42.00578 12.57554 1.000 118.16014 146 ASP D C 1
ATOM 5069 O O . ASP D 2 146 ? 15.94106 -42.51496 11.45368 1.000 110.81545 146 ASP D O 1
ATOM 5074 N N . GLN D 2 147 ? 15.12649 -41.16835 13.08068 1.000 111.37990 147 GLN D N 1
ATOM 5075 C CA . GLN D 2 147 ? 13.90150 -40.87713 12.34281 1.000 107.00986 147 GLN D CA 1
ATOM 5076 C C . GLN D 2 147 ? 14.18529 -40.14222 11.03831 1.000 103.03945 147 GLN D C 1
ATOM 5077 O O . GLN D 2 147 ? 13.44919 -40.31551 10.06012 1.000 98.52484 147 GLN D O 1
ATOM 5083 N N . ASN D 2 148 ? 15.24208 -39.32729 10.99849 1.000 103.39772 148 ASN D N 1
ATOM 5084 C CA . ASN D 2 148 ? 15.57346 -38.61518 9.76818 1.000 103.06381 148 ASN D CA 1
ATOM 5085 C C . ASN D 2 148 ? 16.07318 -39.57210 8.69397 1.000 95.06709 148 ASN D C 1
ATOM 5086 O O . ASN D 2 148 ? 15.78739 -39.38499 7.50555 1.000 91.63496 148 ASN D O 1
ATOM 5091 N N . LEU D 2 149 ? 16.81889 -40.60402 9.09296 1.000 98.99255 149 LEU D N 1
ATOM 5092 C CA . LEU D 2 149 ? 17.34457 -41.55792 8.12175 1.000 93.40249 149 LEU D CA 1
ATOM 5093 C C . LEU D 2 149 ? 16.24476 -42.46185 7.58029 1.000 85.55135 149 LEU D C 1
ATOM 5094 O O . LEU D 2 149 ? 16.22647 -42.77671 6.38456 1.000 81.38598 149 LEU D O 1
ATOM 5099 N N . ILE D 2 150 ? 15.32264 -42.89081 8.44595 1.000 86.61986 150 ILE D N 1
ATOM 5100 C CA . ILE D 2 150 ? 14.25782 -43.79689 8.02096 1.000 84.53597 150 ILE D CA 1
ATOM 5101 C C . ILE D 2 150 ? 13.37544 -43.13006 6.97202 1.000 83.79217 150 ILE D C 1
ATOM 5102 O O . ILE D 2 150 ? 12.94768 -43.76854 6.00152 1.000 80.17958 150 ILE D O 1
ATOM 5107 N N . ASN D 2 151 ? 13.10427 -41.83223 7.13845 1.000 82.74185 151 ASN D N 1
ATOM 5108 C CA . ASN D 2 151 ? 12.28919 -41.11705 6.16209 1.000 80.88236 151 ASN D CA 1
ATOM 5109 C C . ASN D 2 151 ? 12.96417 -41.06212 4.79773 1.000 78.63732 151 ASN D C 1
ATOM 5110 O O . ASN D 2 151 ? 12.28122 -41.08264 3.76713 1.000 78.65199 151 ASN D O 1
ATOM 5115 N N . GLY D 2 152 ? 14.29565 -40.99696 4.76757 1.000 78.04949 152 GLY D N 1
ATOM 5116 C CA . GLY D 2 152 ? 15.02086 -40.96133 3.50950 1.000 74.31148 152 GLY D CA 1
ATOM 5117 C C . GLY D 2 152 ? 15.03114 -42.27119 2.74832 1.000 75.38655 152 GLY D C 1
ATOM 5118 O O . GLY D 2 152 ? 15.44034 -42.28515 1.58228 1.000 72.28158 152 GLY D O 1
ATOM 5119 N N . MET D 2 153 ? 14.59588 -43.36069 3.37154 1.000 70.24042 153 MET D N 1
ATOM 5120 C CA . MET D 2 153 ? 14.54667 -44.65884 2.71847 1.000 71.58796 153 MET D CA 1
ATOM 5121 C C . MET D 2 153 ? 13.25091 -44.81322 1.93238 1.000 71.23472 153 MET D C 1
ATOM 5122 O O . MET D 2 153 ? 12.19496 -44.31246 2.32968 1.000 73.85351 153 MET D O 1
ATOM 5127 N N . THR D 2 154 ? 13.34055 -45.51809 0.80792 1.000 68.40013 154 THR D N 1
ATOM 5128 C CA . THR D 2 154 ? 12.13847 -45.91172 0.09386 1.000 70.25921 154 THR D CA 1
ATOM 5129 C C . THR D 2 154 ? 11.39624 -46.98477 0.88814 1.000 69.38295 154 THR D C 1
ATOM 5130 O O . THR D 2 154 ? 11.89050 -47.50968 1.88969 1.000 66.14676 154 THR D O 1
ATOM 5134 N N . GLU D 2 155 ? 10.18470 -47.30908 0.43323 1.000 70.38916 155 GLU D N 1
ATOM 5135 C CA . GLU D 2 155 ? 9.40785 -48.34180 1.11074 1.000 66.31477 155 GLU D CA 1
ATOM 5136 C C . GLU D 2 155 ? 10.09221 -49.69870 1.01247 1.000 60.81859 155 GLU D C 1
ATOM 5137 O O . GLU D 2 155 ? 10.08436 -50.47744 1.97315 1.000 60.88223 155 GLU D O 1
ATOM 5143 N N . GLU D 2 156 ? 10.69421 -49.99820 -0.14022 1.000 58.93374 156 GLU D N 1
ATOM 5144 C CA . GLU D 2 156 ? 11.39139 -51.26965 -0.29782 1.000 60.72753 156 GLU D CA 1
ATOM 5145 C C . GLU D 2 156 ? 12.62898 -51.33018 0.58727 1.000 63.25921 156 GLU D C 1
ATOM 5146 O O . GLU D 2 156 ? 12.87747 -52.34536 1.24828 1.000 61.17579 156 GLU D O 1
ATOM 5152 N N . GLU D 2 157 ? 13.41337 -50.25070 0.61665 1.000 60.67044 157 GLU D N 1
ATOM 5153 C CA . GLU D 2 157 ? 14.61275 -50.22838 1.44758 1.000 62.93127 157 GLU D CA 1
ATOM 5154 C C . GLU D 2 157 ? 14.26198 -50.28185 2.92842 1.000 61.26152 157 GLU D C 1
ATOM 5155 O O . GLU D 2 157 ? 14.94920 -50.94962 3.70975 1.000 57.26391 157 GLU D O 1
ATOM 5161 N N . LEU D 2 158 ? 13.19992 -49.58038 3.33315 1.000 61.34125 158 LEU D N 1
ATOM 5162 C CA . LEU D 2 158 ? 12.78117 -49.61232 4.73046 1.000 62.30892 158 LEU D CA 1
ATOM 5163 C C . LEU D 2 158 ? 12.40061 -51.02367 5.15350 1.000 61.10386 158 LEU D C 1
ATOM 5164 O O . LEU D 2 158 ? 12.69732 -51.44597 6.27754 1.000 59.50412 158 LEU D O 1
ATOM 5169 N N . LEU D 2 159 ? 11.74762 -51.76929 4.26020 1.000 59.67644 159 LEU D N 1
ATOM 5170 C CA . LEU D 2 159 ? 11.38644 -53.15108 4.55889 1.000 58.63306 159 LEU D CA 1
ATOM 5171 C C . LEU D 2 159 ? 12.62967 -54.00734 4.76938 1.000 58.06948 159 LEU D C 1
ATOM 5172 O O . LEU D 2 159 ? 12.70696 -54.78583 5.72582 1.000 56.60893 159 LEU D O 1
ATOM 5177 N N . ILE D 2 160 ? 13.62019 -53.86766 3.88516 1.000 57.48055 160 ILE D N 1
ATOM 5178 C CA . ILE D 2 160 ? 14.86791 -54.61384 4.03041 1.000 60.39386 160 ILE D CA 1
ATOM 5179 C C . ILE D 2 160 ? 15.57342 -54.22905 5.32499 1.000 59.73075 160 ILE D C 1
ATOM 5180 O O . ILE D 2 160 ? 16.10381 -55.08658 6.04258 1.000 59.28014 160 ILE D O 1
ATOM 5185 N N . TYR D 2 161 ? 15.58036 -52.93439 5.64597 1.000 61.28478 161 TYR D N 1
ATOM 5186 C CA . TYR D 2 161 ? 16.24421 -52.45203 6.85322 1.000 58.49342 161 TYR D CA 1
ATOM 5187 C C . TYR D 2 161 ? 15.60726 -53.03949 8.10786 1.000 60.41656 161 TYR D C 1
ATOM 5188 O O . TYR D 2 161 ? 16.30765 -53.49224 9.02116 1.000 58.12167 161 TYR D O 1
ATOM 5197 N N . LYS D 2 162 ? 14.27288 -53.05141 8.16551 1.000 57.08268 162 LYS D N 1
ATOM 5198 C CA . LYS D 2 162 ? 13.59275 -53.55143 9.35557 1.000 56.34880 162 LYS D CA 1
ATOM 5199 C C . LYS D 2 162 ? 13.65277 -55.07098 9.45150 1.000 59.16220 162 LYS D C 1
ATOM 5200 O O . LYS D 2 162 ? 13.70722 -55.61555 10.56029 1.000 60.35258 162 LYS D O 1
ATOM 5206 N N . THR D 2 163 ? 13.63935 -55.77059 8.31365 1.000 57.36216 163 THR D N 1
ATOM 5207 C CA . THR D 2 163 ? 13.69656 -57.22939 8.34599 1.000 60.72858 163 THR D CA 1
ATOM 5208 C C . THR D 2 163 ? 15.00224 -57.71721 8.95960 1.000 58.13250 163 THR D C 1
ATOM 5209 O O . THR D 2 163 ? 15.00614 -58.64348 9.77838 1.000 57.88481 163 THR D O 1
ATOM 5213 N N . ILE D 2 164 ? 16.12229 -57.10048 8.58286 1.000 58.17661 164 ILE D N 1
ATOM 5214 C CA . ILE D 2 164 ? 17.41208 -57.54631 9.09675 1.000 57.38418 164 ILE D CA 1
ATOM 5215 C C . ILE D 2 164 ? 17.61147 -57.09817 10.53985 1.000 58.10098 164 ILE D C 1
ATOM 5216 O O . ILE D 2 164 ? 18.21748 -57.82047 11.34192 1.000 56.04312 164 ILE D O 1
ATOM 5221 N N . LYS D 2 165 ? 17.10271 -55.91734 10.90116 1.000 58.16107 165 LYS D N 1
ATOM 5222 C CA . LYS D 2 165 ? 17.12211 -55.49758 12.30013 1.000 58.48481 165 LYS D CA 1
ATOM 5223 C C . LYS D 2 165 ? 16.38202 -56.49491 13.18221 1.000 59.60618 165 LYS D C 1
ATOM 5224 O O . LYS D 2 165 ? 16.89866 -56.93087 14.21715 1.000 61.97360 165 LYS D O 1
ATOM 5230 N N . GLN D 2 166 ? 15.16158 -56.86456 12.78706 1.000 57.86916 166 GLN D N 1
ATOM 5231 C CA . GLN D 2 166 ? 14.37814 -57.80431 13.58064 1.000 61.79219 166 GLN D CA 1
ATOM 5232 C C . GLN D 2 166 ? 15.00411 -59.19238 13.58959 1.000 59.21199 166 GLN D C 1
ATOM 5233 O O . GLN D 2 166 ? 14.91188 -59.90566 14.59452 1.000 59.98566 166 GLN D O 1
ATOM 5239 N N . LEU D 2 167 ? 15.64325 -59.59072 12.48841 1.000 57.75777 167 LEU D N 1
ATOM 5240 C CA . LEU D 2 167 ? 16.26057 -60.91114 12.43142 1.000 58.86087 167 LEU D CA 1
ATOM 5241 C C . LEU D 2 167 ? 17.45049 -61.00521 13.37938 1.000 63.81590 167 LEU D C 1
ATOM 5242 O O . LEU D 2 167 ? 17.64075 -62.02942 14.04547 1.000 62.24966 167 LEU D O 1
ATOM 5247 N N . ILE D 2 168 ? 18.25538 -59.94320 13.46130 1.000 61.13367 168 ILE D N 1
ATOM 5248 C CA . ILE D 2 168 ? 19.39793 -59.94195 14.36981 1.000 62.27017 168 ILE D CA 1
ATOM 5249 C C . ILE D 2 168 ? 18.93077 -59.87927 15.81917 1.000 64.80855 168 ILE D C 1
ATOM 5250 O O . ILE D 2 168 ? 19.48367 -60.55706 16.69385 1.000 69.88727 168 ILE D O 1
ATOM 5255 N N . LYS D 2 169 ? 17.90531 -59.07112 16.09811 1.000 62.94121 169 LYS D N 1
ATOM 5256 C CA . LYS D 2 169 ? 17.41990 -58.94168 17.46852 1.000 66.90190 169 LYS D CA 1
ATOM 5257 C C . LYS D 2 169 ? 16.79164 -60.23947 17.96051 1.000 72.46230 169 LYS D C 1
ATOM 5258 O O . LYS D 2 169 ? 16.92843 -60.59535 19.13683 1.000 78.44699 169 LYS D O 1
ATOM 5264 N N . GLU D 2 170 ? 16.10247 -60.96138 17.07556 1.000 67.62352 170 GLU D N 1
ATOM 5265 C CA . GLU D 2 170 ? 15.43671 -62.19439 17.47988 1.000 71.90376 170 GLU D CA 1
ATOM 5266 C C . GLU D 2 170 ? 16.42674 -63.34288 17.63137 1.000 73.93943 170 GLU D C 1
ATOM 5267 O O . GLU D 2 170 ? 16.31358 -64.14310 18.56646 1.000 81.12786 170 GLU D O 1
ATOM 5273 N N . LEU D 2 171 ? 17.40411 -63.43628 16.72687 1.000 73.43405 171 LEU D N 1
ATOM 5274 C CA . LEU D 2 171 ? 18.34982 -64.54678 16.77269 1.000 74.93194 171 LEU D CA 1
ATOM 5275 C C . LEU D 2 171 ? 19.33779 -64.39455 17.92140 1.000 81.16962 171 LEU D C 1
ATOM 5276 O O . LEU D 2 171 ? 19.67378 -65.37700 18.59300 1.000 88.04258 171 LEU D O 1
ATOM 5281 N N . TYR D 2 172 ? 19.81598 -63.17683 18.16341 1.000 79.84674 172 TYR D N 1
ATOM 5282 C CA . TYR D 2 172 ? 20.81985 -62.92606 19.18814 1.000 84.92317 172 TYR D CA 1
ATOM 5283 C C . TYR D 2 172 ? 20.24149 -62.16749 20.37779 1.000 94.50375 172 TYR D C 1
ATOM 5284 O O . TYR D 2 172 ? 20.94668 -61.41043 21.04871 1.000 91.99058 172 TYR D O 1
ATOM 5293 N N . GLY D 2 173 ? 18.95309 -62.36707 20.63958 1.000 123.18101 173 GLY D N 1
ATOM 5294 C CA . GLY D 2 173 ? 18.31855 -61.90624 21.85647 1.000 130.73946 173 GLY D CA 1
ATOM 5295 C C . GLY D 2 173 ? 17.61485 -63.06165 22.53634 1.000 135.74445 173 GLY D C 1
ATOM 5296 O O . GLY D 2 173 ? 17.20524 -62.96595 23.69725 1.000 145.37975 173 GLY D O 1
ATOM 5297 N N . ASP D 2 174 ? 17.47742 -64.16629 21.80819 1.000 122.14921 174 ASP D N 1
ATOM 5298 C CA . ASP D 2 174 ? 16.84597 -65.37384 22.32550 1.000 134.64145 174 ASP D CA 1
ATOM 5299 C C . ASP D 2 174 ? 17.85580 -66.19751 23.11892 1.000 136.96088 174 ASP D C 1
ATOM 5300 O O . ASP D 2 174 ? 18.72734 -66.84994 22.54370 1.000 136.14576 174 ASP D O 1
#